Protein AF-W5JMV3-F1 (afdb_monomer)

Organism: Anopheles darlingi (NCBI:txid43151)

Secondary structure (DSSP, 8-state):
-GGGGGGG-TT----HHHHHHHHHHHHHHHHHS---HHHHHHHHHHHHT---GGGHHHHHHHHHHHHHHGGGSSTTHHHHHHHHHHHHHHHTTTSHHHHHHHHHHHHHTHHHHGGGHHHHHHHHHHHHHHHHHSTT--HHHHHHHHHHHHHHHHHHHHHHHHHHHHHHHHHHHHHT----------------------------------------------------------------------------------TTSSSSPPPHHHHHHHHHHHHHHHTT-----TT-TT---TT--HHHHHHHHHHHH--TT-------TTHHHHHHGGGSTT--HHHHHHHHHHHHHHHTTS-HHHHHHHHGGGHHHHHHHHT---HHHHHHHHHHHHHHHHHS---TTS--GGGHHHHHHHHHHHHHHHHHHHH-SS--HHHHHHHHHHHHHHHTT-GGGGGGGHHHHHHHHHHHHHHHHH-SSS--S--------------------------------HHHHHHHHHHHHHHHHHHHHHHHTTT-

Nearest PDB structures (foldseek):
  2qna-assembly1_A  TM=4.707E-01  e=2.245E-04  Homo sapiens
  6mzg-assembly2_K  TM=2.728E-01  e=2.586E-03  Lachancea kluyveri NRRL Y-12651
  8or0-assembly1_C  TM=3.018E-01  e=5.143E-03  Homo sapiens
  8h3q-assembly1_A  TM=3.580E-01  e=4.713E-02  Homo sapiens
  8or4-assembly1_C  TM=2.059E-01  e=2.034E-02  Homo sapiens

Structure (mmCIF, N/CA/C/O backbone):
data_AF-W5JMV3-F1
#
_entry.id   AF-W5JMV3-F1
#
loop_
_atom_site.group_PDB
_atom_site.id
_atom_site.type_symbol
_atom_site.label_atom_id
_atom_site.label_alt_id
_atom_site.label_comp_id
_atom_site.label_asym_id
_atom_site.label_entity_id
_atom_site.label_seq_id
_atom_site.pdbx_PDB_ins_code
_atom_site.Cartn_x
_atom_site.Cartn_y
_atom_site.Cartn_z
_atom_site.occupancy
_atom_site.B_iso_or_equiv
_atom_site.auth_seq_id
_atom_site.auth_comp_id
_atom_site.auth_asym_id
_atom_site.auth_atom_id
_atom_site.pdbx_PDB_model_num
ATOM 1 N N . MET A 1 1 ? 18.527 4.476 -41.779 1.00 74.00 1 MET A N 1
ATOM 2 C CA . MET A 1 1 ? 19.664 4.370 -40.833 1.00 74.00 1 MET A CA 1
ATOM 3 C C . MET A 1 1 ? 20.619 5.550 -40.959 1.00 74.00 1 MET A C 1
ATOM 5 O O . MET A 1 1 ? 20.692 6.313 -40.008 1.00 74.00 1 MET A O 1
ATOM 9 N N . THR A 1 2 ? 21.283 5.749 -42.104 1.00 80.12 2 THR A N 1
ATOM 10 C CA . THR A 1 2 ? 22.242 6.853 -42.354 1.00 80.12 2 THR A CA 1
ATOM 11 C C . THR A 1 2 ? 21.759 8.230 -41.882 1.00 80.12 2 THR A C 1
ATOM 13 O O . THR A 1 2 ? 22.471 8.885 -41.134 1.00 80.12 2 THR A O 1
ATOM 16 N N . PHE A 1 3 ? 20.524 8.620 -42.215 1.00 80.56 3 PHE A N 1
ATOM 17 C CA . PHE A 1 3 ? 19.920 9.898 -41.800 1.00 80.56 3 PHE A CA 1
ATOM 18 C C . PHE A 1 3 ? 19.899 10.137 -40.274 1.00 80.56 3 PHE A C 1
ATOM 20 O O . PHE A 1 3 ? 20.112 11.255 -39.823 1.00 80.56 3 PHE A O 1
ATOM 27 N N . ALA A 1 4 ? 19.685 9.092 -39.467 1.00 80.69 4 ALA A N 1
ATOM 28 C CA . ALA A 1 4 ? 19.620 9.198 -38.005 1.00 80.69 4 ALA A CA 1
ATOM 29 C C . ALA A 1 4 ? 20.967 8.917 -37.309 1.00 80.69 4 ALA A C 1
ATOM 31 O O . ALA A 1 4 ? 21.112 9.166 -36.112 1.00 80.69 4 ALA A O 1
ATOM 32 N N . TRP A 1 5 ? 21.967 8.421 -38.045 1.00 80.06 5 TRP A N 1
ATOM 33 C CA . TRP A 1 5 ? 23.297 8.098 -37.520 1.00 80.06 5 TRP A CA 1
ATOM 34 C C . TRP A 1 5 ? 24.008 9.272 -36.814 1.00 80.06 5 TRP A C 1
ATOM 36 O O . TRP A 1 5 ? 24.606 9.031 -35.763 1.00 80.06 5 TRP A O 1
ATOM 46 N N . PRO A 1 6 ? 23.900 10.541 -37.275 1.00 81.69 6 PRO A N 1
ATOM 47 C CA . PRO A 1 6 ? 24.488 11.686 -36.577 1.00 81.69 6 PRO A CA 1
ATOM 48 C C . PRO A 1 6 ? 24.021 11.859 -35.126 1.00 81.69 6 PRO A C 1
ATOM 50 O O . PRO A 1 6 ? 24.756 12.441 -34.333 1.00 81.69 6 PRO A O 1
ATOM 53 N N . CYS A 1 7 ? 22.845 11.335 -34.762 1.00 80.38 7 CYS A N 1
ATOM 54 C CA . CYS A 1 7 ? 22.303 11.419 -33.404 1.00 80.38 7 CYS A CA 1
ATOM 55 C C . CYS A 1 7 ? 22.968 10.438 -32.421 1.00 80.38 7 CYS A C 1
ATOM 57 O O . CYS A 1 7 ? 22.821 10.608 -31.215 1.00 80.38 7 CYS A O 1
ATOM 59 N N . LEU A 1 8 ? 23.704 9.434 -32.917 1.00 78.00 8 LEU A N 1
ATOM 60 C CA . LEU A 1 8 ? 24.437 8.453 -32.104 1.00 78.00 8 LEU A CA 1
ATOM 61 C C . LEU A 1 8 ? 25.886 8.861 -31.805 1.00 78.00 8 LEU A C 1
ATOM 63 O O . LEU A 1 8 ? 26.568 8.179 -31.036 1.00 78.00 8 LEU A O 1
ATOM 67 N N . LEU A 1 9 ? 26.376 9.937 -32.426 1.00 79.88 9 LEU A N 1
ATOM 68 C CA . LEU A 1 9 ? 27.764 10.378 -32.313 1.00 79.88 9 LEU A CA 1
ATOM 69 C C . LEU A 1 9 ? 27.942 11.324 -31.109 1.00 79.88 9 LEU A C 1
ATOM 71 O O . LEU A 1 9 ? 27.314 12.384 -31.084 1.00 79.88 9 LEU A O 1
ATOM 75 N N . PRO A 1 10 ? 28.836 11.019 -30.142 1.00 65.44 10 PRO A N 1
ATOM 76 C CA . PRO A 1 10 ? 28.998 11.829 -28.926 1.00 65.44 10 PRO A CA 1
ATOM 77 C C . PRO A 1 10 ? 29.442 13.279 -29.161 1.00 65.44 10 PRO A C 1
ATOM 79 O O . PRO A 1 10 ? 29.210 14.132 -28.312 1.00 65.44 10 PRO A O 1
ATOM 82 N N . LYS A 1 11 ? 30.114 13.548 -30.289 1.00 62.75 11 LYS A N 1
ATOM 83 C CA . LYS A 1 11 ? 30.739 14.843 -30.612 1.00 62.75 11 LYS A CA 1
ATOM 84 C C . LYS A 1 11 ? 29.890 15.750 -31.512 1.00 62.75 11 LYS A C 1
ATOM 86 O O . LYS A 1 11 ? 30.360 16.814 -31.895 1.00 62.75 11 LYS A O 1
ATOM 91 N N . ASN A 1 12 ? 28.670 15.349 -31.869 1.00 60.94 12 ASN A N 1
ATOM 92 C CA . ASN A 1 12 ? 27.831 16.153 -32.751 1.00 60.94 12 ASN A CA 1
ATOM 93 C C . ASN A 1 12 ? 27.013 17.190 -31.969 1.00 60.94 12 ASN A C 1
ATOM 95 O O . ASN A 1 12 ? 26.239 16.840 -31.072 1.00 60.94 12 ASN A O 1
ATOM 99 N N . CYS A 1 13 ? 27.123 18.453 -32.391 1.00 54.81 13 CYS A N 1
ATOM 100 C CA . CYS A 1 13 ? 26.371 19.613 -31.897 1.00 54.81 13 CYS A CA 1
ATOM 101 C C . CYS A 1 13 ? 24.892 19.605 -32.338 1.00 54.81 13 CYS A C 1
ATOM 103 O O . CYS A 1 13 ? 24.357 20.621 -32.767 1.00 54.81 13 CYS A O 1
ATOM 105 N N . VAL A 1 14 ? 24.241 18.443 -32.270 1.00 66.81 14 VAL A N 1
ATOM 106 C CA . VAL A 1 14 ? 22.793 18.302 -32.448 1.00 66.81 14 VAL A CA 1
ATOM 107 C C . VAL A 1 14 ? 22.137 18.637 -31.115 1.00 66.81 14 VAL A C 1
ATOM 109 O O . VAL A 1 14 ? 22.535 18.086 -30.080 1.00 66.81 14 VAL A O 1
ATOM 112 N N . ASP A 1 15 ? 21.145 19.524 -31.146 1.00 77.62 15 ASP A N 1
ATOM 113 C CA . ASP A 1 15 ? 20.361 19.908 -29.978 1.00 77.62 15 ASP A CA 1
ATOM 114 C C . ASP A 1 15 ? 19.671 18.683 -29.338 1.00 77.62 15 ASP A C 1
ATOM 116 O O . ASP A 1 15 ? 19.420 17.674 -30.013 1.00 77.62 15 ASP A O 1
ATOM 120 N N . PRO A 1 16 ? 19.352 18.723 -28.030 1.00 78.94 16 PRO A N 1
ATOM 121 C CA . PRO A 1 16 ? 18.743 17.582 -27.354 1.00 78.94 16 PRO A CA 1
ATOM 122 C C . PRO A 1 16 ? 17.448 17.097 -28.022 1.00 78.94 16 PRO A C 1
ATOM 124 O O . PRO A 1 16 ? 17.222 15.890 -28.092 1.00 78.94 16 PRO A O 1
ATOM 127 N N . SER A 1 17 ? 16.624 18.002 -28.562 1.00 81.38 17 SER A N 1
ATOM 128 C CA . SER A 1 17 ? 15.353 17.637 -29.194 1.00 81.38 17 SER A CA 1
ATOM 129 C C . SER A 1 17 ? 15.581 16.822 -30.467 1.00 81.38 17 SER A C 1
ATOM 131 O O . SER A 1 17 ? 15.111 15.684 -30.555 1.00 81.38 17 SER A O 1
ATOM 133 N N . ALA A 1 18 ? 16.351 17.336 -31.429 1.00 84.12 18 ALA A N 1
ATOM 134 C CA . ALA A 1 18 ? 16.653 16.623 -32.668 1.00 84.12 18 ALA A CA 1
ATOM 135 C C . ALA A 1 18 ? 17.396 15.303 -32.401 1.00 84.12 18 ALA A C 1
ATOM 137 O O . ALA A 1 18 ? 17.091 14.284 -33.030 1.00 84.12 18 ALA A O 1
ATOM 138 N N . ARG A 1 19 ? 18.291 15.269 -31.400 1.00 86.56 19 ARG A N 1
ATOM 139 C CA . ARG A 1 19 ? 18.984 14.042 -30.978 1.00 86.56 19 ARG A CA 1
ATOM 140 C C . ARG A 1 19 ? 18.000 12.947 -30.567 1.00 86.56 19 ARG A C 1
ATOM 142 O O . ARG A 1 19 ? 18.138 11.812 -31.031 1.00 86.56 19 ARG A O 1
ATOM 149 N N . TYR A 1 20 ? 17.015 13.246 -29.719 1.00 89.69 20 TYR A N 1
ATOM 150 C CA . TYR A 1 20 ? 16.062 12.232 -29.251 1.00 89.69 20 TYR A CA 1
ATOM 151 C C . TYR A 1 20 ? 14.982 11.885 -30.283 1.00 89.69 20 TYR A C 1
ATOM 153 O O . TYR A 1 20 ? 14.585 10.723 -30.348 1.00 89.69 20 TYR A O 1
ATOM 161 N N . HIS A 1 21 ? 14.596 12.805 -31.174 1.00 90.31 21 HIS A N 1
ATOM 162 C CA . HIS A 1 21 ? 13.776 12.455 -32.344 1.00 90.31 21 HIS A CA 1
ATOM 163 C C . HIS A 1 21 ? 14.517 11.489 -33.291 1.00 90.31 21 HIS A C 1
ATOM 165 O O . HIS A 1 21 ? 13.921 10.540 -33.805 1.00 90.31 21 HIS A O 1
ATOM 171 N N . GLY A 1 22 ? 15.837 11.641 -33.447 1.00 91.31 22 GLY A N 1
ATOM 172 C CA . GLY A 1 22 ? 16.678 10.654 -34.129 1.00 91.31 22 GLY A CA 1
ATOM 173 C C . GLY A 1 22 ? 16.675 9.280 -33.444 1.00 91.31 22 GLY A C 1
ATOM 174 O O . GLY A 1 22 ? 16.571 8.257 -34.121 1.00 91.31 22 GLY A O 1
ATOM 175 N N . HIS A 1 23 ? 16.711 9.235 -32.107 1.00 91.69 23 HIS A N 1
ATOM 176 C CA . HIS A 1 23 ? 16.588 7.982 -31.345 1.00 91.69 23 HIS A CA 1
ATOM 177 C C . HIS A 1 23 ? 15.194 7.342 -31.472 1.00 91.69 23 HIS A C 1
ATOM 179 O O . HIS A 1 23 ? 15.100 6.116 -31.556 1.00 91.69 23 HIS A O 1
ATOM 185 N N . LEU A 1 24 ? 14.120 8.135 -31.537 1.00 94.06 24 LEU A N 1
ATOM 186 C CA . LEU A 1 24 ? 12.758 7.652 -31.799 1.00 94.06 24 LEU A CA 1
ATOM 187 C C . LEU A 1 24 ? 12.659 6.988 -33.183 1.00 94.06 24 LEU A C 1
ATOM 189 O O . LEU A 1 24 ? 12.178 5.859 -33.297 1.00 94.06 24 LEU A O 1
ATOM 193 N N . LEU A 1 25 ? 13.199 7.630 -34.225 1.00 93.62 25 LEU A N 1
ATOM 194 C CA . LEU A 1 25 ? 13.269 7.045 -35.568 1.00 93.62 25 LEU A CA 1
ATOM 195 C C . LEU A 1 25 ? 14.087 5.742 -35.580 1.00 93.62 25 LEU A C 1
ATOM 197 O O . LEU A 1 25 ? 13.664 4.751 -36.175 1.00 93.62 25 LEU A O 1
ATOM 201 N N . LEU A 1 26 ? 15.229 5.706 -34.886 1.00 92.50 26 LEU A N 1
ATOM 202 C CA . LEU A 1 26 ? 16.025 4.484 -34.738 1.00 92.50 26 LEU A CA 1
ATOM 203 C C . LEU A 1 26 ? 15.266 3.382 -33.990 1.00 92.50 26 LEU A C 1
ATOM 205 O O . LEU A 1 26 ? 15.347 2.230 -34.402 1.00 92.50 26 LEU A O 1
ATOM 209 N N . SER A 1 27 ? 14.481 3.719 -32.965 1.00 93.75 27 SER A N 1
ATOM 210 C CA . SER A 1 27 ? 13.646 2.761 -32.223 1.00 93.75 27 SER A CA 1
ATOM 211 C C . SER A 1 27 ? 12.603 2.104 -33.132 1.00 93.75 27 SER A C 1
ATOM 213 O O . SER A 1 27 ? 12.489 0.879 -33.149 1.00 93.75 27 SER A O 1
ATOM 215 N N . HIS A 1 28 ? 11.915 2.882 -33.976 1.00 94.06 28 HIS A N 1
ATOM 216 C CA . HIS A 1 28 ? 10.990 2.340 -34.980 1.00 94.06 28 HIS A CA 1
ATOM 217 C C . HIS A 1 28 ? 11.681 1.474 -36.044 1.00 94.06 28 HIS A C 1
ATOM 219 O O . HIS A 1 28 ? 11.115 0.465 -36.469 1.00 94.06 28 HIS A O 1
ATOM 225 N N . ILE A 1 29 ? 12.900 1.830 -36.467 1.00 92.88 29 ILE A N 1
ATOM 226 C CA . ILE A 1 29 ? 13.678 1.011 -37.407 1.00 92.88 29 ILE A CA 1
ATOM 227 C C . ILE A 1 29 ? 14.107 -0.308 -36.746 1.00 92.88 29 ILE A C 1
ATOM 229 O O . ILE A 1 29 ? 13.908 -1.369 -37.334 1.00 92.88 29 ILE A O 1
ATOM 233 N N . ILE A 1 30 ? 14.626 -0.264 -35.515 1.00 91.88 30 ILE A N 1
ATOM 234 C CA . ILE A 1 30 ? 15.021 -1.445 -34.729 1.00 91.88 30 ILE A CA 1
ATOM 235 C C . ILE A 1 30 ? 13.828 -2.372 -34.470 1.00 91.88 30 ILE A C 1
ATOM 237 O O . ILE A 1 30 ? 13.995 -3.587 -34.495 1.00 91.88 30 ILE A O 1
ATOM 241 N N . ALA A 1 31 ? 12.622 -1.827 -34.283 1.00 91.19 31 ALA A N 1
ATOM 242 C CA . ALA A 1 31 ? 11.400 -2.611 -34.107 1.00 91.19 31 ALA A CA 1
ATOM 243 C C . ALA A 1 31 ? 10.900 -3.295 -35.398 1.00 91.19 31 ALA A C 1
ATOM 245 O O . ALA A 1 31 ? 10.081 -4.212 -35.324 1.00 91.19 31 ALA A O 1
ATOM 246 N N . ARG A 1 32 ? 11.394 -2.917 -36.588 1.00 91.50 32 ARG A N 1
ATOM 247 C CA . ARG A 1 32 ? 10.948 -3.482 -37.882 1.00 91.50 32 ARG A CA 1
ATOM 248 C C . ARG A 1 32 ? 12.020 -4.246 -38.656 1.00 91.50 32 ARG A C 1
ATOM 250 O O . ARG A 1 32 ? 11.677 -5.206 -39.327 1.00 91.50 32 ARG A O 1
ATOM 257 N N . LEU A 1 33 ? 13.293 -3.883 -38.524 1.00 89.25 33 LEU A N 1
ATOM 258 C CA . LEU A 1 33 ? 14.404 -4.499 -39.257 1.00 89.25 33 LEU A CA 1
ATOM 259 C C . LEU A 1 33 ? 15.350 -5.276 -38.329 1.00 89.25 33 LEU A C 1
ATOM 261 O O . LEU A 1 33 ? 15.428 -5.005 -37.128 1.00 89.25 33 LEU A O 1
ATOM 265 N N . ALA A 1 34 ? 16.101 -6.220 -38.898 1.00 85.56 34 ALA A N 1
ATOM 266 C CA . ALA A 1 34 ? 17.229 -6.855 -38.224 1.00 85.56 34 ALA A CA 1
ATOM 267 C C . ALA A 1 34 ? 18.397 -5.857 -38.139 1.00 85.56 34 ALA A C 1
ATOM 269 O O . ALA A 1 34 ? 18.972 -5.472 -39.157 1.00 85.56 34 ALA A O 1
ATOM 270 N N . ILE A 1 35 ? 18.728 -5.406 -36.926 1.00 88.31 35 ILE A N 1
ATOM 271 C CA . ILE A 1 35 ? 19.779 -4.413 -36.663 1.00 88.31 35 ILE A CA 1
ATOM 272 C C . ILE A 1 35 ? 20.830 -5.022 -35.733 1.00 88.31 35 ILE A C 1
ATOM 274 O O . ILE A 1 35 ? 20.500 -5.662 -34.739 1.00 88.31 35 ILE A O 1
ATOM 278 N N . HIS A 1 36 ? 22.110 -4.789 -36.033 1.00 89.12 36 HIS A N 1
ATOM 279 C CA . HIS A 1 36 ? 23.228 -5.324 -35.258 1.00 89.12 36 HIS A CA 1
ATOM 280 C C . HIS A 1 36 ? 23.173 -4.909 -33.773 1.00 89.12 36 HIS A C 1
ATOM 282 O O . HIS A 1 36 ? 23.073 -3.716 -33.459 1.00 89.12 36 HIS A O 1
ATOM 288 N N . LYS A 1 37 ? 23.325 -5.881 -32.858 1.00 89.31 37 LYS A N 1
ATOM 289 C CA . LYS A 1 37 ? 23.074 -5.721 -31.410 1.00 89.31 37 LYS A CA 1
ATOM 290 C C . LYS A 1 37 ? 23.763 -4.519 -30.759 1.00 89.31 37 LYS A C 1
ATOM 292 O O . LYS A 1 37 ? 23.161 -3.839 -29.934 1.00 89.31 37 LYS A O 1
ATOM 297 N N . ARG A 1 38 ? 24.987 -4.178 -31.185 1.00 89.81 38 ARG A N 1
ATOM 298 C CA . ARG A 1 38 ? 25.733 -3.008 -30.673 1.00 89.81 38 ARG A CA 1
ATOM 299 C C . ARG A 1 38 ? 24.975 -1.686 -30.859 1.00 89.81 38 ARG A C 1
ATOM 301 O O . ARG A 1 38 ? 25.028 -0.843 -29.973 1.00 89.81 38 ARG A O 1
ATOM 308 N N . ILE A 1 39 ? 24.267 -1.515 -31.979 1.00 90.06 39 ILE A N 1
ATOM 309 C CA . ILE A 1 39 ? 23.491 -0.297 -32.266 1.00 90.06 39 ILE A CA 1
ATOM 310 C C . ILE A 1 39 ? 22.243 -0.260 -31.379 1.00 90.06 39 ILE A C 1
ATOM 312 O O . ILE A 1 39 ? 21.946 0.775 -30.791 1.00 90.06 39 ILE A O 1
ATOM 316 N N . VAL A 1 40 ? 21.557 -1.399 -31.226 1.00 91.62 40 VAL A N 1
ATOM 317 C CA . VAL A 1 40 ? 20.381 -1.534 -30.348 1.00 91.62 40 VAL A CA 1
ATOM 318 C C . VAL A 1 40 ? 20.733 -1.156 -28.908 1.00 91.62 40 VAL A C 1
ATOM 320 O O . VAL A 1 40 ? 20.075 -0.302 -28.317 1.00 91.62 40 VAL A O 1
ATOM 323 N N . LEU A 1 41 ? 21.826 -1.715 -28.376 1.00 91.94 41 LEU A N 1
ATOM 324 C CA . LEU A 1 41 ? 22.319 -1.413 -27.031 1.00 91.94 41 LEU A CA 1
ATOM 325 C C . LEU A 1 41 ? 22.747 0.054 -26.874 1.00 91.94 41 LEU A C 1
ATOM 327 O O . LEU A 1 41 ? 22.480 0.650 -25.835 1.00 91.94 41 LEU A O 1
ATOM 331 N N . GLN A 1 42 ? 23.369 0.655 -27.894 1.00 92.19 42 GLN A N 1
ATOM 332 C CA . GLN A 1 42 ? 23.775 2.064 -27.867 1.00 92.19 42 GLN A CA 1
ATOM 333 C C . GLN A 1 42 ? 22.568 3.014 -27.822 1.00 92.19 42 GLN A C 1
ATOM 335 O O . GLN A 1 42 ? 22.549 3.922 -26.991 1.00 92.19 42 GLN A O 1
ATOM 340 N N . VAL A 1 43 ? 21.548 2.783 -28.662 1.00 93.00 43 VAL A N 1
ATOM 341 C CA . VAL A 1 43 ? 20.288 3.552 -28.650 1.00 93.00 43 VAL A CA 1
ATOM 342 C C . VAL A 1 43 ? 19.590 3.395 -27.297 1.00 93.00 43 VAL A C 1
ATOM 344 O O . VAL A 1 43 ? 19.217 4.393 -26.682 1.00 93.00 43 VAL A O 1
ATOM 347 N N . PHE A 1 44 ? 19.459 2.156 -26.811 1.00 94.12 44 PHE A N 1
ATOM 348 C CA . PHE A 1 44 ? 18.788 1.854 -25.548 1.00 94.12 44 PHE A CA 1
ATOM 349 C C . PHE A 1 44 ? 19.479 2.526 -24.357 1.00 94.12 44 PHE A C 1
ATOM 351 O O . PHE A 1 44 ? 18.848 3.291 -23.635 1.00 94.12 44 PHE A O 1
ATOM 358 N N . HIS A 1 45 ? 20.791 2.331 -24.196 1.00 92.94 45 HIS A N 1
ATOM 359 C CA . HIS A 1 45 ? 21.579 2.941 -23.122 1.00 92.94 45 HIS A CA 1
ATOM 360 C C . HIS A 1 45 ? 21.532 4.478 -23.158 1.00 92.94 45 HIS A C 1
ATOM 362 O O . HIS A 1 45 ? 21.436 5.109 -22.107 1.00 92.94 45 HIS A O 1
ATOM 368 N N . SER A 1 46 ? 21.540 5.088 -24.350 1.00 91.88 46 SER A N 1
ATOM 369 C CA . SER A 1 46 ? 21.389 6.543 -24.485 1.00 91.88 46 SER A CA 1
ATOM 370 C C . SER A 1 46 ? 20.011 7.027 -24.017 1.00 91.88 46 SER A C 1
ATOM 372 O O . SER A 1 46 ? 19.922 8.034 -23.318 1.00 91.88 46 SER A O 1
ATOM 374 N N . LEU A 1 47 ? 18.935 6.305 -24.349 1.00 93.62 47 LEU A N 1
ATOM 375 C CA . LEU A 1 47 ? 17.580 6.613 -23.875 1.00 93.62 47 LEU A CA 1
ATOM 376 C C . LEU A 1 47 ? 17.404 6.362 -22.366 1.00 93.62 47 LEU A C 1
ATOM 378 O O . LEU A 1 47 ? 16.687 7.116 -21.704 1.00 93.62 47 LEU A O 1
ATOM 382 N N . LEU A 1 48 ? 18.087 5.364 -21.792 1.00 93.25 48 LEU A N 1
ATOM 383 C CA . LEU A 1 48 ? 18.075 5.131 -20.343 1.00 93.25 48 LEU A CA 1
ATOM 384 C C . LEU A 1 48 ? 18.686 6.295 -19.552 1.00 93.25 48 LEU A C 1
ATOM 386 O O . LEU A 1 48 ? 18.232 6.554 -18.442 1.00 93.25 48 LEU A O 1
ATOM 390 N N . LYS A 1 49 ? 19.674 7.009 -20.104 1.00 92.12 49 LYS A N 1
ATOM 391 C CA . LYS A 1 49 ? 20.303 8.180 -19.456 1.00 92.12 49 LYS A CA 1
ATOM 392 C C . LYS A 1 49 ? 19.588 9.506 -19.716 1.00 92.12 49 LYS A C 1
ATOM 394 O O . LYS A 1 49 ? 19.952 10.533 -19.146 1.00 92.12 49 LYS A O 1
ATOM 399 N N . ALA A 1 50 ? 18.571 9.509 -20.572 1.00 90.44 50 ALA A N 1
ATOM 400 C CA . ALA A 1 50 ? 17.897 10.712 -21.046 1.00 90.44 50 ALA A CA 1
ATOM 401 C C . ALA A 1 50 ? 16.823 11.235 -20.065 1.00 90.44 50 ALA A C 1
ATOM 403 O O . ALA A 1 50 ? 15.653 11.366 -20.417 1.00 90.44 50 ALA A O 1
ATOM 404 N N . HIS A 1 51 ? 17.224 11.553 -18.829 1.00 88.50 51 HIS A N 1
ATOM 405 C CA . HIS A 1 51 ? 16.328 12.007 -17.753 1.00 88.50 51 HIS A CA 1
ATOM 406 C C . HIS A 1 51 ? 15.928 13.498 -17.816 1.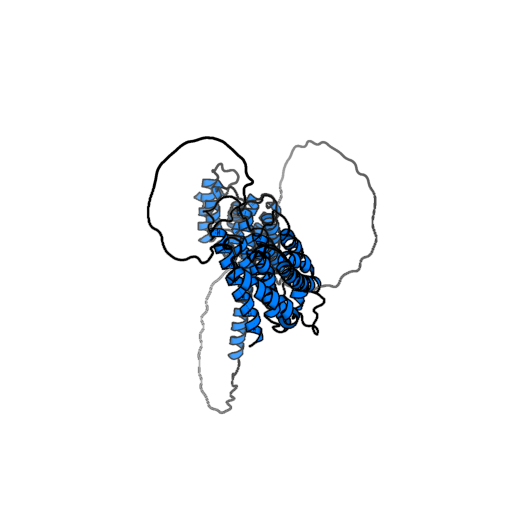00 88.50 51 HIS A C 1
ATOM 408 O O . HIS A 1 51 ? 15.131 13.954 -16.991 1.00 88.50 51 HIS A O 1
ATOM 414 N N . ALA A 1 52 ? 16.459 14.264 -18.776 1.00 88.06 52 ALA A N 1
ATOM 415 C CA . ALA A 1 52 ? 16.171 15.690 -18.940 1.00 88.06 52 ALA A CA 1
ATOM 416 C C . ALA A 1 52 ? 14.675 15.951 -19.211 1.00 88.06 52 ALA A C 1
ATOM 418 O O . ALA A 1 52 ? 14.059 15.322 -20.076 1.00 88.06 52 ALA A O 1
ATOM 419 N N . VAL A 1 53 ? 14.087 16.905 -18.481 1.00 84.12 53 VAL A N 1
ATOM 420 C CA . VAL A 1 53 ? 12.631 17.154 -18.478 1.00 84.12 53 VAL A CA 1
ATOM 421 C C . VAL A 1 53 ? 12.112 17.571 -19.859 1.00 84.12 53 VAL A C 1
ATOM 423 O O . VAL A 1 53 ? 11.070 17.082 -20.291 1.00 84.12 53 VAL A O 1
ATOM 426 N N . GLU A 1 54 ? 12.869 18.405 -20.573 1.00 84.81 54 GLU A N 1
ATOM 427 C CA . GLU A 1 54 ? 12.544 18.939 -21.907 1.00 84.81 54 GLU A CA 1
ATOM 428 C C . GLU A 1 54 ? 12.301 17.834 -22.947 1.00 84.81 54 GLU A C 1
ATOM 430 O O . GLU A 1 54 ? 11.380 17.915 -23.758 1.00 84.81 54 GLU A O 1
ATOM 435 N N . ALA A 1 55 ? 13.103 16.767 -22.896 1.00 84.50 55 ALA A N 1
ATOM 436 C CA . ALA A 1 55 ? 13.061 15.662 -23.849 1.00 84.50 55 ALA A CA 1
ATOM 437 C C . ALA A 1 55 ? 12.140 14.504 -23.426 1.00 84.50 55 ALA A C 1
ATOM 439 O O . ALA A 1 55 ? 11.886 13.600 -24.228 1.00 84.50 55 ALA A O 1
ATOM 440 N N . ARG A 1 56 ? 11.629 14.518 -22.183 1.00 87.56 56 ARG A N 1
ATOM 441 C CA . ARG A 1 56 ? 10.959 13.376 -21.531 1.00 87.56 56 ARG A CA 1
ATOM 442 C C . ARG A 1 56 ? 9.887 12.717 -22.406 1.00 87.56 56 ARG A C 1
ATOM 444 O O . ARG A 1 56 ? 9.849 11.494 -22.482 1.00 87.56 56 ARG A O 1
ATOM 451 N N . LYS A 1 57 ? 9.050 13.502 -23.098 1.00 90.19 57 LYS A N 1
ATOM 452 C CA . LYS A 1 57 ? 7.970 12.983 -23.964 1.00 90.19 57 LYS A CA 1
ATOM 453 C C . LYS A 1 57 ? 8.499 12.138 -25.133 1.00 90.19 57 LYS A C 1
ATOM 455 O O . LYS A 1 57 ? 8.006 11.039 -25.364 1.00 90.19 57 LYS A O 1
ATOM 460 N N . VAL A 1 58 ? 9.518 12.631 -25.837 1.00 91.75 58 VAL A N 1
ATOM 461 C CA . VAL A 1 58 ? 10.114 11.963 -27.011 1.00 91.75 58 VAL A CA 1
ATOM 462 C C . VAL A 1 58 ? 10.894 10.720 -26.580 1.00 91.75 58 VAL A C 1
ATOM 464 O O . VAL A 1 58 ? 10.809 9.670 -27.213 1.00 91.75 58 VAL A O 1
ATOM 467 N N . VAL A 1 59 ? 11.610 10.816 -25.456 1.00 92.94 59 VAL A N 1
ATOM 468 C CA . VAL A 1 59 ? 12.341 9.693 -24.851 1.00 92.94 59 VAL A CA 1
ATOM 469 C C . VAL A 1 59 ? 11.379 8.584 -24.416 1.00 92.94 59 VAL A C 1
ATOM 471 O O . VAL A 1 59 ? 11.645 7.415 -24.690 1.00 92.94 59 VAL A O 1
ATOM 474 N N . GLN A 1 60 ? 10.246 8.932 -23.793 1.00 92.88 60 GLN A N 1
ATOM 475 C CA . GLN A 1 60 ? 9.199 7.970 -23.440 1.00 92.88 60 GLN A CA 1
ATOM 476 C C . GLN A 1 60 ? 8.659 7.255 -24.686 1.00 9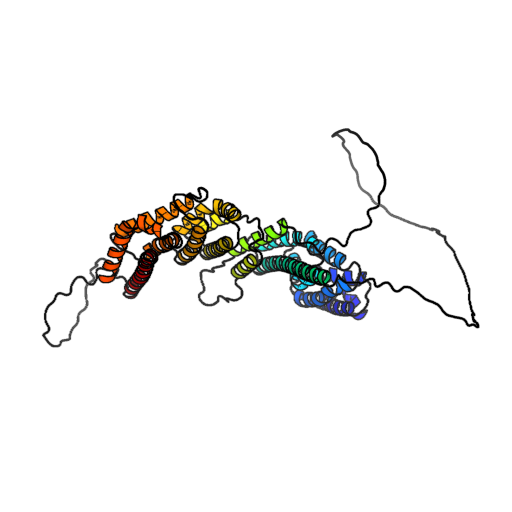2.88 60 GLN A C 1
ATOM 478 O O . GLN A 1 60 ? 8.684 6.031 -24.710 1.00 92.88 60 GLN A O 1
ATOM 483 N N . GLN A 1 61 ? 8.291 7.983 -25.747 1.00 93.94 61 GLN A N 1
ATOM 484 C CA . GLN A 1 61 ? 7.837 7.382 -27.012 1.00 93.94 61 GLN A CA 1
ATOM 485 C C . GLN A 1 61 ? 8.884 6.443 -27.637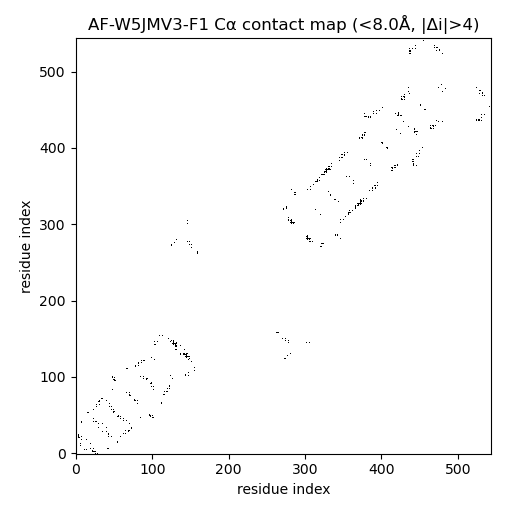 1.00 93.94 61 GLN A C 1
ATOM 487 O O . GLN A 1 61 ? 8.545 5.374 -28.142 1.00 93.94 61 GLN A O 1
ATOM 492 N N . ALA A 1 62 ? 10.169 6.806 -27.585 1.00 94.75 62 ALA A N 1
ATOM 493 C CA . ALA A 1 62 ? 11.245 5.971 -28.115 1.00 94.75 62 ALA A CA 1
ATOM 494 C C . ALA A 1 62 ? 11.418 4.673 -27.304 1.00 94.75 62 ALA A C 1
ATOM 496 O O . ALA A 1 62 ? 11.549 3.590 -27.877 1.00 94.75 62 ALA A O 1
ATOM 497 N N . LEU A 1 63 ? 11.353 4.766 -25.972 1.00 94.94 63 LEU A N 1
ATOM 498 C CA . LEU A 1 63 ? 11.408 3.614 -25.068 1.00 94.94 63 LEU A CA 1
ATOM 499 C C . LEU A 1 63 ? 10.158 2.728 -25.168 1.00 94.94 63 LEU A C 1
ATOM 501 O O . LEU A 1 63 ? 10.284 1.508 -25.096 1.00 94.94 63 LEU A O 1
ATOM 505 N N . GLU A 1 64 ? 8.979 3.305 -25.412 1.00 95.25 64 GLU A N 1
ATOM 506 C CA . GLU A 1 64 ? 7.731 2.558 -25.624 1.00 95.25 64 GLU A CA 1
ATOM 507 C C . GLU A 1 64 ? 7.836 1.550 -26.771 1.00 95.25 64 GLU A C 1
ATOM 509 O O . GLU A 1 64 ? 7.315 0.440 -26.675 1.00 95.25 64 GLU A O 1
ATOM 514 N N . VAL A 1 65 ? 8.540 1.936 -27.837 1.00 95.12 65 VAL A N 1
ATOM 515 C CA . VAL A 1 65 ? 8.778 1.114 -29.028 1.00 95.12 65 VAL A CA 1
ATOM 516 C C . VAL A 1 65 ? 9.968 0.172 -28.826 1.00 95.12 65 VAL A C 1
ATOM 518 O O . VAL A 1 65 ? 9.901 -0.999 -29.200 1.00 95.12 65 VAL A O 1
ATOM 521 N N . LEU A 1 66 ? 11.066 0.667 -28.247 1.00 94.25 66 LEU A N 1
ATOM 522 C CA . LEU A 1 66 ? 12.327 -0.074 -28.171 1.00 94.25 66 LEU A CA 1
ATOM 523 C C . LEU A 1 66 ? 12.341 -1.152 -27.081 1.00 94.25 66 LEU A C 1
ATOM 525 O O . LEU A 1 66 ? 12.839 -2.248 -27.327 1.00 94.25 66 LEU A O 1
ATOM 529 N N . THR A 1 67 ? 11.794 -0.868 -25.897 1.00 94.00 67 THR A N 1
ATOM 530 C CA . THR A 1 67 ? 11.825 -1.790 -24.750 1.00 94.00 67 THR A CA 1
ATOM 531 C C . THR A 1 67 ? 11.170 -3.146 -25.044 1.00 94.00 67 THR A C 1
ATOM 533 O O . THR A 1 67 ? 11.833 -4.154 -24.807 1.00 94.00 67 THR A O 1
ATOM 536 N N . PRO A 1 68 ? 9.941 -3.245 -25.599 1.00 94.25 68 PRO A N 1
ATOM 537 C CA . PRO A 1 68 ? 9.365 -4.543 -25.967 1.00 94.25 68 PRO A CA 1
ATOM 538 C C . PRO A 1 68 ? 10.053 -5.191 -27.180 1.00 94.25 68 PRO A C 1
ATOM 540 O O . PRO A 1 68 ? 10.047 -6.413 -27.298 1.00 94.25 68 PRO A O 1
ATOM 543 N N . ALA A 1 69 ? 10.665 -4.406 -28.074 1.00 91.75 69 ALA A N 1
ATOM 544 C CA . ALA A 1 69 ? 11.393 -4.947 -29.220 1.00 91.75 69 ALA A CA 1
ATOM 545 C C . ALA A 1 69 ? 12.742 -5.574 -28.823 1.00 91.75 69 ALA A C 1
ATOM 547 O O . ALA A 1 69 ? 13.177 -6.531 -29.457 1.00 91.75 69 ALA A O 1
ATOM 548 N N . MET A 1 70 ? 13.412 -5.060 -27.788 1.00 87.75 70 MET A N 1
ATOM 549 C CA . MET A 1 70 ? 14.780 -5.450 -27.438 1.00 87.75 70 MET A CA 1
ATOM 550 C C . MET A 1 70 ? 14.944 -6.947 -27.083 1.00 87.75 70 MET A C 1
ATOM 552 O O . MET A 1 70 ? 15.829 -7.567 -27.679 1.00 87.75 70 MET A O 1
ATOM 556 N N . PRO A 1 71 ? 14.108 -7.571 -26.222 1.00 88.88 71 PRO A N 1
ATOM 557 C CA . PRO A 1 71 ? 14.144 -9.019 -25.982 1.00 88.88 71 PRO A CA 1
ATOM 558 C C . PRO A 1 71 ? 13.928 -9.886 -27.226 1.00 88.88 71 PRO A C 1
ATOM 560 O O . PRO A 1 71 ? 14.414 -11.006 -27.278 1.00 88.88 71 PRO A O 1
ATOM 563 N N . LEU A 1 72 ? 13.218 -9.369 -28.234 1.00 88.81 72 LEU A N 1
ATOM 564 C CA . LEU A 1 72 ? 12.867 -10.094 -29.460 1.00 88.81 72 LEU A CA 1
ATOM 565 C C . LEU A 1 72 ? 13.917 -9.948 -30.578 1.00 88.81 72 LEU A C 1
ATOM 567 O O . LEU A 1 72 ? 13.727 -10.484 -31.668 1.00 88.81 72 LEU A O 1
ATOM 571 N N . ARG A 1 73 ? 14.983 -9.161 -30.364 1.00 85.50 73 ARG A N 1
ATOM 572 C CA . ARG A 1 73 ? 15.985 -8.819 -31.398 1.00 85.50 73 ARG A CA 1
ATOM 573 C C . ARG A 1 73 ? 17.378 -9.388 -31.135 1.00 85.50 73 ARG A C 1
ATOM 575 O O . ARG A 1 73 ? 18.254 -9.218 -31.980 1.00 85.50 73 ARG A O 1
ATOM 582 N N . MET A 1 74 ? 17.598 -10.028 -29.989 1.00 85.38 74 MET A N 1
ATOM 583 C CA . MET A 1 74 ? 18.849 -10.708 -29.648 1.00 85.38 74 MET A CA 1
ATOM 584 C C . MET A 1 74 ? 18.587 -11.792 -28.596 1.00 85.38 74 MET A C 1
ATOM 586 O O . MET A 1 74 ? 17.775 -11.585 -27.698 1.00 85.38 74 MET A O 1
ATOM 590 N N . GLU A 1 75 ? 19.286 -12.921 -28.695 1.00 82.25 75 GLU A N 1
ATOM 591 C CA . GLU A 1 75 ? 19.139 -14.083 -27.799 1.00 82.25 75 GLU A CA 1
ATOM 592 C C . GLU A 1 75 ? 19.404 -13.719 -26.325 1.00 82.25 75 GLU A C 1
ATOM 594 O O . GLU A 1 75 ? 18.696 -14.154 -25.422 1.00 82.25 75 GLU A O 1
ATOM 599 N N . ASP A 1 76 ? 20.371 -12.829 -26.079 1.00 88.38 76 ASP A N 1
ATOM 600 C CA . ASP A 1 76 ? 20.715 -12.282 -24.764 1.00 88.38 76 ASP A CA 1
ATOM 601 C C . ASP A 1 76 ? 19.851 -11.070 -24.351 1.00 88.38 76 ASP A C 1
ATOM 603 O O . ASP A 1 76 ? 20.178 -10.363 -23.396 1.00 88.38 76 ASP A O 1
ATOM 607 N N . GLY A 1 77 ? 18.735 -10.810 -25.042 1.00 89.06 77 GLY A N 1
ATOM 608 C CA . GLY A 1 77 ? 17.982 -9.556 -24.945 1.00 89.06 77 GLY A CA 1
ATOM 609 C C . GLY A 1 77 ? 17.389 -9.281 -23.563 1.00 89.06 77 GLY A C 1
ATOM 610 O O . GLY A 1 77 ? 17.517 -8.166 -23.059 1.00 89.06 77 GLY A O 1
ATOM 611 N N . ASN A 1 78 ? 16.829 -10.301 -22.905 1.00 90.56 78 ASN A N 1
ATOM 612 C CA . ASN A 1 78 ? 16.352 -10.207 -21.518 1.00 90.56 78 ASN A CA 1
ATOM 613 C C . ASN A 1 78 ? 17.505 -9.940 -20.531 1.00 90.56 78 ASN A C 1
ATOM 615 O O . ASN A 1 78 ? 17.395 -9.090 -19.641 1.00 90.56 78 ASN A O 1
ATOM 619 N N . THR A 1 79 ? 18.645 -10.608 -20.717 1.00 92.56 79 THR A N 1
ATOM 620 C CA . THR A 1 79 ? 19.850 -10.419 -19.896 1.00 92.56 79 THR A CA 1
ATOM 621 C C . THR A 1 79 ? 20.400 -9.002 -20.046 1.00 92.56 79 THR A C 1
ATOM 623 O O . THR A 1 79 ? 20.669 -8.335 -19.047 1.00 92.56 79 THR A O 1
ATOM 626 N N . MET A 1 80 ? 20.498 -8.495 -21.278 1.00 92.44 80 MET A N 1
ATOM 627 C CA . MET A 1 80 ? 20.962 -7.135 -21.562 1.00 92.44 80 MET A CA 1
ATOM 628 C C . MET A 1 80 ? 19.989 -6.066 -21.055 1.00 92.44 80 MET A C 1
ATOM 630 O O . MET A 1 80 ? 20.432 -5.075 -20.470 1.00 92.44 80 MET A O 1
ATOM 634 N N . LEU A 1 81 ? 18.677 -6.272 -21.224 1.00 93.38 81 LEU A N 1
ATOM 635 C CA . LEU A 1 81 ? 17.627 -5.395 -20.697 1.00 93.38 81 LEU A CA 1
ATOM 636 C C . LEU A 1 81 ? 17.784 -5.237 -19.178 1.00 93.38 81 LEU A C 1
ATOM 638 O O . LEU A 1 81 ? 17.818 -4.118 -18.660 1.00 93.38 81 LEU A O 1
ATOM 642 N N . THR A 1 82 ? 17.960 -6.356 -18.477 1.00 94.44 82 THR A N 1
ATOM 643 C CA . THR A 1 82 ? 18.150 -6.398 -17.021 1.00 94.44 82 THR A CA 1
ATOM 644 C C . THR A 1 82 ? 19.452 -5.746 -16.598 1.00 94.44 82 THR A C 1
ATOM 646 O O . THR A 1 82 ? 19.439 -4.879 -15.726 1.00 94.44 82 THR A O 1
ATOM 649 N N . HIS A 1 83 ? 20.566 -6.128 -17.229 1.00 94.75 83 HIS A N 1
ATOM 650 C CA . HIS A 1 83 ? 21.898 -5.623 -16.919 1.00 94.75 83 HIS A CA 1
ATOM 651 C C . HIS A 1 83 ? 21.939 -4.095 -16.996 1.00 94.75 83 HIS A C 1
ATOM 653 O O . HIS A 1 83 ? 22.303 -3.448 -16.017 1.00 94.75 83 HIS A O 1
ATOM 659 N N . TRP A 1 84 ? 21.505 -3.503 -18.113 1.00 94.88 84 TRP A N 1
ATOM 660 C CA . TRP A 1 84 ? 21.545 -2.049 -18.280 1.00 94.88 84 TRP A CA 1
ATOM 661 C C . TRP A 1 84 ? 20.550 -1.319 -17.375 1.00 94.88 84 TRP A C 1
ATOM 663 O O . TRP A 1 84 ? 20.917 -0.310 -16.778 1.00 94.88 84 TRP A O 1
ATOM 673 N N . THR A 1 85 ? 19.337 -1.849 -17.190 1.00 95.44 85 THR A N 1
ATOM 674 C CA . THR A 1 85 ? 18.348 -1.250 -16.274 1.00 95.44 85 THR A CA 1
ATOM 675 C C . THR A 1 85 ? 18.865 -1.245 -14.830 1.00 95.44 85 THR A C 1
ATOM 677 O O . THR A 1 85 ? 18.868 -0.208 -14.167 1.00 95.44 85 THR A O 1
ATOM 680 N N . LYS A 1 86 ? 19.375 -2.387 -14.353 1.00 95.38 86 LYS A N 1
ATOM 681 C CA . LYS A 1 86 ? 19.944 -2.551 -13.009 1.00 95.38 86 LYS A CA 1
ATOM 682 C C . LYS A 1 86 ? 21.192 -1.694 -12.805 1.00 95.38 86 LYS A C 1
ATOM 684 O O . LYS A 1 86 ? 21.316 -1.058 -11.763 1.00 95.38 86 LYS A O 1
ATOM 689 N N . LYS A 1 87 ? 22.085 -1.646 -13.798 1.00 95.31 87 LYS A N 1
ATOM 690 C CA . LYS A 1 87 ? 23.310 -0.839 -13.766 1.00 95.31 87 LYS A CA 1
ATOM 691 C C . LYS A 1 87 ? 22.999 0.643 -13.558 1.00 95.31 87 LYS A C 1
ATOM 693 O O . LYS A 1 87 ? 23.561 1.252 -12.659 1.00 95.31 87 LYS A O 1
ATOM 698 N N . ILE A 1 88 ? 22.040 1.190 -14.306 1.00 94.56 88 ILE A N 1
ATOM 699 C CA . ILE A 1 88 ? 21.604 2.587 -14.165 1.00 94.56 88 ILE A CA 1
ATOM 700 C C . ILE A 1 88 ? 20.980 2.862 -12.786 1.00 94.56 88 ILE A C 1
ATOM 702 O O . ILE A 1 88 ? 21.265 3.899 -12.192 1.00 94.56 88 ILE A O 1
ATOM 706 N N . ILE A 1 89 ? 20.178 1.939 -12.238 1.00 95.06 89 ILE A N 1
ATOM 707 C CA . ILE A 1 89 ? 19.609 2.083 -10.882 1.00 95.06 89 ILE A CA 1
ATOM 708 C C . ILE A 1 89 ? 20.708 2.120 -9.808 1.00 95.06 89 ILE A C 1
ATOM 710 O O . ILE A 1 89 ? 20.602 2.900 -8.864 1.00 95.06 89 ILE A O 1
ATOM 714 N N . VAL A 1 90 ? 21.750 1.295 -9.941 1.00 94.12 90 VAL A N 1
ATOM 715 C CA . VAL A 1 90 ? 22.817 1.168 -8.933 1.00 94.12 90 VAL A CA 1
ATOM 716 C C . VAL A 1 90 ? 23.873 2.272 -9.055 1.00 94.12 90 VAL A C 1
ATOM 718 O O . VAL A 1 90 ? 24.224 2.871 -8.046 1.00 94.12 90 VAL A O 1
ATOM 721 N N . GLU A 1 91 ? 24.370 2.556 -10.261 1.00 93.62 91 GLU A N 1
ATOM 722 C CA . GLU A 1 91 ? 25.477 3.504 -10.485 1.00 93.62 91 GLU A CA 1
ATOM 723 C C . GLU A 1 91 ? 25.005 4.964 -10.584 1.00 93.62 91 GLU A C 1
ATOM 725 O O . GLU A 1 91 ? 25.698 5.874 -10.136 1.00 93.62 91 GLU A O 1
ATOM 730 N N . GLU A 1 92 ? 23.820 5.211 -11.155 1.00 90.19 92 GLU A N 1
ATOM 731 C CA . GLU A 1 92 ? 23.328 6.568 -11.458 1.00 90.19 92 GLU A CA 1
ATOM 732 C C . GLU A 1 92 ? 22.047 6.935 -10.683 1.00 90.19 92 GLU A C 1
ATOM 734 O O . GLU A 1 92 ? 21.576 8.074 -10.737 1.00 90.19 92 GLU A O 1
ATOM 739 N N . GLY A 1 93 ? 21.513 6.007 -9.878 1.00 85.56 93 GLY A N 1
ATOM 740 C CA . GLY A 1 93 ? 20.325 6.211 -9.042 1.00 85.56 93 GLY A CA 1
ATOM 741 C C . GLY A 1 93 ? 20.501 7.216 -7.897 1.00 85.56 93 GLY A C 1
ATOM 742 O O . GLY A 1 93 ? 19.519 7.587 -7.247 1.00 85.56 93 GLY A O 1
ATOM 743 N N . HIS A 1 94 ? 21.719 7.708 -7.646 1.00 89.50 94 HIS A N 1
ATOM 744 C CA . HIS A 1 94 ? 21.967 8.800 -6.701 1.00 89.50 94 HIS A CA 1
ATOM 745 C C . HIS A 1 94 ? 21.134 10.047 -7.053 1.00 89.50 94 HIS A C 1
ATOM 747 O O . HIS A 1 94 ? 20.492 10.629 -6.171 1.00 89.50 94 HIS A O 1
ATOM 753 N N . THR A 1 95 ? 21.038 10.389 -8.340 1.00 91.56 95 THR A N 1
ATOM 754 C CA . THR A 1 95 ? 20.223 11.502 -8.843 1.00 91.56 95 THR A CA 1
ATOM 755 C C . THR A 1 95 ? 18.745 11.111 -8.887 1.00 91.56 95 THR A C 1
ATOM 757 O O . THR A 1 95 ? 18.355 10.210 -9.629 1.00 91.56 95 THR A O 1
ATOM 760 N N . MET A 1 96 ? 17.883 11.816 -8.140 1.00 89.88 96 MET A N 1
ATOM 761 C CA . MET A 1 96 ? 16.449 11.476 -8.054 1.00 89.88 96 MET A CA 1
ATOM 762 C C . MET A 1 96 ? 15.731 11.514 -9.413 1.00 89.88 96 MET A C 1
ATOM 764 O O . MET A 1 96 ? 14.850 10.694 -9.645 1.00 89.88 96 MET A O 1
ATOM 768 N N . GLN A 1 97 ? 16.127 12.405 -10.331 1.00 91.56 97 GLN A N 1
ATOM 769 C CA . GLN A 1 97 ? 15.547 12.480 -11.681 1.00 91.56 97 GLN A CA 1
ATOM 770 C C . GLN A 1 97 ? 15.890 11.252 -12.542 1.00 91.56 97 GLN A C 1
ATOM 772 O O . GLN A 1 97 ? 15.007 10.694 -13.192 1.00 91.56 97 GLN A O 1
ATOM 777 N N . GLN A 1 98 ? 17.147 10.798 -12.511 1.00 93.94 98 GLN A N 1
ATOM 778 C CA . GLN A 1 98 ? 17.590 9.593 -13.220 1.00 93.94 98 GLN A CA 1
ATOM 779 C C . GLN A 1 98 ? 16.949 8.335 -12.616 1.00 93.94 98 GLN A C 1
ATOM 781 O O . GLN A 1 98 ? 16.480 7.469 -13.354 1.00 93.94 98 GLN A O 1
ATOM 786 N N . LEU A 1 99 ? 16.843 8.274 -11.283 1.00 93.81 99 LEU A N 1
ATOM 787 C CA . LEU A 1 99 ? 16.141 7.201 -10.581 1.00 93.81 99 LEU A CA 1
ATOM 788 C C . LEU A 1 99 ? 14.640 7.168 -10.928 1.00 93.81 99 LEU A C 1
ATOM 790 O O . LEU A 1 99 ? 14.097 6.105 -11.209 1.00 93.81 99 LEU A O 1
ATOM 794 N N . TYR A 1 100 ? 13.974 8.325 -10.967 1.00 93.56 100 TYR A N 1
ATOM 795 C CA . TYR A 1 100 ? 12.574 8.438 -11.384 1.00 93.56 100 TYR A CA 1
ATOM 796 C C . TYR A 1 100 ? 12.364 7.937 -12.817 1.00 93.56 100 TYR A C 1
ATOM 798 O O . TYR A 1 100 ? 11.468 7.132 -13.060 1.00 93.56 100 TYR A O 1
ATOM 806 N N . HIS A 1 101 ? 13.216 8.370 -13.752 1.00 94.81 101 HIS A N 1
ATOM 807 C CA . HIS A 1 101 ? 13.147 7.995 -15.168 1.00 94.81 101 HIS A CA 1
ATOM 808 C C . HIS A 1 101 ? 13.258 6.477 -15.376 1.00 94.81 101 HIS A C 1
ATOM 810 O O . HIS A 1 101 ? 12.390 5.869 -16.006 1.00 94.81 101 HIS A O 1
ATOM 816 N N . ILE A 1 102 ? 14.272 5.835 -14.781 1.00 95.62 102 ILE A N 1
ATOM 817 C CA . ILE A 1 102 ? 14.492 4.389 -14.952 1.00 95.62 102 ILE A CA 1
ATOM 818 C C . ILE A 1 102 ? 13.416 3.533 -14.258 1.00 95.62 102 ILE A C 1
ATOM 820 O O . ILE A 1 102 ? 13.037 2.478 -14.763 1.00 95.62 102 ILE A O 1
ATOM 824 N N . LEU A 1 103 ? 12.864 3.994 -13.133 1.00 95.94 103 LEU A N 1
ATOM 825 C CA . LEU A 1 103 ? 11.780 3.296 -12.436 1.00 95.94 103 LEU A CA 1
ATOM 826 C C . LEU A 1 103 ? 10.429 3.478 -13.143 1.00 95.94 103 LEU A C 1
ATOM 828 O O . LEU A 1 103 ? 9.655 2.526 -13.227 1.00 95.94 103 LEU A O 1
ATOM 832 N N . GLN A 1 104 ? 10.163 4.655 -13.720 1.00 95.62 104 GLN A N 1
ATOM 833 C CA . GLN A 1 104 ? 8.986 4.885 -14.562 1.00 95.62 104 GLN A CA 1
ATOM 834 C C . GLN A 1 104 ? 8.995 3.974 -15.802 1.00 95.62 104 GLN A C 1
ATOM 836 O O . GLN A 1 104 ? 7.937 3.488 -16.207 1.00 95.62 104 GLN A O 1
ATOM 841 N N . LEU A 1 105 ? 10.174 3.681 -16.366 1.00 95.69 105 LEU A N 1
ATOM 842 C CA . LEU A 1 105 ? 10.322 2.703 -17.446 1.00 95.69 105 LEU A CA 1
ATOM 843 C C . LEU A 1 105 ? 9.888 1.292 -17.013 1.00 95.69 105 LEU A C 1
ATOM 845 O O . LEU A 1 105 ? 9.109 0.655 -17.725 1.00 95.69 105 LEU A O 1
ATOM 849 N N . ILE A 1 106 ? 10.342 0.825 -15.842 1.00 96.56 106 ILE A N 1
ATOM 850 C CA . ILE A 1 106 ? 9.947 -0.483 -15.288 1.00 96.56 106 ILE A CA 1
ATOM 851 C C . ILE A 1 106 ? 8.433 -0.538 -15.064 1.00 96.56 106 ILE A C 1
ATOM 853 O O . ILE A 1 106 ? 7.795 -1.502 -15.483 1.00 96.56 106 ILE A O 1
ATOM 857 N N . VAL A 1 107 ? 7.845 0.506 -14.468 1.00 96.88 107 VAL A N 1
ATOM 858 C CA . VAL A 1 107 ? 6.391 0.589 -14.245 1.00 96.88 107 VAL A CA 1
ATOM 859 C C . VAL A 1 107 ? 5.616 0.497 -15.555 1.00 96.88 107 VAL A C 1
ATOM 861 O O . VAL A 1 107 ? 4.662 -0.276 -15.659 1.00 96.88 107 VAL A O 1
ATOM 864 N N . ARG A 1 108 ? 6.042 1.239 -16.582 1.00 95.56 108 ARG A N 1
ATOM 865 C CA . ARG A 1 108 ? 5.358 1.257 -17.878 1.00 95.56 108 ARG A CA 1
ATOM 866 C C . ARG A 1 108 ? 5.469 -0.071 -18.629 1.00 95.56 108 ARG A C 1
ATOM 868 O O . ARG A 1 108 ? 4.506 -0.489 -19.266 1.00 95.56 108 ARG A O 1
ATOM 875 N N . HIS A 1 109 ? 6.613 -0.747 -18.532 1.00 95.50 109 HIS A N 1
ATOM 876 C CA . HIS A 1 109 ? 6.908 -1.984 -19.262 1.00 95.50 109 HIS A CA 1
ATOM 877 C C . HIS A 1 109 ? 6.957 -3.225 -18.365 1.00 95.50 109 HIS A C 1
ATOM 879 O O . HIS A 1 109 ? 7.665 -4.180 -18.682 1.00 95.50 109 HIS A O 1
ATOM 885 N N . TYR A 1 110 ? 6.184 -3.253 -17.274 1.00 95.69 110 TYR A N 1
ATOM 886 C CA . TYR A 1 110 ? 6.252 -4.324 -16.272 1.00 95.69 110 TYR A CA 1
ATOM 887 C C . TYR A 1 110 ? 6.137 -5.739 -16.866 1.00 95.69 110 TYR A C 1
ATOM 889 O O . TYR A 1 110 ? 6.839 -6.639 -16.416 1.00 95.69 110 TYR A O 1
ATOM 897 N N . LYS A 1 111 ? 5.326 -5.936 -17.916 1.00 94.94 111 LYS A N 1
ATOM 898 C CA . LYS A 1 111 ? 5.209 -7.224 -18.628 1.00 94.94 111 LYS A CA 1
ATOM 899 C C . LYS A 1 111 ? 6.509 -7.661 -19.313 1.00 94.94 111 LYS A C 1
ATOM 901 O O . LYS A 1 111 ? 6.825 -8.841 -19.311 1.00 94.94 111 LYS A O 1
ATOM 906 N N . VAL A 1 112 ? 7.271 -6.721 -19.875 1.00 94.69 112 VAL A N 1
ATOM 907 C CA . VAL A 1 112 ? 8.561 -6.997 -20.539 1.00 94.69 112 VAL A CA 1
ATOM 908 C C . VAL A 1 112 ? 9.636 -7.341 -19.503 1.00 94.69 112 VAL A C 1
ATOM 910 O O . VAL A 1 112 ? 10.497 -8.174 -19.751 1.00 94.69 112 VAL A O 1
ATOM 913 N N . TYR A 1 113 ? 9.555 -6.739 -18.314 1.00 95.44 113 TYR A N 1
ATOM 914 C CA . TYR A 1 113 ? 10.450 -7.026 -17.191 1.00 95.44 113 TYR A CA 1
ATOM 915 C C . TYR A 1 113 ? 10.040 -8.255 -16.351 1.00 95.44 113 TYR A C 1
ATOM 917 O O . TYR A 1 113 ? 10.816 -8.688 -15.502 1.00 95.44 113 TYR A O 1
ATOM 925 N N . TYR A 1 114 ? 8.864 -8.849 -16.583 1.00 94.69 114 TYR A N 1
ATOM 926 C CA . TYR A 1 114 ? 8.361 -9.989 -15.805 1.00 94.69 114 TYR A CA 1
ATOM 927 C C . TYR A 1 114 ? 9.267 -11.241 -15.823 1.00 94.69 114 TYR A C 1
ATOM 929 O O . TYR A 1 114 ? 9.475 -11.810 -14.745 1.00 94.69 114 TYR A O 1
ATOM 937 N N . PRO A 1 115 ? 9.874 -11.659 -16.958 1.00 92.56 115 PRO A N 1
ATOM 938 C CA . PRO A 1 115 ? 10.799 -12.795 -16.963 1.00 92.56 115 PRO A CA 1
ATOM 939 C C . PRO A 1 115 ? 12.015 -12.561 -16.061 1.00 92.56 115 PRO A C 1
ATOM 941 O O . PRO A 1 115 ? 12.540 -13.489 -15.464 1.00 92.56 115 PRO A O 1
ATOM 944 N N . VAL A 1 116 ? 12.443 -11.307 -15.905 1.00 93.12 116 VAL A N 1
ATOM 945 C CA . VAL A 1 116 ? 13.690 -10.934 -15.217 1.00 93.12 116 VAL A CA 1
ATOM 946 C C . VAL A 1 116 ? 13.466 -10.356 -13.813 1.00 93.12 116 VAL A C 1
ATOM 948 O O . VAL A 1 116 ? 14.397 -9.841 -13.186 1.00 93.12 116 VAL A O 1
ATOM 951 N N . ARG A 1 117 ? 12.230 -10.463 -13.301 1.00 93.94 117 ARG A N 1
ATOM 952 C CA . ARG A 1 117 ? 11.748 -9.827 -12.064 1.00 93.94 117 ARG A CA 1
ATOM 953 C C . ARG A 1 117 ? 12.673 -10.024 -10.863 1.00 93.94 117 ARG A C 1
ATOM 955 O O . ARG A 1 117 ? 13.064 -9.040 -10.235 1.00 93.94 117 ARG A O 1
ATOM 962 N N . HIS A 1 118 ? 13.111 -11.254 -10.580 1.00 93.38 118 HIS A N 1
ATOM 963 C CA . HIS A 1 118 ? 13.921 -11.585 -9.396 1.00 93.38 118 HIS A CA 1
ATOM 964 C C . HIS A 1 118 ? 15.246 -10.813 -9.323 1.00 93.38 118 HIS A C 1
ATOM 966 O O . HIS A 1 118 ? 15.732 -10.513 -8.236 1.00 93.38 118 HIS A O 1
ATOM 972 N N . GLN A 1 119 ? 15.822 -10.428 -10.468 1.00 93.44 119 GLN A N 1
ATOM 973 C CA . GLN A 1 119 ? 17.075 -9.667 -10.512 1.00 93.44 119 GLN A CA 1
ATOM 974 C C . GLN A 1 119 ? 16.896 -8.169 -10.201 1.00 93.44 119 GLN A C 1
ATOM 976 O O . GLN A 1 119 ? 17.890 -7.491 -9.902 1.00 93.44 119 GLN A O 1
ATOM 981 N N . LEU A 1 120 ? 15.655 -7.666 -10.285 1.00 94.75 120 LEU A N 1
ATOM 982 C CA . LEU A 1 120 ? 15.274 -6.257 -10.146 1.00 94.75 120 LEU A CA 1
ATOM 983 C C . LEU A 1 120 ? 14.510 -5.957 -8.848 1.00 94.75 120 LEU A C 1
ATOM 985 O O . LEU A 1 120 ? 14.721 -4.880 -8.290 1.00 94.75 120 LEU A O 1
ATOM 989 N N . VAL A 1 121 ? 13.686 -6.886 -8.340 1.00 95.62 121 VAL A N 1
ATOM 990 C CA . VAL A 1 121 ? 12.813 -6.680 -7.161 1.00 95.62 121 VAL A CA 1
ATOM 991 C C . VAL A 1 121 ? 13.565 -6.065 -5.976 1.00 95.62 121 VAL A C 1
ATOM 993 O O . VAL A 1 121 ? 13.109 -5.061 -5.434 1.00 95.62 121 VAL A O 1
ATOM 996 N N . GLN A 1 122 ? 14.755 -6.562 -5.621 1.00 95.50 122 GLN A N 1
ATOM 997 C CA . GLN A 1 122 ? 15.527 -5.995 -4.505 1.00 95.50 122 GLN A CA 1
ATOM 998 C C . GLN A 1 122 ? 15.874 -4.510 -4.707 1.00 95.50 122 GLN A C 1
ATOM 1000 O O . GLN A 1 122 ? 15.791 -3.713 -3.775 1.00 95.50 122 GLN A O 1
ATOM 1005 N N . GLN A 1 123 ? 16.249 -4.120 -5.928 1.00 95.19 123 GLN A N 1
ATOM 1006 C CA . GLN A 1 123 ? 16.610 -2.733 -6.236 1.00 95.19 123 GLN A CA 1
ATOM 1007 C C . GLN A 1 123 ? 15.372 -1.836 -6.343 1.00 95.19 123 GLN A C 1
ATOM 1009 O O . GLN A 1 123 ? 15.424 -0.667 -5.955 1.00 95.19 123 GLN A O 1
ATOM 1014 N N . MET A 1 124 ? 14.240 -2.388 -6.788 1.00 96.25 124 MET A N 1
ATOM 1015 C CA . MET A 1 124 ? 12.944 -1.712 -6.730 1.00 96.25 124 MET A CA 1
ATOM 1016 C C . MET A 1 124 ? 12.510 -1.468 -5.284 1.00 96.25 124 MET A C 1
ATOM 1018 O O . MET A 1 124 ? 12.101 -0.354 -4.983 1.00 96.25 124 MET A O 1
ATOM 1022 N N . ILE A 1 125 ? 12.673 -2.439 -4.378 1.00 96.50 125 ILE A N 1
ATOM 1023 C CA . ILE A 1 125 ? 12.363 -2.291 -2.946 1.00 96.50 125 ILE A CA 1
ATOM 1024 C C . ILE A 1 125 ? 13.231 -1.200 -2.307 1.00 96.50 125 ILE A C 1
ATOM 1026 O O . ILE A 1 125 ? 12.706 -0.281 -1.676 1.00 96.50 125 ILE A O 1
ATOM 1030 N N . ASN A 1 126 ? 14.549 -1.242 -2.530 1.00 95.44 126 ASN A N 1
ATOM 1031 C CA . ASN A 1 126 ? 15.475 -0.215 -2.042 1.00 95.44 126 ASN A CA 1
ATOM 1032 C C . ASN A 1 126 ? 15.066 1.190 -2.536 1.00 95.44 126 ASN A C 1
ATOM 1034 O O . ASN A 1 126 ? 15.025 2.153 -1.767 1.00 95.44 126 ASN A O 1
ATOM 1038 N N . SER A 1 127 ? 14.708 1.297 -3.819 1.00 94.50 127 SER A N 1
ATOM 1039 C CA . SER A 1 127 ? 14.269 2.551 -4.441 1.00 94.50 127 SER A CA 1
ATOM 1040 C C . SER A 1 127 ? 12.910 3.028 -3.925 1.00 94.50 127 SER A C 1
ATOM 1042 O O . SER A 1 127 ? 12.727 4.216 -3.681 1.00 94.50 127 SER A O 1
ATOM 1044 N N . MET A 1 128 ? 11.969 2.108 -3.720 1.00 95.00 128 MET A N 1
ATOM 1045 C CA . MET A 1 128 ? 10.632 2.348 -3.180 1.00 95.00 128 MET A CA 1
ATOM 1046 C C . MET A 1 128 ? 10.709 2.938 -1.767 1.00 95.00 128 MET A C 1
ATOM 1048 O O . MET A 1 128 ? 10.076 3.958 -1.508 1.00 95.00 128 MET A O 1
ATOM 1052 N N . HIS A 1 129 ? 11.554 2.395 -0.882 1.00 93.38 129 HIS A N 1
ATOM 1053 C CA . HIS A 1 129 ? 11.785 2.988 0.442 1.00 93.38 129 HIS A CA 1
ATOM 1054 C C . HIS A 1 129 ? 12.364 4.408 0.360 1.00 93.38 129 HIS A C 1
ATOM 1056 O O . HIS A 1 129 ? 11.891 5.296 1.072 1.00 93.38 129 HIS A O 1
ATOM 1062 N N . ARG A 1 130 ? 13.334 4.645 -0.535 1.00 91.88 130 ARG A N 1
ATOM 1063 C CA . ARG A 1 130 ? 13.930 5.976 -0.752 1.00 91.88 130 ARG A CA 1
ATOM 1064 C C . ARG A 1 130 ? 12.926 6.991 -1.317 1.00 91.88 130 ARG A C 1
ATOM 1066 O O . ARG A 1 130 ? 12.922 8.138 -0.894 1.00 91.88 130 ARG A O 1
ATOM 1073 N N . LEU A 1 131 ? 12.063 6.586 -2.248 1.00 89.94 131 LEU A N 1
ATOM 1074 C CA . LEU A 1 131 ? 11.033 7.453 -2.837 1.00 89.94 131 LEU A CA 1
ATOM 1075 C C . LEU A 1 131 ? 9.766 7.589 -1.970 1.00 89.94 131 LEU A C 1
ATOM 1077 O O . LEU A 1 131 ? 8.970 8.494 -2.203 1.00 89.94 131 LEU A O 1
ATOM 1081 N N . GLY A 1 132 ? 9.554 6.699 -0.997 1.00 86.56 132 GLY A N 1
ATOM 1082 C CA . GLY A 1 132 ? 8.382 6.717 -0.119 1.00 86.56 132 GLY A CA 1
ATOM 1083 C C . GLY A 1 132 ? 8.595 7.471 1.196 1.00 86.56 132 GLY A C 1
ATOM 1084 O O . GLY A 1 132 ? 7.726 8.243 1.596 1.00 86.56 132 GLY A O 1
ATOM 1085 N N . PHE A 1 133 ? 9.741 7.270 1.863 1.00 86.00 133 PHE A N 1
ATOM 1086 C CA . PHE A 1 133 ? 9.953 7.714 3.253 1.00 86.00 133 PHE A CA 1
ATOM 1087 C C . PHE A 1 133 ? 11.027 8.793 3.458 1.00 86.00 133 PHE A C 1
ATOM 1089 O O . PHE A 1 133 ? 11.232 9.227 4.592 1.00 86.00 133 PHE A O 1
ATOM 1096 N N . THR A 1 134 ? 11.722 9.254 2.415 1.00 83.81 134 THR A N 1
ATOM 1097 C CA . THR A 1 134 ? 12.632 10.403 2.555 1.00 83.81 134 THR A CA 1
ATOM 1098 C C . THR A 1 134 ? 11.834 11.680 2.865 1.00 83.81 134 THR A C 1
ATOM 1100 O O . THR A 1 134 ? 10.791 11.939 2.262 1.00 83.81 134 THR A O 1
ATOM 1103 N N . ALA A 1 135 ? 12.313 12.490 3.813 1.00 71.88 135 ALA A N 1
ATOM 1104 C CA . ALA A 1 135 ? 11.669 13.751 4.183 1.00 71.88 135 ALA A CA 1
ATOM 1105 C C . ALA A 1 135 ? 11.569 14.718 2.985 1.00 71.88 135 ALA A C 1
ATOM 1107 O O . ALA A 1 135 ? 12.432 14.722 2.110 1.00 71.88 135 ALA A O 1
ATOM 1108 N N . ASN A 1 136 ? 10.518 15.544 2.955 1.00 71.50 136 ASN A N 1
ATOM 1109 C CA . ASN A 1 136 ? 10.243 16.538 1.901 1.00 71.50 136 ASN A CA 1
ATOM 1110 C C . ASN A 1 136 ? 10.106 15.961 0.473 1.00 71.50 136 ASN A C 1
ATOM 1112 O O . ASN A 1 136 ? 10.296 16.666 -0.518 1.00 71.50 136 ASN A O 1
ATOM 1116 N N . THR A 1 137 ? 9.748 14.681 0.345 1.00 78.50 137 THR A N 1
ATOM 1117 C CA . THR A 1 137 ? 9.611 14.013 -0.955 1.00 78.50 137 THR A CA 1
ATOM 1118 C C . THR A 1 137 ? 8.341 14.435 -1.709 1.00 78.50 137 THR A C 1
ATOM 1120 O O . THR A 1 137 ? 7.222 14.351 -1.190 1.00 78.50 137 THR A O 1
ATOM 1123 N N . SER A 1 138 ? 8.519 14.845 -2.973 1.00 84.94 138 SER A N 1
ATOM 1124 C CA . SER A 1 138 ? 7.440 15.230 -3.897 1.00 84.94 138 SER A CA 1
ATOM 1125 C C . SER A 1 138 ? 6.333 14.172 -3.995 1.00 84.94 138 SER A C 1
ATOM 1127 O O . SER A 1 138 ? 6.593 12.966 -3.964 1.00 84.94 138 SER A O 1
ATOM 1129 N N . ALA A 1 139 ? 5.091 14.624 -4.188 1.00 85.44 139 ALA A N 1
ATOM 1130 C CA . ALA A 1 139 ? 3.944 13.749 -4.424 1.00 85.44 139 ALA A CA 1
ATOM 1131 C C . ALA A 1 139 ? 4.139 12.827 -5.647 1.00 85.44 139 ALA A C 1
ATOM 1133 O O . ALA A 1 139 ? 3.682 11.688 -5.620 1.00 85.44 139 ALA A O 1
ATOM 1134 N N . GLU A 1 140 ? 4.875 13.261 -6.680 1.00 88.75 140 GLU A N 1
ATOM 1135 C CA . GLU A 1 140 ? 5.195 12.423 -7.849 1.00 88.75 140 GLU A CA 1
ATOM 1136 C C . GLU A 1 140 ? 6.076 11.217 -7.488 1.00 88.75 140 GLU A C 1
ATOM 1138 O O . GLU A 1 140 ? 5.860 10.110 -7.980 1.00 88.75 140 GLU A O 1
ATOM 1143 N N . TYR A 1 141 ? 7.051 11.417 -6.599 1.00 90.62 141 TYR A N 1
ATOM 1144 C CA . TYR A 1 141 ? 7.940 10.362 -6.109 1.00 90.62 141 TYR A CA 1
ATOM 1145 C C . TYR A 1 141 ? 7.192 9.397 -5.181 1.00 90.62 141 TYR A C 1
ATOM 1147 O O . TYR A 1 141 ? 7.322 8.179 -5.328 1.00 90.62 141 TYR A O 1
ATOM 1155 N N . ARG A 1 142 ? 6.312 9.927 -4.316 1.00 90.25 142 ARG A N 1
ATOM 1156 C CA . ARG A 1 142 ? 5.393 9.116 -3.503 1.00 90.25 142 ARG A CA 1
ATOM 1157 C C . ARG A 1 142 ? 4.468 8.268 -4.387 1.00 90.25 142 ARG A C 1
ATOM 1159 O O . ARG A 1 142 ? 4.358 7.067 -4.151 1.00 90.25 142 ARG A O 1
ATOM 1166 N N . ARG A 1 143 ? 3.884 8.840 -5.450 1.00 92.00 143 ARG A N 1
ATOM 1167 C CA . ARG A 1 143 ? 3.063 8.112 -6.439 1.00 92.00 143 ARG A CA 1
ATOM 1168 C C . ARG A 1 143 ? 3.850 6.979 -7.102 1.00 92.00 143 ARG A C 1
ATOM 1170 O O . ARG A 1 143 ? 3.394 5.840 -7.064 1.00 92.00 143 ARG A O 1
ATOM 1177 N N . LEU A 1 144 ? 5.055 7.268 -7.601 1.00 94.56 144 LEU A N 1
ATOM 1178 C CA . LEU A 1 144 ? 5.908 6.270 -8.252 1.00 94.56 144 LEU A CA 1
ATOM 1179 C C . LEU A 1 144 ? 6.307 5.124 -7.305 1.00 94.56 144 LEU A C 1
ATOM 1181 O O . LEU A 1 144 ? 6.369 3.976 -7.732 1.00 94.56 144 LEU A O 1
ATOM 1185 N N . SER A 1 145 ? 6.536 5.396 -6.016 1.00 95.44 145 SER A N 1
ATOM 1186 C CA . SER A 1 145 ? 6.823 4.334 -5.039 1.00 95.44 145 SER A CA 1
ATOM 1187 C C . SER A 1 145 ? 5.641 3.367 -4.845 1.00 95.44 145 SER A C 1
ATOM 1189 O O . SER A 1 145 ? 5.847 2.161 -4.716 1.00 95.44 145 SER A O 1
ATOM 1191 N N . ILE A 1 146 ? 4.402 3.867 -4.927 1.00 95.31 146 ILE A N 1
ATOM 1192 C CA . ILE A 1 146 ? 3.179 3.049 -4.904 1.00 95.31 146 ILE A CA 1
ATOM 1193 C C . ILE A 1 146 ? 3.013 2.294 -6.230 1.00 95.31 146 ILE A C 1
ATOM 1195 O O . ILE A 1 146 ? 2.649 1.121 -6.217 1.00 95.31 146 ILE A O 1
ATOM 1199 N N . ASP A 1 147 ? 3.318 2.929 -7.368 1.00 96.62 147 ASP A N 1
ATOM 1200 C CA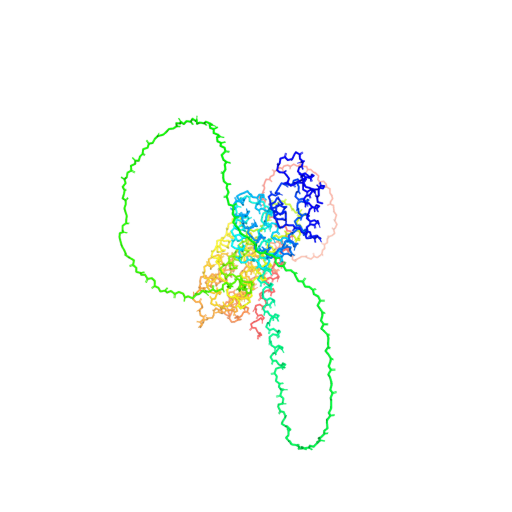 . ASP A 1 147 ? 3.312 2.271 -8.683 1.00 96.62 147 ASP A CA 1
ATOM 1201 C C . ASP A 1 147 ? 4.308 1.096 -8.746 1.00 96.62 147 ASP A C 1
ATOM 1203 O O . ASP A 1 147 ? 3.999 0.058 -9.326 1.00 96.62 147 ASP A O 1
ATOM 1207 N N . LEU A 1 148 ? 5.482 1.219 -8.119 1.00 97.44 148 LEU A N 1
ATOM 1208 C CA . LEU A 1 148 ? 6.469 0.135 -8.030 1.00 97.44 148 LEU A CA 1
ATOM 1209 C C . LEU A 1 148 ? 5.978 -1.030 -7.164 1.00 97.44 148 LEU A C 1
ATOM 1211 O O . LEU A 1 148 ? 6.155 -2.185 -7.546 1.00 97.44 148 LEU A O 1
ATOM 1215 N N . ALA A 1 149 ? 5.335 -0.747 -6.030 1.00 97.19 149 ALA A N 1
ATOM 1216 C CA . ALA A 1 149 ? 4.736 -1.777 -5.184 1.00 97.19 149 ALA A CA 1
ATOM 1217 C C . ALA A 1 149 ? 3.597 -2.527 -5.909 1.00 97.19 149 ALA A C 1
ATOM 1219 O O . ALA A 1 149 ? 3.524 -3.754 -5.861 1.00 97.19 149 ALA A O 1
ATOM 1220 N N . ASP A 1 150 ? 2.758 -1.795 -6.648 1.00 97.25 150 ASP A N 1
ATOM 1221 C CA . ASP A 1 150 ? 1.713 -2.330 -7.530 1.00 97.25 150 ASP A CA 1
ATOM 1222 C C . ASP A 1 150 ? 2.302 -3.244 -8.628 1.00 97.25 150 ASP A C 1
ATOM 1224 O O . ASP A 1 150 ? 1.782 -4.330 -8.872 1.00 97.25 150 ASP A O 1
ATOM 1228 N N . VAL A 1 151 ? 3.444 -2.885 -9.230 1.00 97.44 151 VAL A N 1
ATOM 1229 C CA . VAL A 1 151 ? 4.163 -3.765 -10.176 1.00 97.44 151 VAL A CA 1
ATOM 1230 C C . VAL A 1 151 ? 4.607 -5.080 -9.535 1.00 97.44 151 VAL A C 1
ATOM 1232 O O . VAL A 1 151 ? 4.406 -6.133 -10.138 1.00 97.44 151 VAL A O 1
ATOM 1235 N N . VAL A 1 152 ? 5.181 -5.047 -8.328 1.00 96.62 152 VAL A N 1
ATOM 1236 C CA . VAL A 1 152 ? 5.622 -6.274 -7.640 1.00 96.62 152 VAL A CA 1
ATOM 1237 C C . VAL A 1 152 ? 4.424 -7.182 -7.330 1.00 96.62 152 VAL A C 1
ATOM 1239 O O . VAL A 1 152 ? 4.489 -8.382 -7.590 1.00 96.62 152 VAL A O 1
ATOM 1242 N N . ILE A 1 153 ? 3.298 -6.614 -6.881 1.00 95.25 153 ILE A N 1
ATOM 1243 C CA . ILE A 1 153 ? 2.044 -7.362 -6.674 1.00 95.25 153 ILE A CA 1
ATOM 1244 C C . ILE A 1 153 ? 1.515 -7.930 -7.999 1.00 95.25 153 ILE A C 1
ATOM 1246 O O . ILE A 1 153 ? 1.112 -9.089 -8.049 1.00 95.25 153 ILE A O 1
ATOM 1250 N N . LYS A 1 154 ? 1.542 -7.159 -9.094 1.00 95.56 154 LYS A N 1
ATOM 1251 C CA . LYS A 1 154 ? 1.125 -7.622 -10.429 1.00 95.56 154 LYS A CA 1
ATOM 1252 C C . LYS A 1 154 ? 1.969 -8.785 -10.939 1.00 95.56 154 LYS A C 1
ATOM 1254 O O . LYS A 1 154 ? 1.406 -9.692 -11.541 1.00 95.56 154 LYS A O 1
ATOM 1259 N N . TRP A 1 155 ? 3.280 -8.777 -10.699 1.00 95.69 155 TRP A N 1
ATOM 1260 C CA . TRP A 1 155 ? 4.152 -9.900 -11.042 1.00 95.69 155 TRP A CA 1
ATOM 1261 C C . TRP A 1 155 ? 3.815 -11.156 -10.237 1.00 95.69 155 TRP A C 1
ATOM 1263 O O . TRP A 1 155 ? 3.683 -12.221 -10.829 1.00 95.69 155 TRP A O 1
ATOM 1273 N N . GLU A 1 156 ? 3.598 -11.038 -8.926 1.00 92.31 156 GLU A N 1
ATOM 1274 C CA . GLU A 1 156 ? 3.208 -12.185 -8.094 1.00 92.31 156 GLU A CA 1
ATOM 1275 C C . GLU A 1 156 ? 1.812 -12.720 -8.467 1.00 92.31 156 GLU A C 1
ATOM 1277 O O . GLU A 1 156 ? 1.583 -13.925 -8.527 1.00 92.31 156 GLU A O 1
ATOM 1282 N N . MET A 1 157 ? 0.873 -11.831 -8.806 1.00 91.06 157 MET A N 1
ATOM 1283 C CA . MET A 1 157 ? -0.447 -12.216 -9.316 1.00 91.06 157 MET A CA 1
ATOM 1284 C C . MET A 1 157 ? -0.412 -12.834 -10.712 1.00 91.06 157 MET A C 1
ATOM 1286 O O . MET A 1 157 ? -1.297 -13.625 -11.027 1.00 91.06 157 MET A O 1
ATOM 1290 N N . GLN A 1 158 ? 0.543 -12.448 -11.560 1.00 92.44 158 GLN A N 1
ATOM 1291 C CA . GLN A 1 158 ? 0.742 -13.072 -12.863 1.00 92.44 158 GLN A CA 1
ATOM 1292 C C . GLN A 1 158 ? 1.319 -14.481 -12.686 1.00 92.44 158 GLN A C 1
ATOM 1294 O O . GLN A 1 158 ? 0.745 -15.420 -13.227 1.00 92.44 158 GLN A O 1
ATOM 1299 N N . TYR A 1 159 ? 2.347 -14.637 -11.846 1.00 91.00 159 TYR A N 1
ATOM 1300 C CA . TYR A 1 159 ? 2.909 -15.944 -11.497 1.00 91.00 159 TYR A CA 1
ATOM 1301 C C . TYR A 1 159 ? 1.839 -16.895 -10.939 1.00 91.00 159 TYR A C 1
ATOM 1303 O O . TYR A 1 159 ? 1.651 -17.986 -11.463 1.00 91.00 159 TYR A O 1
ATOM 1311 N N . ALA A 1 160 ? 1.044 -16.446 -9.963 1.00 89.00 160 ALA A N 1
ATOM 1312 C CA . ALA A 1 160 ? -0.026 -17.256 -9.372 1.00 89.00 160 ALA A CA 1
ATOM 1313 C C . ALA A 1 160 ? -1.198 -17.578 -10.330 1.00 89.00 160 ALA A C 1
ATOM 1315 O O . ALA A 1 160 ? -2.074 -18.362 -9.970 1.00 89.00 160 ALA A O 1
ATOM 1316 N N . ARG A 1 161 ? -1.268 -16.945 -11.512 1.00 90.56 161 ARG A N 1
ATOM 1317 C CA . ARG A 1 161 ? -2.200 -17.324 -12.591 1.00 90.56 161 ARG A CA 1
ATOM 1318 C C . ARG A 1 161 ? -1.568 -18.355 -13.511 1.00 90.56 161 ARG A C 1
ATOM 1320 O O . ARG A 1 161 ? -2.190 -19.375 -13.753 1.00 90.56 161 ARG A O 1
ATOM 1327 N N . GLU A 1 162 ? -0.332 -18.115 -13.942 1.00 90.88 162 GLU A N 1
ATOM 1328 C CA . GLU A 1 162 ? 0.442 -19.055 -14.761 1.00 90.88 162 GLU A CA 1
ATOM 1329 C C . GLU A 1 162 ? 0.565 -20.422 -14.055 1.00 90.88 162 GLU A C 1
ATOM 1331 O O . GLU A 1 162 ? 0.272 -21.448 -14.658 1.00 90.88 162 GLU A O 1
ATOM 1336 N N . GLU A 1 163 ? 0.845 -20.438 -12.748 1.00 88.81 163 GLU A N 1
ATOM 1337 C CA . GLU A 1 163 ? 0.878 -21.646 -11.903 1.00 88.81 163 GLU A CA 1
ATOM 1338 C C . GLU A 1 163 ? -0.488 -22.362 -11.806 1.00 88.81 163 GLU A C 1
ATOM 1340 O O . GLU A 1 163 ? -0.551 -23.593 -11.785 1.00 88.81 163 GLU A O 1
ATOM 1345 N N . ALA A 1 164 ? -1.596 -21.613 -11.785 1.00 88.25 164 ALA A N 1
ATOM 1346 C CA . ALA A 1 164 ? -2.944 -22.184 -11.760 1.00 88.25 164 ALA A CA 1
ATOM 1347 C C . ALA A 1 164 ? -3.355 -22.758 -13.129 1.00 88.25 164 ALA A C 1
ATOM 1349 O O . ALA A 1 164 ? -3.928 -23.846 -13.188 1.00 88.25 164 ALA A O 1
ATOM 1350 N N . ASP A 1 165 ? -3.025 -22.064 -14.219 1.00 90.00 165 ASP A N 1
ATOM 1351 C CA . ASP A 1 165 ? -3.282 -22.510 -15.591 1.00 90.00 165 ASP A CA 1
ATOM 1352 C C . ASP A 1 165 ? -2.436 -23.760 -15.927 1.00 90.00 165 ASP A C 1
ATOM 1354 O O . ASP A 1 165 ? -2.943 -24.717 -16.517 1.00 90.00 165 ASP A O 1
ATOM 1358 N N . GLU A 1 166 ? -1.171 -23.812 -15.482 1.00 88.31 166 GLU A N 1
ATOM 1359 C CA . GLU A 1 166 ? -0.318 -25.010 -15.549 1.00 88.31 166 GLU A CA 1
ATOM 1360 C C . GLU A 1 166 ? -0.932 -26.189 -14.772 1.00 88.31 166 GLU A C 1
ATOM 1362 O O . GLU A 1 166 ? -0.990 -27.306 -15.292 1.00 88.31 166 GLU A O 1
ATOM 1367 N N . ALA A 1 167 ? -1.446 -25.961 -13.557 1.00 87.62 167 ALA A N 1
ATOM 1368 C CA . ALA A 1 167 ? -2.092 -27.006 -12.759 1.00 87.62 167 ALA A CA 1
ATOM 1369 C C . ALA A 1 167 ? -3.363 -27.570 -13.426 1.00 87.62 167 ALA A C 1
ATOM 1371 O O . ALA A 1 167 ? -3.563 -28.787 -13.424 1.00 87.62 167 ALA A O 1
ATOM 1372 N N . VAL A 1 168 ? -4.194 -26.716 -14.037 1.00 89.44 168 VAL A N 1
ATOM 1373 C CA . VAL A 1 168 ? -5.398 -27.139 -14.780 1.00 89.44 168 VAL A CA 1
ATOM 1374 C C . VAL A 1 168 ? -5.029 -27.954 -16.021 1.00 89.44 168 VAL A C 1
ATOM 1376 O O . VAL A 1 168 ? -5.610 -29.016 -16.247 1.00 89.44 168 VAL A O 1
ATOM 1379 N N . ASN A 1 169 ? -4.030 -27.516 -16.794 1.00 86.31 169 ASN A N 1
ATOM 1380 C CA . ASN A 1 169 ? -3.564 -28.252 -17.973 1.00 86.31 169 ASN A CA 1
ATOM 1381 C C . ASN A 1 169 ? -2.979 -29.627 -17.604 1.00 86.31 169 ASN A C 1
ATOM 1383 O O . ASN A 1 169 ? -3.249 -30.615 -18.286 1.00 86.31 169 ASN A O 1
ATOM 1387 N N . ASN A 1 170 ? -2.231 -29.713 -16.499 1.00 84.12 170 ASN A N 1
ATOM 1388 C CA . ASN A 1 170 ? -1.689 -30.978 -15.998 1.00 84.12 170 ASN A CA 1
ATOM 1389 C C . ASN A 1 170 ? -2.791 -31.939 -15.515 1.00 84.12 170 ASN A C 1
ATOM 1391 O O . ASN A 1 170 ? -2.689 -33.142 -15.747 1.00 84.12 170 ASN A O 1
ATOM 1395 N N . ALA A 1 171 ? -3.860 -31.427 -14.892 1.00 81.56 171 ALA A N 1
ATOM 1396 C CA . ALA A 1 171 ? -5.015 -32.238 -14.502 1.00 81.56 171 ALA A CA 1
ATOM 1397 C C . ALA A 1 171 ? -5.776 -32.780 -15.728 1.00 81.56 171 ALA A C 1
ATOM 1399 O O . ALA A 1 171 ? -6.041 -33.978 -15.805 1.00 81.56 171 ALA A O 1
ATOM 1400 N N . ALA A 1 172 ? -6.044 -31.932 -16.727 1.00 78.00 172 ALA A N 1
ATOM 1401 C CA . ALA A 1 172 ? -6.708 -32.342 -17.967 1.00 78.00 172 ALA A CA 1
ATOM 1402 C C . ALA A 1 172 ? -5.883 -33.366 -18.777 1.00 78.00 172 ALA A C 1
ATOM 1404 O O . ALA A 1 172 ? -6.442 -34.284 -19.376 1.00 78.00 172 ALA A O 1
ATOM 1405 N N . GLY A 1 173 ? -4.550 -33.248 -18.764 1.00 65.62 173 GLY A N 1
ATOM 1406 C CA . GLY A 1 173 ? -3.649 -34.219 -19.391 1.00 65.62 173 GLY A CA 1
ATOM 1407 C C . GLY A 1 173 ? -3.633 -35.595 -18.711 1.00 65.62 173 GLY A C 1
ATOM 1408 O O . GLY A 1 173 ? -3.358 -36.592 -19.376 1.00 65.62 173 GLY A O 1
ATOM 1409 N N . ALA A 1 174 ? -3.955 -35.673 -17.416 1.00 61.69 174 ALA A N 1
ATOM 1410 C CA . ALA A 1 174 ? -3.996 -36.933 -16.673 1.00 61.69 174 ALA A CA 1
ATOM 1411 C C . ALA A 1 174 ? -5.269 -37.756 -16.956 1.00 61.69 174 ALA A C 1
ATOM 1413 O O . ALA A 1 174 ? -5.204 -38.983 -17.010 1.00 61.69 174 ALA A O 1
ATOM 1414 N N . GLU A 1 175 ? -6.415 -37.105 -17.184 1.00 54.44 175 GLU A N 1
ATOM 1415 C CA . GLU A 1 175 ? -7.689 -37.795 -17.453 1.00 54.44 175 GLU A CA 1
ATOM 1416 C C . GLU A 1 175 ? -7.793 -38.353 -18.887 1.00 54.44 175 GLU A C 1
ATOM 1418 O O . GLU A 1 175 ? -8.524 -39.312 -19.124 1.00 54.44 175 GLU A O 1
ATOM 1423 N N . GLY A 1 176 ? -7.010 -37.830 -19.840 1.00 49.53 176 GLY A N 1
ATOM 1424 C CA . GLY A 1 176 ? -6.921 -38.363 -21.210 1.00 49.53 176 GLY A CA 1
ATOM 1425 C C . GLY A 1 176 ? -6.015 -39.596 -21.378 1.00 49.53 176 GLY A C 1
ATOM 1426 O O . GLY A 1 176 ? -5.824 -40.060 -22.499 1.00 49.53 176 GLY A O 1
ATOM 1427 N N . GLY A 1 177 ? -5.415 -40.097 -20.292 1.00 48.78 177 GLY A N 1
ATOM 1428 C CA . GLY A 1 177 ? -4.252 -40.991 -20.320 1.00 48.78 177 GLY A CA 1
ATOM 1429 C C . GLY A 1 177 ? -4.497 -42.472 -20.012 1.00 48.78 177 GLY A C 1
ATOM 1430 O O . GLY A 1 177 ? -3.577 -43.121 -19.519 1.00 48.78 177 GLY A O 1
ATOM 1431 N N . THR A 1 178 ? -5.686 -43.038 -20.262 1.00 43.00 178 THR A N 1
ATOM 1432 C CA . THR A 1 178 ? -5.883 -44.503 -20.171 1.00 43.00 178 THR A CA 1
ATOM 1433 C C . THR A 1 178 ? -6.763 -45.076 -21.284 1.00 43.00 178 THR A C 1
ATOM 1435 O O . THR A 1 178 ? -7.736 -44.459 -21.702 1.00 43.00 178 THR A O 1
ATOM 1438 N N . VAL A 1 179 ? -6.428 -46.318 -21.670 1.00 39.75 179 VAL A N 1
ATOM 1439 C CA . VAL A 1 179 ? -7.055 -47.224 -22.661 1.00 39.75 179 VAL A CA 1
ATOM 1440 C C . VAL A 1 179 ? -6.358 -47.273 -24.038 1.00 39.75 179 VAL A C 1
ATOM 1442 O O . VAL A 1 179 ? -6.970 -47.085 -25.083 1.00 39.75 179 VAL A O 1
ATOM 1445 N N . GLU A 1 180 ? -5.081 -47.680 -24.052 1.00 36.31 180 GLU A N 1
ATOM 1446 C CA . GLU A 1 180 ? -4.574 -48.529 -25.144 1.00 36.31 180 GLU A CA 1
ATOM 1447 C C . GLU A 1 180 ? -4.915 -49.993 -24.827 1.00 36.31 180 GLU A C 1
ATOM 1449 O O . GLU A 1 180 ? -4.251 -50.651 -24.022 1.00 36.31 180 GLU A O 1
ATOM 1454 N N . VAL A 1 181 ? -5.967 -50.523 -25.457 1.0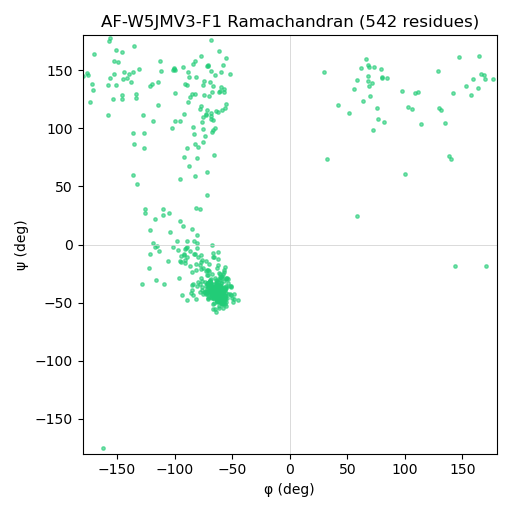0 36.12 181 VAL A N 1
ATOM 1455 C CA . VAL A 1 181 ? -6.219 -51.970 -25.452 1.00 36.12 181 VAL A CA 1
ATOM 1456 C C . VAL A 1 181 ? -5.246 -52.621 -26.427 1.00 36.12 181 VAL A C 1
ATOM 1458 O O . VAL A 1 181 ? -5.451 -52.573 -27.639 1.00 36.12 181 VAL A O 1
ATOM 1461 N N . LYS A 1 182 ? -4.222 -53.302 -25.899 1.00 38.12 182 LYS A N 1
ATOM 1462 C CA . LYS A 1 182 ? -3.569 -54.380 -26.649 1.00 38.12 182 LYS A CA 1
ATOM 1463 C C . LYS A 1 182 ? -4.636 -55.402 -27.028 1.00 38.12 182 LYS A C 1
ATOM 1465 O O . LYS A 1 182 ? -5.236 -56.011 -26.143 1.00 38.12 182 LYS A O 1
ATOM 1470 N N . ARG A 1 183 ? -4.853 -55.597 -28.327 1.00 29.05 183 ARG A N 1
ATOM 1471 C CA . ARG A 1 183 ? -5.638 -56.714 -28.845 1.00 29.05 183 ARG A CA 1
ATOM 1472 C C . ARG A 1 183 ? -4.716 -57.615 -29.649 1.00 29.05 183 ARG A C 1
ATOM 1474 O O . ARG A 1 183 ? -4.065 -57.165 -30.585 1.00 29.05 183 ARG A O 1
ATOM 1481 N N . GLU A 1 184 ? -4.623 -58.855 -29.201 1.00 31.09 184 GLU A N 1
ATOM 1482 C CA . GLU A 1 184 ? -3.900 -59.931 -29.866 1.00 31.09 184 GLU A CA 1
ATOM 1483 C C . GLU A 1 184 ? -4.723 -60.404 -31.073 1.00 31.09 184 GLU A C 1
ATOM 1485 O O . GLU A 1 184 ? -5.938 -60.570 -30.958 1.00 31.09 184 GLU A O 1
ATOM 1490 N N . GLU A 1 185 ? -4.068 -60.643 -32.207 1.00 29.91 185 GLU A N 1
ATOM 1491 C CA . GLU A 1 185 ? -4.613 -61.427 -33.319 1.00 29.91 185 GLU A CA 1
ATOM 1492 C C . GLU A 1 185 ? -3.537 -62.416 -33.771 1.00 29.91 185 GLU A C 1
ATOM 1494 O O . GLU A 1 185 ? -2.384 -62.036 -33.978 1.00 29.91 185 GLU A O 1
ATOM 1499 N N . ASP A 1 186 ? -3.914 -63.690 -33.883 1.00 28.03 186 ASP A N 1
ATOM 1500 C CA . ASP A 1 186 ? -2.990 -64.806 -34.074 1.00 28.03 186 ASP A CA 1
ATOM 1501 C C . ASP A 1 186 ? -3.497 -65.727 -35.203 1.00 28.03 186 ASP A C 1
ATOM 1503 O O . ASP A 1 186 ? -4.614 -66.243 -35.128 1.00 28.03 186 ASP A O 1
ATOM 1507 N N . SER A 1 187 ? -2.647 -65.984 -36.212 1.00 32.12 187 SER A N 1
ATOM 1508 C CA . SER A 1 187 ? -2.804 -66.992 -37.296 1.00 32.12 187 SER A CA 1
ATOM 1509 C C . SER A 1 187 ? -3.942 -66.762 -38.347 1.00 32.12 187 SER A C 1
ATOM 1511 O O . SER A 1 187 ? -4.920 -66.085 -38.069 1.00 32.12 187 SER A O 1
ATOM 1513 N N . PHE A 1 188 ? -3.914 -67.254 -39.606 1.00 26.11 188 PHE A N 1
ATOM 1514 C CA . PHE A 1 188 ? -3.009 -68.194 -40.299 1.00 26.11 188 PHE A CA 1
ATOM 1515 C C . PHE A 1 188 ? -3.031 -68.067 -41.862 1.00 26.11 188 PHE A C 1
ATOM 1517 O O . PHE A 1 188 ? -4.098 -68.031 -42.461 1.00 26.11 188 PHE A O 1
ATOM 1524 N N . ALA A 1 189 ? -1.840 -68.117 -42.487 1.00 33.41 189 ALA A N 1
ATOM 1525 C CA . ALA A 1 189 ? -1.446 -68.621 -43.835 1.00 33.41 189 ALA A CA 1
ATOM 1526 C C . ALA A 1 189 ? -2.048 -68.167 -45.208 1.00 33.41 189 ALA A C 1
ATOM 1528 O O . ALA A 1 189 ? -3.233 -68.301 -45.487 1.00 33.41 189 ALA A O 1
ATOM 1529 N N . GLY A 1 190 ? -1.115 -67.913 -46.156 1.00 26.69 190 GLY A N 1
ATOM 1530 C CA . GLY A 1 190 ? -1.230 -68.138 -47.622 1.00 26.69 190 GLY A CA 1
ATOM 1531 C C . GLY A 1 190 ? -1.349 -66.879 -48.513 1.00 26.69 190 GLY A C 1
ATOM 1532 O O . GLY A 1 190 ? -2.191 -66.038 -48.249 1.00 26.69 190 GLY A O 1
ATOM 1533 N N . GLY A 1 191 ? -0.590 -66.670 -49.606 1.00 26.83 191 GLY A N 1
ATOM 1534 C CA . GLY A 1 191 ? 0.597 -67.365 -50.136 1.00 26.83 191 GLY A CA 1
ATOM 1535 C C . GLY A 1 191 ? 0.993 -66.923 -51.573 1.00 26.83 191 GLY A C 1
ATOM 1536 O O . GLY A 1 191 ? 0.128 -66.774 -52.426 1.00 26.83 191 GLY A O 1
ATOM 1537 N N . SER A 1 192 ? 2.307 -66.837 -51.856 1.00 28.05 192 SER A N 1
ATOM 1538 C CA . SER A 1 192 ? 2.991 -66.816 -53.185 1.00 28.05 192 SER A CA 1
ATOM 1539 C C . SER A 1 192 ? 2.926 -65.595 -54.149 1.00 28.05 192 SER A C 1
ATOM 1541 O O . SER A 1 192 ? 1.870 -65.032 -54.404 1.00 28.05 192 SER A O 1
ATOM 1543 N N . GLY A 1 193 ? 4.087 -65.297 -54.775 1.00 27.31 193 GLY A N 1
ATOM 1544 C CA . GLY A 1 193 ? 4.301 -64.400 -55.939 1.00 27.31 193 GLY A CA 1
ATOM 1545 C C . GLY A 1 193 ? 4.759 -62.963 -55.597 1.00 27.31 193 GLY A C 1
ATOM 1546 O O . GLY A 1 193 ? 4.163 -62.340 -54.732 1.00 27.31 193 GLY A O 1
ATOM 1547 N N . GLY A 1 194 ? 5.784 -62.342 -56.205 1.00 26.61 194 GLY A N 1
ATOM 1548 C CA . GLY A 1 194 ? 6.745 -62.761 -57.243 1.00 26.61 194 GLY A CA 1
ATOM 1549 C C . GLY A 1 194 ? 7.058 -61.610 -58.230 1.00 26.61 194 GLY A C 1
ATOM 1550 O O . GLY A 1 194 ? 6.114 -61.054 -58.775 1.00 26.61 194 GLY A O 1
ATOM 1551 N N . PHE A 1 195 ? 8.346 -61.322 -58.511 1.00 27.67 195 PHE A N 1
ATOM 1552 C CA . PHE A 1 195 ? 8.874 -60.213 -59.365 1.00 27.67 195 PHE A CA 1
ATOM 1553 C C . PHE A 1 195 ? 8.687 -58.776 -58.801 1.00 27.67 195 PHE A C 1
ATOM 1555 O O . PHE A 1 195 ? 7.763 -58.534 -58.037 1.00 27.67 195 PHE A O 1
ATOM 1562 N N . GLY A 1 196 ? 9.518 -57.765 -59.112 1.00 26.61 196 GLY A N 1
ATOM 1563 C CA . GLY A 1 196 ? 10.790 -57.720 -59.862 1.00 26.61 196 GLY A CA 1
ATOM 1564 C C . GLY A 1 196 ? 11.118 -56.299 -60.390 1.00 26.61 196 GLY A C 1
ATOM 1565 O O . GLY A 1 196 ? 10.208 -55.616 -60.843 1.00 26.61 196 GLY A O 1
ATOM 1566 N N . SER A 1 197 ? 12.406 -55.903 -60.384 1.00 28.56 197 SER A N 1
ATOM 1567 C CA . SER A 1 197 ? 12.981 -54.604 -60.849 1.00 28.56 197 SER A CA 1
ATOM 1568 C C . SER A 1 197 ? 12.632 -53.336 -60.030 1.00 28.56 197 SER A C 1
ATOM 1570 O O . SER A 1 197 ? 11.527 -53.215 -59.522 1.00 28.56 197 SER A O 1
ATOM 1572 N N . GLY A 1 198 ? 13.509 -52.331 -59.862 1.00 26.14 198 GLY A N 1
ATOM 1573 C CA . GLY A 1 198 ? 14.911 -52.155 -60.302 1.00 26.14 198 GLY A CA 1
ATOM 1574 C C . GLY A 1 198 ? 15.155 -50.817 -61.034 1.00 26.14 198 GLY A C 1
ATOM 1575 O O . GLY A 1 198 ? 14.255 -50.382 -61.743 1.00 26.14 198 GLY A O 1
ATOM 1576 N N . VAL A 1 199 ? 16.380 -50.253 -60.931 1.00 33.97 199 VAL A N 1
ATOM 1577 C CA . VAL A 1 199 ? 16.878 -48.982 -61.549 1.00 33.97 199 VAL A CA 1
ATOM 1578 C C . VAL A 1 199 ? 16.358 -47.707 -60.840 1.00 33.97 199 VAL A C 1
ATOM 1580 O O . VAL A 1 199 ? 15.149 -47.528 -60.750 1.00 33.97 199 VAL A O 1
ATOM 1583 N N . ASP A 1 200 ? 17.122 -46.794 -60.214 1.00 27.92 200 ASP A N 1
ATOM 1584 C CA . ASP A 1 200 ? 18.563 -46.416 -60.138 1.00 27.92 200 ASP A CA 1
ATOM 1585 C C . ASP A 1 200 ? 19.139 -45.526 -61.268 1.00 27.92 200 ASP A C 1
ATOM 1587 O O . ASP A 1 200 ? 19.400 -46.016 -62.356 1.00 27.92 200 ASP A O 1
ATOM 1591 N N . GLU A 1 201 ? 19.368 -44.238 -60.963 1.00 27.91 201 GLU A N 1
ATOM 1592 C CA . GLU A 1 201 ? 20.341 -43.274 -61.545 1.00 27.91 201 GLU A CA 1
ATOM 1593 C C . GLU A 1 201 ? 20.258 -41.993 -60.668 1.00 27.91 201 GLU A C 1
ATOM 1595 O O . GLU A 1 201 ? 19.151 -41.515 -60.424 1.00 27.91 201 GLU A O 1
ATOM 1600 N N . THR A 1 202 ? 21.256 -41.388 -60.000 1.00 27.67 202 THR A N 1
ATOM 1601 C CA . THR A 1 202 ? 22.738 -41.248 -60.055 1.00 27.67 202 THR A CA 1
ATOM 1602 C C . THR A 1 202 ? 23.326 -40.234 -61.060 1.00 27.67 202 THR A C 1
ATOM 1604 O O . THR A 1 202 ? 22.801 -40.021 -62.144 1.00 27.67 202 THR A O 1
ATOM 1607 N N . GLY A 1 203 ? 24.414 -39.559 -60.632 1.00 27.62 203 GLY A N 1
ATOM 1608 C CA . GLY A 1 203 ? 25.088 -38.409 -61.282 1.00 27.62 203 GLY A CA 1
ATOM 1609 C C . GLY A 1 203 ? 24.742 -37.069 -60.600 1.00 27.62 203 GLY A C 1
ATOM 1610 O O . GLY A 1 203 ? 23.571 -36.726 -60.508 1.00 27.62 203 GLY A O 1
ATOM 1611 N N . GLY A 1 204 ? 25.650 -36.270 -60.015 1.00 26.66 204 GLY A N 1
ATOM 1612 C CA . GLY A 1 204 ? 27.088 -36.015 -60.273 1.00 26.66 204 GLY A CA 1
ATOM 1613 C C . GLY A 1 204 ? 27.195 -34.572 -60.813 1.00 26.66 204 GLY A C 1
ATOM 1614 O O . GLY A 1 204 ? 26.380 -34.215 -61.649 1.00 26.66 204 GLY A O 1
ATOM 1615 N N . GLU A 1 205 ? 28.038 -33.621 -60.394 1.00 27.56 205 GLU A N 1
ATOM 1616 C CA . GLU A 1 205 ? 29.396 -33.532 -59.812 1.00 27.56 205 GLU A CA 1
ATOM 1617 C C . GLU A 1 205 ? 29.485 -32.170 -59.035 1.00 27.56 205 GLU A C 1
ATOM 1619 O O . GLU A 1 205 ? 28.532 -31.397 -59.078 1.00 27.56 205 GLU A O 1
ATOM 1624 N N . GLY A 1 206 ? 30.528 -31.709 -58.323 1.00 26.92 206 GLY A N 1
ATOM 1625 C CA . GLY A 1 206 ? 31.846 -32.229 -57.935 1.00 26.92 206 GLY A CA 1
ATOM 1626 C C . GLY A 1 206 ? 32.782 -31.091 -57.436 1.00 26.92 206 GLY A C 1
ATOM 1627 O O . GLY A 1 206 ? 32.569 -29.929 -57.766 1.00 26.92 206 GLY A O 1
ATOM 1628 N N . SER A 1 207 ? 33.870 -31.443 -56.722 1.00 28.25 207 SER A N 1
ATOM 1629 C CA . SER A 1 207 ? 35.081 -30.613 -56.451 1.00 28.25 207 SER A CA 1
ATOM 1630 C C . SER A 1 207 ? 35.001 -29.425 -55.447 1.00 28.25 207 SER A C 1
ATOM 1632 O O . SER A 1 207 ? 33.972 -28.773 -55.347 1.00 28.25 207 SER A O 1
ATOM 1634 N N . SER A 1 208 ? 36.055 -28.959 -54.741 1.00 27.22 208 SER A N 1
ATOM 1635 C CA . SER A 1 208 ? 37.226 -29.571 -54.051 1.00 27.22 208 SER A CA 1
ATOM 1636 C C . SER A 1 208 ? 38.055 -28.478 -53.329 1.00 27.22 208 SER A C 1
ATOM 1638 O O . SER A 1 208 ? 38.277 -27.420 -53.909 1.00 27.22 208 SER A O 1
ATOM 1640 N N . SER A 1 209 ? 38.694 -28.807 -52.189 1.00 26.45 209 SER A N 1
ATOM 1641 C CA . SER A 1 209 ? 39.841 -28.074 -51.572 1.00 26.45 209 SER A CA 1
ATOM 1642 C C . SER A 1 209 ? 39.569 -26.641 -51.022 1.00 26.45 209 SER A C 1
ATOM 1644 O O . SER A 1 209 ? 38.593 -26.007 -51.387 1.00 26.45 209 SER A O 1
ATOM 1646 N N . LYS A 1 210 ? 40.366 -26.043 -50.113 1.00 27.14 210 LYS A N 1
ATOM 1647 C CA . LYS A 1 210 ? 41.696 -26.389 -49.556 1.00 27.14 210 LYS A CA 1
ATOM 1648 C C . LYS A 1 210 ? 41.899 -25.814 -48.134 1.00 27.14 210 LYS A C 1
ATOM 1650 O O . LYS A 1 210 ? 41.303 -24.804 -47.780 1.00 27.14 210 LYS A O 1
ATOM 1655 N N . GLN A 1 211 ? 42.811 -26.408 -47.360 1.00 25.59 211 GLN A N 1
ATOM 1656 C CA . GLN A 1 211 ? 43.376 -25.835 -46.123 1.00 25.59 211 GLN A CA 1
ATOM 1657 C C . GLN A 1 211 ? 44.317 -24.649 -46.419 1.00 25.59 211 GLN A C 1
ATOM 1659 O O . GLN A 1 211 ? 45.009 -24.696 -47.436 1.00 25.59 211 GLN A O 1
ATOM 1664 N N . GLN A 1 212 ? 44.490 -23.713 -45.471 1.00 26.47 212 GLN A N 1
ATOM 1665 C CA . GLN A 1 212 ? 45.822 -23.387 -44.912 1.00 26.47 212 GLN A CA 1
ATOM 1666 C C . GLN A 1 212 ? 45.768 -22.470 -43.674 1.00 26.47 212 GLN A C 1
ATOM 1668 O O . GLN A 1 212 ? 44.746 -21.860 -43.374 1.00 26.47 212 GLN A O 1
ATOM 1673 N N . ALA A 1 213 ? 46.885 -22.415 -42.941 1.00 26.47 213 ALA A N 1
ATOM 1674 C CA . ALA A 1 213 ? 47.049 -21.701 -41.677 1.00 26.47 213 ALA A CA 1
ATOM 1675 C C . ALA A 1 213 ? 48.373 -20.910 -41.633 1.00 26.47 213 ALA A C 1
ATOM 1677 O O . ALA A 1 213 ? 49.277 -21.171 -42.424 1.00 26.47 213 ALA A O 1
ATOM 1678 N N . SER A 1 214 ? 48.510 -20.074 -40.594 1.00 26.28 214 SER A N 1
ATOM 1679 C CA . SER A 1 214 ? 49.751 -19.439 -40.105 1.00 26.28 214 SER A CA 1
ATOM 1680 C C . SER A 1 214 ? 50.285 -18.209 -40.860 1.00 26.28 214 SER A C 1
ATOM 1682 O O . SER A 1 214 ? 50.105 -18.064 -42.064 1.00 26.28 214 SER A O 1
ATOM 1684 N N . GLY A 1 215 ? 50.984 -17.329 -40.124 1.00 25.91 215 GLY A N 1
ATOM 1685 C CA . GLY A 1 215 ? 51.764 -16.219 -40.690 1.00 25.91 215 GLY A CA 1
ATOM 1686 C C . GLY A 1 215 ? 51.686 -14.887 -39.932 1.00 25.91 215 GLY A C 1
ATOM 1687 O O . GLY A 1 215 ? 51.093 -13.933 -40.425 1.00 25.91 215 GLY A O 1
ATOM 1688 N N . ALA A 1 216 ? 52.330 -14.778 -38.766 1.00 27.58 216 ALA A N 1
ATOM 1689 C CA . ALA A 1 216 ? 52.604 -13.479 -38.140 1.00 27.58 216 ALA A CA 1
ATOM 1690 C C . ALA A 1 216 ? 53.959 -12.920 -38.615 1.00 27.58 216 ALA A C 1
ATOM 1692 O O . ALA A 1 216 ? 54.938 -13.659 -38.612 1.00 27.58 216 ALA A O 1
ATOM 1693 N N . ILE A 1 217 ? 54.049 -11.617 -38.919 1.00 31.08 217 ILE A N 1
ATOM 1694 C CA . ILE A 1 217 ? 55.311 -10.848 -38.945 1.00 31.08 217 ILE A CA 1
ATOM 1695 C C . ILE A 1 217 ? 55.060 -9.413 -38.453 1.00 31.08 217 ILE A C 1
ATOM 1697 O O . ILE A 1 217 ? 54.035 -8.796 -38.730 1.00 31.08 217 ILE A O 1
ATOM 1701 N N . LYS A 1 218 ? 56.038 -8.901 -37.704 1.00 32.06 218 LYS A N 1
ATOM 1702 C CA . LYS A 1 218 ? 56.078 -7.622 -36.982 1.00 32.06 218 LYS A CA 1
ATOM 1703 C C . LYS A 1 218 ? 57.158 -6.721 -37.595 1.00 32.06 218 LYS A C 1
ATOM 1705 O O . LYS A 1 218 ? 58.245 -7.224 -37.860 1.00 32.06 218 LYS A O 1
ATOM 1710 N N . ARG A 1 219 ? 56.905 -5.412 -37.735 1.00 28.02 219 ARG A N 1
ATOM 1711 C CA . ARG A 1 219 ? 57.903 -4.322 -37.902 1.00 28.02 219 ARG A CA 1
ATOM 1712 C C . ARG A 1 219 ? 57.233 -2.992 -37.475 1.00 28.02 219 ARG A C 1
ATOM 1714 O O . ARG A 1 219 ? 56.139 -2.726 -37.950 1.00 28.02 219 ARG A O 1
ATOM 1721 N N . THR A 1 220 ? 57.622 -2.347 -36.360 1.00 25.86 220 THR A N 1
ATOM 1722 C CA . THR A 1 220 ? 58.700 -1.321 -36.180 1.00 25.86 220 THR A CA 1
ATOM 1723 C C . THR A 1 220 ? 58.375 0.028 -36.856 1.00 25.86 220 THR A C 1
ATOM 1725 O O . THR A 1 220 ? 57.949 -0.002 -38.001 1.00 25.86 220 THR A O 1
ATOM 1728 N N . ALA A 1 221 ? 58.590 1.218 -36.268 1.00 31.19 221 ALA A N 1
ATOM 1729 C CA . ALA A 1 221 ? 59.340 1.606 -35.054 1.00 31.19 221 ALA A CA 1
ATOM 1730 C C . ALA A 1 221 ? 58.866 2.961 -34.454 1.00 31.19 221 ALA A C 1
ATOM 1732 O O . ALA A 1 221 ? 58.099 3.660 -35.106 1.00 31.19 221 ALA A O 1
ATOM 1733 N N . SER A 1 222 ? 59.445 3.324 -33.288 1.00 25.28 222 SER A N 1
ATOM 1734 C CA . SER A 1 222 ? 59.699 4.687 -32.732 1.00 25.28 222 SER A CA 1
ATOM 1735 C C . SER A 1 222 ? 58.522 5.661 -32.499 1.00 25.28 222 SER A C 1
ATOM 1737 O O . SER A 1 222 ? 57.637 5.776 -33.331 1.00 25.28 222 SER A O 1
ATOM 1739 N N . GLY A 1 223 ? 58.490 6.461 -31.425 1.00 25.30 223 GLY A N 1
ATOM 1740 C CA . GLY A 1 223 ? 59.452 6.672 -30.324 1.00 25.30 223 GLY A CA 1
ATOM 1741 C C . GLY A 1 223 ? 59.406 8.134 -29.829 1.00 25.30 223 GLY A C 1
ATOM 1742 O O . GLY A 1 223 ? 58.940 8.974 -30.591 1.00 25.30 223 GLY A O 1
ATOM 1743 N N . MET A 1 224 ? 59.921 8.406 -28.615 1.00 30.06 224 MET A N 1
ATOM 1744 C CA . MET A 1 224 ? 60.038 9.734 -27.959 1.00 30.06 224 MET A CA 1
ATOM 1745 C C . MET A 1 224 ? 58.705 10.420 -27.533 1.00 30.06 224 MET A C 1
ATOM 1747 O O . MET A 1 224 ? 57.713 10.338 -28.250 1.00 30.06 224 MET A O 1
ATOM 1751 N N . ASP A 1 225 ? 58.579 11.101 -26.381 1.00 28.45 225 ASP A N 1
ATOM 1752 C CA . ASP A 1 225 ? 59.528 11.336 -25.270 1.00 28.45 225 ASP A CA 1
ATOM 1753 C C . ASP A 1 225 ? 58.842 11.409 -23.882 1.00 28.45 225 ASP A C 1
ATOM 1755 O O . ASP A 1 225 ? 57.618 11.502 -23.770 1.00 28.45 225 ASP A O 1
ATOM 1759 N N . ASP A 1 226 ? 59.677 11.317 -22.843 1.00 28.94 226 ASP A N 1
ATOM 1760 C CA . ASP A 1 226 ? 59.390 11.278 -21.398 1.00 28.94 226 ASP A CA 1
ATOM 1761 C C . ASP A 1 226 ? 59.438 12.684 -20.756 1.00 28.94 226 ASP A C 1
ATOM 1763 O O . ASP A 1 226 ? 60.208 13.524 -21.210 1.00 28.94 226 ASP A O 1
ATOM 1767 N N . GLU A 1 227 ? 58.705 12.920 -19.658 1.00 25.42 227 GLU A N 1
ATOM 1768 C CA . GLU A 1 227 ? 59.322 13.554 -18.476 1.00 25.42 227 GLU A CA 1
ATOM 1769 C C . GLU A 1 227 ? 58.598 13.142 -17.178 1.00 25.42 227 GLU A C 1
ATOM 1771 O O . GLU A 1 227 ? 57.388 12.895 -17.150 1.00 25.42 227 GLU A O 1
ATOM 1776 N N . SER A 1 228 ? 59.366 13.048 -16.091 1.00 27.09 228 SER A N 1
ATOM 1777 C CA . SER A 1 228 ? 59.030 12.354 -14.848 1.00 27.09 228 SER A CA 1
ATOM 1778 C C . SER A 1 228 ? 59.442 13.154 -13.608 1.00 27.09 228 SER A C 1
ATOM 1780 O O . SER A 1 228 ? 60.550 13.680 -13.556 1.00 27.09 228 SER A O 1
ATOM 1782 N N . ALA A 1 229 ? 58.592 13.165 -12.572 1.00 26.69 229 ALA A N 1
ATOM 1783 C CA . ALA A 1 229 ? 58.965 13.323 -11.155 1.00 26.69 229 ALA A CA 1
ATOM 1784 C C . ALA A 1 229 ? 57.731 13.074 -10.254 1.00 26.69 229 ALA A C 1
ATOM 1786 O O . ALA A 1 229 ? 56.644 13.556 -10.551 1.00 26.69 229 ALA A O 1
ATOM 1787 N N . GLY A 1 230 ? 57.801 12.372 -9.120 1.00 27.28 230 GLY A N 1
ATOM 1788 C CA . GLY A 1 230 ? 58.896 11.585 -8.554 1.00 27.28 230 GLY A CA 1
ATOM 1789 C C . GLY A 1 230 ? 58.480 10.953 -7.212 1.00 27.28 230 GLY A C 1
ATOM 1790 O O . GLY A 1 230 ? 57.684 11.537 -6.488 1.00 27.28 230 GLY A O 1
ATOM 1791 N N . THR A 1 231 ? 58.981 9.737 -6.950 1.00 27.52 231 THR A N 1
ATOM 1792 C CA . THR A 1 231 ? 59.451 9.175 -5.652 1.00 27.52 231 THR A CA 1
ATOM 1793 C C . THR A 1 231 ? 58.846 9.632 -4.298 1.00 27.52 231 THR A C 1
ATOM 1795 O O . THR A 1 231 ? 58.632 10.803 -4.042 1.00 27.52 231 THR A O 1
ATOM 1798 N N . SER A 1 232 ? 58.739 8.828 -3.229 1.00 24.27 232 SER A N 1
ATOM 1799 C CA . SER A 1 232 ? 58.760 7.374 -2.941 1.00 24.27 232 SER A CA 1
ATOM 1800 C C . SER A 1 232 ? 58.928 7.214 -1.417 1.00 24.27 232 SER A C 1
ATOM 1802 O O . SER A 1 232 ? 59.700 7.979 -0.846 1.00 24.27 232 SER A O 1
ATOM 1804 N N . THR A 1 233 ? 58.356 6.192 -0.764 1.00 26.52 233 THR A N 1
ATOM 1805 C CA . THR A 1 233 ? 59.063 5.315 0.216 1.00 26.52 233 THR A CA 1
ATOM 1806 C C . THR A 1 233 ? 58.122 4.292 0.863 1.00 26.52 233 THR A C 1
ATOM 1808 O O . THR A 1 233 ? 56.975 4.583 1.181 1.00 26.52 233 THR A O 1
ATOM 1811 N N . MET A 1 234 ? 58.627 3.074 1.084 1.00 29.34 234 MET A N 1
ATOM 1812 C CA . MET A 1 234 ? 57.923 2.017 1.820 1.00 29.34 234 MET A CA 1
ATOM 1813 C C . MET A 1 234 ? 58.075 2.177 3.339 1.00 29.34 234 MET A C 1
ATOM 1815 O O . MET A 1 234 ? 59.120 2.631 3.808 1.00 29.34 234 MET A O 1
ATOM 1819 N N . LYS A 1 235 ? 57.149 1.590 4.112 1.00 28.48 235 LYS A N 1
ATOM 1820 C CA . LYS A 1 235 ? 57.511 0.865 5.345 1.00 28.48 235 LYS A CA 1
ATOM 1821 C C . LYS A 1 235 ? 56.542 -0.287 5.647 1.00 28.48 235 LYS A C 1
ATOM 1823 O O . LYS A 1 235 ? 55.437 -0.356 5.128 1.00 28.48 235 LYS A O 1
ATOM 1828 N N . LYS A 1 236 ? 57.052 -1.244 6.420 1.00 27.22 236 LYS A N 1
ATOM 1829 C CA . LYS A 1 236 ? 56.667 -2.664 6.509 1.00 27.22 236 LYS A CA 1
ATOM 1830 C C . LYS A 1 236 ? 56.197 -2.992 7.929 1.00 27.22 236 LYS A C 1
ATOM 1832 O O . LYS A 1 236 ? 56.930 -2.610 8.837 1.00 27.22 236 LYS A O 1
ATOM 1837 N N . LYS A 1 237 ? 55.115 -3.778 8.106 1.00 27.72 237 LYS A N 1
ATOM 1838 C CA . LYS A 1 237 ? 55.024 -4.957 9.019 1.00 27.72 237 LYS A CA 1
ATOM 1839 C C . LYS A 1 237 ? 53.583 -5.433 9.334 1.00 27.72 237 LYS A C 1
ATOM 1841 O O . LYS A 1 237 ? 52.798 -4.628 9.803 1.00 27.72 237 LYS A O 1
ATOM 1846 N N . LEU A 1 238 ? 53.403 -6.767 9.257 1.00 25.47 238 LEU A N 1
ATOM 1847 C CA . LEU A 1 238 ? 52.652 -7.677 10.168 1.00 25.47 238 LEU A CA 1
ATOM 1848 C C . LEU A 1 238 ? 51.123 -7.488 10.368 1.00 25.47 238 LEU A C 1
ATOM 1850 O O . LEU A 1 238 ? 50.634 -6.371 10.356 1.00 25.47 238 LEU A O 1
ATOM 1854 N N . ALA A 1 239 ? 50.322 -8.518 10.684 1.00 25.83 239 ALA A N 1
ATOM 1855 C CA . ALA A 1 239 ? 50.428 -9.988 10.532 1.00 25.83 239 ALA A CA 1
ATOM 1856 C C . ALA A 1 239 ? 49.104 -10.651 10.981 1.00 25.83 239 ALA A C 1
ATOM 1858 O O . ALA A 1 239 ? 48.559 -10.198 11.981 1.00 25.83 239 ALA A O 1
ATOM 1859 N N . VAL A 1 240 ? 48.672 -11.756 10.347 1.00 28.31 240 VAL A N 1
ATOM 1860 C CA . VAL A 1 240 ? 47.833 -12.823 10.954 1.00 28.31 240 VAL A CA 1
ATOM 1861 C C . VAL A 1 240 ? 48.071 -14.163 10.223 1.00 28.31 240 VAL A C 1
ATOM 1863 O O . VAL A 1 240 ? 47.864 -14.224 9.018 1.00 28.31 240 VAL A O 1
ATOM 1866 N N . GLY A 1 241 ? 48.437 -15.212 10.975 1.00 27.19 241 GLY A N 1
ATOM 1867 C CA . GLY A 1 241 ? 47.911 -16.590 10.851 1.00 27.19 241 GLY A CA 1
ATOM 1868 C C . GLY A 1 241 ? 48.293 -17.507 9.672 1.00 27.19 241 GLY A C 1
ATOM 1869 O O . GLY A 1 241 ? 47.612 -17.519 8.652 1.00 27.19 241 GLY A O 1
ATOM 1870 N N . GLU A 1 242 ? 49.260 -18.398 9.915 1.00 24.81 242 GLU A N 1
ATOM 1871 C CA . GLU A 1 242 ? 49.269 -19.818 9.473 1.00 24.81 242 GLU A CA 1
ATOM 1872 C C . GLU A 1 242 ? 47.980 -20.546 9.964 1.00 24.81 242 GLU A C 1
ATOM 1874 O O . GLU A 1 242 ? 47.367 -20.075 10.921 1.00 24.81 242 GLU A O 1
ATOM 1879 N N . ASN A 1 243 ? 47.473 -21.687 9.470 1.00 26.23 243 ASN A N 1
ATOM 1880 C CA . ASN A 1 243 ? 47.763 -22.623 8.359 1.00 26.23 243 ASN A CA 1
ATOM 1881 C C . ASN A 1 243 ? 46.471 -23.489 8.144 1.00 26.23 243 ASN A C 1
ATOM 1883 O O . ASN A 1 243 ? 45.466 -23.210 8.798 1.00 26.23 243 ASN A O 1
ATOM 1887 N N . ASP A 1 244 ? 46.317 -24.524 7.302 1.00 27.59 244 ASP A N 1
ATOM 1888 C CA . ASP A 1 244 ? 47.151 -25.294 6.345 1.00 27.59 244 ASP A CA 1
ATOM 1889 C C . ASP A 1 244 ? 46.218 -25.834 5.208 1.00 27.59 244 ASP A C 1
ATOM 1891 O O . ASP A 1 244 ? 44.993 -25.779 5.365 1.00 27.59 244 ASP A O 1
ATOM 1895 N N . PRO A 1 245 ? 46.716 -26.364 4.066 1.00 31.86 245 PRO A N 1
ATOM 1896 C CA . PRO A 1 245 ? 45.888 -26.801 2.935 1.00 31.86 245 PRO A CA 1
ATOM 1897 C C . PRO A 1 245 ? 45.663 -28.325 2.875 1.00 31.86 245 PRO A C 1
ATOM 1899 O O . PRO A 1 245 ? 46.556 -29.107 3.189 1.00 31.86 245 PRO A O 1
ATOM 1902 N N . GLN A 1 246 ? 44.529 -28.772 2.315 1.00 25.95 246 GLN A N 1
ATOM 1903 C CA . GLN A 1 246 ? 44.413 -30.143 1.795 1.00 25.95 246 GLN A CA 1
ATOM 1904 C C . GLN A 1 246 ? 43.609 -30.205 0.489 1.00 25.95 246 GLN A C 1
ATOM 1906 O O . GLN A 1 246 ? 42.681 -29.428 0.264 1.00 25.95 246 GLN A O 1
ATOM 1911 N N . ALA A 1 247 ? 44.039 -31.091 -0.412 1.00 28.25 247 ALA A N 1
ATOM 1912 C CA . ALA A 1 247 ? 43.760 -31.004 -1.839 1.00 28.25 247 ALA A CA 1
ATOM 1913 C C . ALA A 1 247 ? 42.629 -31.920 -2.342 1.00 28.25 247 ALA A C 1
ATOM 1915 O O . ALA A 1 247 ? 42.416 -33.017 -1.836 1.00 28.25 247 ALA A O 1
ATOM 1916 N N . SER A 1 248 ? 41.991 -31.444 -3.418 1.00 24.64 248 SER A N 1
ATOM 1917 C CA . SER A 1 248 ? 41.441 -32.191 -4.564 1.00 24.64 248 SER A CA 1
ATOM 1918 C C . SER A 1 248 ? 40.683 -33.510 -4.343 1.00 24.64 248 SER A C 1
ATOM 1920 O O . SER A 1 248 ? 41.271 -34.550 -4.060 1.00 24.64 248 SER A O 1
ATOM 1922 N N . ASN A 1 249 ? 39.422 -33.514 -4.782 1.00 25.05 249 ASN A N 1
ATOM 1923 C CA . ASN A 1 249 ? 38.921 -34.588 -5.643 1.00 25.05 249 ASN A CA 1
ATOM 1924 C C . ASN A 1 249 ? 38.194 -33.986 -6.856 1.00 25.05 249 ASN A C 1
ATOM 1926 O O . ASN A 1 249 ? 37.726 -32.848 -6.801 1.00 25.05 249 ASN A O 1
ATOM 1930 N N . VAL A 1 250 ? 38.204 -34.717 -7.971 1.00 34.12 250 VAL A N 1
ATOM 1931 C CA . VAL A 1 250 ? 38.072 -34.176 -9.336 1.00 34.12 250 VAL A CA 1
ATOM 1932 C C . VAL A 1 250 ? 36.745 -34.571 -10.007 1.00 34.12 250 VAL A C 1
ATOM 1934 O O . VAL A 1 250 ? 36.198 -35.636 -9.744 1.00 34.12 250 VAL A O 1
ATOM 1937 N N . ASP A 1 251 ? 36.271 -33.680 -10.884 1.00 27.19 251 ASP A N 1
ATOM 1938 C CA . ASP A 1 251 ? 35.248 -33.823 -11.934 1.00 27.19 251 ASP A CA 1
ATOM 1939 C C . ASP A 1 251 ? 33.855 -34.409 -11.632 1.00 27.19 251 ASP A C 1
ATOM 1941 O O . ASP A 1 251 ? 33.629 -35.616 -11.583 1.00 27.19 251 ASP A O 1
ATOM 1945 N N . ARG A 1 252 ? 32.857 -33.519 -11.750 1.00 25.72 252 ARG A N 1
ATOM 1946 C CA . ARG A 1 252 ? 31.758 -33.678 -12.724 1.00 25.72 252 ARG A CA 1
ATOM 1947 C C . ARG A 1 252 ? 31.326 -32.296 -13.247 1.00 25.72 252 ARG A C 1
ATOM 1949 O O . ARG A 1 252 ? 30.969 -31.447 -12.430 1.00 25.72 252 ARG A O 1
ATOM 1956 N N . PRO A 1 253 ? 31.308 -32.041 -14.570 1.00 30.14 253 PRO A N 1
ATOM 1957 C CA . PRO A 1 253 ? 30.876 -30.752 -15.101 1.00 30.14 253 PRO A CA 1
ATOM 1958 C C . PRO A 1 253 ? 29.349 -30.625 -15.026 1.00 30.14 253 PRO A C 1
ATOM 1960 O O . PRO A 1 253 ? 28.614 -31.277 -15.766 1.00 30.14 253 PRO A O 1
ATOM 1963 N N . ALA A 1 254 ? 28.861 -29.758 -14.140 1.00 28.27 254 ALA A N 1
ATOM 1964 C CA . ALA A 1 254 ? 27.456 -29.369 -14.108 1.00 28.27 254 ALA A CA 1
ATOM 1965 C C . ALA A 1 254 ? 27.159 -28.403 -15.268 1.00 28.27 254 ALA A C 1
ATOM 1967 O O . ALA A 1 254 ? 27.433 -27.204 -15.180 1.00 28.27 254 ALA A O 1
ATOM 1968 N N . SER A 1 255 ? 26.592 -28.915 -16.362 1.00 30.47 255 SER A N 1
ATOM 1969 C CA . SER A 1 255 ? 26.137 -28.086 -17.477 1.00 30.47 255 SER A CA 1
ATOM 1970 C C . SER A 1 255 ? 24.951 -27.201 -17.066 1.00 30.47 255 SER A C 1
ATOM 1972 O O . SER A 1 255 ? 23.825 -27.655 -16.877 1.00 30.47 255 SER A O 1
ATOM 1974 N N . SER A 1 256 ? 25.232 -25.904 -16.924 1.00 31.72 256 SER A N 1
ATOM 1975 C CA . SER A 1 256 ? 24.352 -24.786 -17.300 1.00 31.72 256 SER A CA 1
ATOM 1976 C C . SER A 1 256 ? 22.829 -25.004 -17.189 1.00 31.72 256 SER A C 1
ATOM 1978 O O . SER A 1 256 ? 22.122 -25.031 -18.196 1.00 31.72 256 SER A O 1
ATOM 1980 N N . LYS A 1 257 ? 22.285 -25.022 -15.966 1.00 31.45 257 LYS A N 1
ATOM 1981 C CA . LYS A 1 257 ? 20.852 -24.762 -15.729 1.00 31.45 257 LYS A CA 1
ATOM 1982 C C . LYS A 1 257 ? 20.599 -23.267 -15.516 1.00 31.45 257 LYS A C 1
ATOM 1984 O O . LYS A 1 257 ? 20.500 -22.811 -14.380 1.00 31.45 257 LYS A O 1
ATOM 1989 N N . VAL A 1 258 ? 20.478 -22.504 -16.603 1.00 39.25 258 VAL A N 1
ATOM 1990 C CA . VAL A 1 258 ? 20.100 -21.072 -16.546 1.00 39.25 258 VAL A CA 1
ATOM 1991 C C . VAL A 1 258 ? 18.576 -20.865 -16.656 1.00 39.25 258 VAL A C 1
ATOM 1993 O O . VAL A 1 258 ? 18.066 -19.828 -16.247 1.00 39.25 258 VAL A O 1
ATOM 1996 N N . GLU A 1 259 ? 17.813 -21.868 -17.099 1.00 36.00 259 GLU A N 1
ATOM 1997 C CA . GLU A 1 259 ? 16.375 -21.713 -17.399 1.00 36.00 259 GLU A CA 1
ATOM 1998 C C . GLU A 1 259 ? 15.405 -21.974 -16.227 1.00 36.00 259 GLU A C 1
ATOM 2000 O O . GLU A 1 259 ? 14.205 -21.774 -16.367 1.00 36.00 259 GLU A O 1
ATOM 2005 N N . GLN A 1 260 ? 15.880 -22.359 -15.034 1.00 38.53 260 GLN A N 1
ATOM 2006 C CA . GLN A 1 260 ? 15.002 -22.708 -13.892 1.00 38.53 260 GLN A CA 1
ATOM 2007 C C . GLN A 1 260 ? 14.736 -21.552 -12.899 1.00 38.53 260 GLN A C 1
ATOM 2009 O O . GLN A 1 260 ? 14.382 -21.799 -11.740 1.00 38.53 260 GLN A O 1
ATOM 2014 N N . GLY A 1 261 ? 14.937 -20.299 -13.326 1.00 48.16 261 GLY A N 1
ATOM 2015 C CA . GLY A 1 261 ? 14.736 -19.095 -12.503 1.00 48.16 261 GLY A CA 1
ATOM 2016 C C . GLY A 1 261 ? 13.376 -18.404 -12.667 1.00 48.16 261 GLY A C 1
ATOM 2017 O O . GLY A 1 261 ? 12.901 -17.786 -11.720 1.00 48.16 261 GLY A O 1
ATOM 2018 N N . HIS A 1 262 ? 12.742 -18.505 -13.841 1.00 57.06 262 HIS A N 1
ATOM 2019 C CA . HIS A 1 262 ? 11.588 -17.663 -14.195 1.00 57.06 262 HIS A CA 1
ATOM 2020 C C . HIS A 1 262 ? 10.227 -18.195 -13.697 1.00 57.06 262 HIS A C 1
ATOM 2022 O O . HIS A 1 262 ? 9.327 -17.388 -13.473 1.00 57.06 262 HIS A O 1
ATOM 2028 N N . ASN A 1 263 ? 10.090 -19.505 -13.450 1.00 65.00 263 ASN A N 1
ATOM 2029 C CA . ASN A 1 263 ? 8.896 -20.143 -12.856 1.00 65.00 263 ASN A CA 1
ATOM 2030 C C . ASN A 1 263 ? 9.058 -20.322 -11.335 1.00 65.00 263 ASN A C 1
ATOM 2032 O O . ASN A 1 263 ? 9.031 -21.429 -10.806 1.00 65.00 263 ASN A O 1
ATOM 2036 N N . ARG A 1 264 ? 9.315 -19.223 -10.620 1.00 83.75 264 ARG A N 1
ATOM 2037 C CA . ARG A 1 264 ? 9.304 -19.196 -9.149 1.00 83.75 264 ARG A CA 1
ATOM 2038 C C . ARG A 1 264 ? 8.568 -17.951 -8.649 1.00 83.75 264 ARG A C 1
ATOM 2040 O O . ARG A 1 264 ? 8.680 -16.904 -9.305 1.00 83.75 264 ARG A O 1
ATOM 2047 N N . PRO A 1 265 ? 7.891 -18.016 -7.490 1.00 86.31 265 PRO A N 1
ATOM 2048 C CA . PRO A 1 265 ? 7.343 -16.828 -6.846 1.00 86.31 265 PRO A CA 1
ATOM 2049 C C . PRO A 1 265 ? 8.465 -15.844 -6.486 1.00 86.31 265 PRO A C 1
ATOM 2051 O O . PRO A 1 265 ? 9.659 -16.172 -6.538 1.00 86.31 265 PRO A O 1
ATOM 2054 N N . ILE A 1 266 ? 8.095 -14.614 -6.146 1.00 90.31 266 ILE A N 1
ATOM 2055 C CA . ILE A 1 266 ? 9.028 -13.656 -5.548 1.00 90.31 266 ILE A CA 1
ATOM 2056 C C . ILE A 1 266 ? 9.398 -14.135 -4.133 1.00 90.31 266 ILE A C 1
ATOM 2058 O O . ILE A 1 266 ? 8.614 -14.803 -3.458 1.00 90.31 266 ILE A O 1
ATOM 2062 N N . ASP A 1 267 ? 10.615 -13.822 -3.679 1.00 91.81 267 ASP A N 1
ATOM 2063 C CA . ASP A 1 267 ? 11.060 -14.206 -2.339 1.00 91.81 267 ASP A CA 1
ATOM 2064 C C . ASP A 1 267 ? 10.108 -13.652 -1.261 1.00 91.81 267 ASP A C 1
ATOM 2066 O O . ASP A 1 267 ? 9.728 -12.477 -1.288 1.00 91.81 267 ASP A O 1
ATOM 2070 N N . ARG A 1 268 ? 9.729 -14.500 -0.296 1.00 90.00 268 ARG A N 1
ATOM 2071 C CA . ARG A 1 268 ? 8.741 -14.167 0.741 1.00 90.00 268 ARG A CA 1
ATOM 2072 C C . ARG A 1 268 ? 9.136 -12.919 1.535 1.00 90.00 268 ARG A C 1
ATOM 2074 O O . ARG A 1 268 ? 8.284 -12.080 1.797 1.00 90.00 268 ARG A O 1
ATOM 2081 N N . ILE A 1 269 ? 10.421 -12.748 1.851 1.00 92.19 269 ILE A N 1
ATOM 2082 C CA . ILE A 1 269 ? 10.935 -11.600 2.612 1.00 92.19 269 ILE A CA 1
ATOM 2083 C C . ILE A 1 269 ? 10.830 -10.318 1.774 1.00 92.19 269 ILE A C 1
ATOM 2085 O O . ILE A 1 269 ? 10.484 -9.251 2.291 1.00 92.19 269 ILE A O 1
ATOM 2089 N N . GLN A 1 270 ? 11.089 -10.413 0.467 1.00 94.06 270 GLN A N 1
ATOM 2090 C CA . GLN A 1 270 ? 10.925 -9.296 -0.467 1.00 94.06 270 GLN A CA 1
ATOM 2091 C C . GLN A 1 270 ? 9.452 -8.895 -0.608 1.00 94.06 270 GLN A C 1
ATOM 2093 O O . GLN A 1 270 ? 9.133 -7.708 -0.521 1.00 94.06 270 GLN A O 1
ATOM 2098 N N . TYR A 1 271 ? 8.552 -9.869 -0.764 1.00 93.00 271 TYR A N 1
ATOM 2099 C CA . TYR A 1 271 ? 7.113 -9.628 -0.854 1.00 93.00 271 TYR A CA 1
ATOM 2100 C C . TYR A 1 271 ? 6.552 -9.010 0.435 1.00 93.00 271 TYR A C 1
ATOM 2102 O O . TYR A 1 271 ? 5.918 -7.954 0.391 1.00 93.00 271 TYR A O 1
ATOM 2110 N N . ASP A 1 272 ? 6.875 -9.588 1.594 1.00 93.94 272 ASP A N 1
ATOM 2111 C CA . ASP A 1 272 ? 6.449 -9.078 2.900 1.00 93.94 272 ASP A CA 1
ATOM 2112 C C . ASP A 1 272 ? 6.975 -7.649 3.132 1.00 93.94 272 ASP A C 1
ATOM 2114 O O . ASP A 1 272 ? 6.255 -6.801 3.664 1.00 93.94 272 ASP A O 1
ATOM 2118 N N . THR A 1 273 ? 8.182 -7.317 2.655 1.00 95.62 273 THR A N 1
ATOM 2119 C CA . THR A 1 273 ? 8.716 -5.942 2.699 1.00 95.62 273 THR A CA 1
ATOM 2120 C C . THR A 1 273 ? 7.859 -4.961 1.883 1.00 95.62 273 THR A C 1
ATOM 2122 O O . THR A 1 273 ? 7.586 -3.855 2.354 1.00 95.62 273 THR A O 1
ATOM 2125 N N . VAL A 1 274 ? 7.366 -5.357 0.702 1.00 96.25 274 VAL A N 1
ATOM 2126 C CA . VAL A 1 274 ? 6.448 -4.537 -0.115 1.00 96.25 274 VAL A CA 1
ATOM 2127 C C . VAL A 1 274 ? 5.084 -4.368 0.559 1.00 96.25 274 VAL A C 1
ATOM 2129 O O . VAL A 1 274 ? 4.549 -3.256 0.580 1.00 96.25 274 VAL A O 1
ATOM 2132 N N . VAL A 1 275 ? 4.535 -5.419 1.174 1.00 95.00 275 VAL A N 1
ATOM 2133 C CA . VAL A 1 275 ? 3.261 -5.321 1.910 1.00 95.00 275 VAL A CA 1
ATOM 2134 C C . VAL A 1 275 ? 3.399 -4.404 3.131 1.00 95.00 275 VAL A C 1
ATOM 2136 O O . VAL A 1 275 ? 2.567 -3.517 3.330 1.00 95.00 275 VAL A O 1
ATOM 2139 N N . ASN A 1 276 ? 4.481 -4.537 3.906 1.00 95.31 276 ASN A N 1
ATOM 2140 C CA . ASN A 1 276 ? 4.778 -3.653 5.039 1.00 95.31 276 ASN A CA 1
ATOM 2141 C C . ASN A 1 276 ? 4.989 -2.194 4.601 1.00 95.31 276 ASN A C 1
ATOM 2143 O O . ASN A 1 276 ? 4.507 -1.277 5.273 1.00 95.31 276 ASN A O 1
ATOM 2147 N N . PHE A 1 277 ? 5.668 -1.965 3.469 1.00 95.56 277 PHE A N 1
ATOM 2148 C CA . PHE A 1 277 ? 5.800 -0.638 2.867 1.00 95.56 277 PHE A CA 1
ATOM 2149 C C . PHE A 1 277 ? 4.422 -0.036 2.567 1.00 95.56 277 PHE A C 1
ATOM 2151 O O . PHE A 1 277 ? 4.110 1.044 3.067 1.00 95.56 277 PHE A O 1
ATOM 2158 N N . LEU A 1 278 ? 3.572 -0.746 1.819 1.00 95.50 278 LEU A N 1
ATOM 2159 C CA . LEU A 1 278 ? 2.241 -0.266 1.439 1.00 95.50 278 LEU A CA 1
ATOM 2160 C C . LEU A 1 278 ? 1.344 0.012 2.648 1.00 95.50 278 LEU A C 1
ATOM 2162 O O . LEU A 1 278 ? 0.683 1.051 2.683 1.00 95.50 278 LEU A O 1
ATOM 2166 N N . PHE A 1 279 ? 1.351 -0.870 3.651 1.00 94.56 279 PHE A N 1
ATOM 2167 C CA . PHE A 1 279 ? 0.591 -0.688 4.890 1.00 94.56 279 PHE A CA 1
ATOM 2168 C C . PHE A 1 279 ? 1.024 0.594 5.615 1.00 94.56 279 PHE A C 1
ATOM 2170 O O . PHE A 1 279 ? 0.195 1.405 6.030 1.00 94.56 279 PHE A O 1
ATOM 2177 N N . ARG A 1 280 ? 2.338 0.824 5.721 1.00 93.75 280 ARG A N 1
ATOM 2178 C CA . ARG A 1 280 ? 2.888 2.023 6.356 1.00 93.75 280 ARG A CA 1
ATOM 2179 C C . ARG A 1 280 ? 2.607 3.294 5.554 1.00 93.75 280 ARG A C 1
ATOM 2181 O O . ARG A 1 280 ? 2.225 4.294 6.154 1.00 93.75 280 ARG A O 1
ATOM 2188 N N . MET A 1 281 ? 2.717 3.257 4.224 1.00 91.62 281 MET A N 1
ATOM 2189 C CA . MET A 1 281 ? 2.347 4.388 3.364 1.00 91.62 281 MET A CA 1
ATOM 2190 C C . MET A 1 281 ? 0.850 4.716 3.479 1.00 91.62 281 MET A C 1
ATOM 2192 O O . MET A 1 281 ? 0.495 5.887 3.586 1.00 91.62 281 MET A O 1
ATOM 2196 N N . ALA A 1 282 ? -0.038 3.714 3.523 1.00 92.00 282 ALA A N 1
ATOM 2197 C CA . ALA A 1 282 ? -1.479 3.931 3.696 1.00 92.00 282 ALA A CA 1
ATOM 2198 C C . ALA A 1 282 ? -1.788 4.771 4.950 1.00 92.00 282 ALA A C 1
ATOM 2200 O O . ALA A 1 282 ? -2.531 5.750 4.866 1.00 92.00 282 ALA A O 1
ATOM 2201 N N . CYS A 1 283 ? -1.156 4.435 6.078 1.00 90.25 283 CYS A N 1
ATOM 2202 C CA . CYS A 1 283 ? -1.332 5.104 7.371 1.00 90.25 283 CYS A CA 1
ATOM 2203 C C . CYS A 1 283 ? -0.497 6.387 7.558 1.00 90.25 283 CYS A C 1
ATOM 2205 O O . CYS A 1 283 ? -0.501 6.943 8.655 1.00 90.25 283 CYS A O 1
ATOM 2207 N N . GLN A 1 284 ? 0.254 6.837 6.546 1.00 86.56 284 GLN A N 1
ATOM 2208 C CA . GLN A 1 284 ? 1.079 8.057 6.614 1.00 86.56 284 GLN A CA 1
ATOM 2209 C C . GLN A 1 284 ? 0.730 9.090 5.532 1.00 86.56 284 GLN A C 1
ATOM 2211 O O . GLN A 1 284 ? 1.030 10.267 5.705 1.00 86.56 284 GLN A O 1
ATOM 2216 N N . LEU A 1 285 ? 0.073 8.677 4.442 1.00 75.62 285 LEU A N 1
ATOM 2217 C CA . LEU A 1 285 ? -0.281 9.527 3.299 1.00 75.62 285 LEU A CA 1
ATOM 2218 C C . LEU A 1 285 ? -1.675 10.173 3.367 1.00 75.62 285 LEU A C 1
ATOM 2220 O O . LEU A 1 285 ? -2.180 10.622 2.336 1.00 75.62 285 LEU A O 1
ATOM 2224 N N . ASN A 1 286 ? -2.333 10.216 4.528 1.00 67.38 286 ASN A N 1
ATOM 2225 C CA . ASN A 1 286 ? -3.612 10.917 4.645 1.00 67.38 286 ASN A CA 1
ATOM 2226 C C . ASN A 1 286 ? -3.357 12.433 4.794 1.00 67.38 286 ASN A C 1
ATOM 2228 O O . ASN A 1 286 ? -3.434 12.997 5.889 1.00 67.38 286 ASN A O 1
ATOM 2232 N N . ASP A 1 287 ? -2.989 13.062 3.668 1.00 56.44 287 ASP A N 1
ATOM 2233 C CA . ASP A 1 287 ? -2.793 14.507 3.483 1.00 56.44 287 ASP A CA 1
ATOM 2234 C C . ASP A 1 287 ? -4.143 15.242 3.650 1.00 56.44 287 ASP A C 1
ATOM 2236 O O . ASP A 1 287 ? -4.802 15.650 2.692 1.00 56.44 287 ASP A O 1
ATOM 2240 N N . VAL A 1 288 ? -4.579 15.399 4.902 1.00 53.06 288 VAL A N 1
ATOM 2241 C CA . VAL A 1 288 ? -5.689 16.283 5.273 1.00 53.06 288 VAL A CA 1
ATOM 2242 C C . VAL A 1 288 ? -5.141 17.705 5.335 1.00 53.06 288 VAL A C 1
ATOM 2244 O O . VAL A 1 288 ? -4.764 18.179 6.403 1.00 53.06 288 VAL A O 1
ATOM 2247 N N . ALA A 1 289 ? -5.073 18.381 4.187 1.00 44.47 289 ALA A N 1
ATOM 2248 C CA . ALA A 1 289 ? -4.730 19.799 4.132 1.00 44.47 289 ALA A CA 1
ATOM 2249 C C . ALA A 1 289 ? -5.797 20.623 4.889 1.00 44.47 289 ALA A C 1
ATOM 2251 O O . ALA A 1 289 ? -6.954 20.661 4.455 1.00 44.47 289 ALA A O 1
ATOM 2252 N N . PRO A 1 290 ? -5.459 21.286 6.012 1.00 41.09 290 PRO A N 1
ATOM 2253 C CA . PRO A 1 290 ? -6.421 22.083 6.756 1.00 41.09 290 PRO A CA 1
ATOM 2254 C C . PRO A 1 290 ? -6.523 23.468 6.105 1.00 41.09 290 PRO A C 1
ATOM 2256 O O . PRO A 1 290 ? -5.712 24.343 6.395 1.00 41.09 290 PRO A O 1
ATOM 2259 N N . GLY A 1 291 ? -7.494 23.686 5.208 1.00 43.28 291 GLY A N 1
ATOM 2260 C CA . GLY A 1 291 ? -7.697 25.043 4.677 1.00 43.28 291 GLY A CA 1
ATOM 2261 C C . GLY A 1 291 ? -8.652 25.275 3.506 1.00 43.28 291 GLY A C 1
ATOM 2262 O O . GLY A 1 291 ? -9.075 26.415 3.348 1.00 43.28 291 GLY A O 1
ATOM 2263 N N . THR A 1 292 ? -9.031 24.269 2.703 1.00 36.69 292 THR A N 1
ATOM 2264 C CA . THR A 1 292 ? -9.809 24.547 1.472 1.00 36.69 292 THR A CA 1
ATOM 2265 C C . THR A 1 292 ? -10.985 23.586 1.262 1.00 36.69 292 THR A C 1
ATOM 2267 O O . THR A 1 292 ? -10.808 22.506 0.690 1.00 36.69 292 THR A O 1
ATOM 2270 N N . PRO A 1 293 ? -12.215 23.955 1.671 1.00 37.31 293 PRO A N 1
ATOM 2271 C CA . PRO A 1 293 ? -13.409 23.217 1.282 1.00 37.31 293 PRO A CA 1
ATOM 2272 C C . PRO A 1 293 ? -13.708 23.473 -0.204 1.00 37.31 293 PRO A C 1
ATOM 2274 O O . PRO A 1 293 ? -14.008 24.598 -0.589 1.00 37.31 293 PRO A O 1
ATOM 2277 N N . GLY A 1 294 ? -13.636 22.432 -1.042 1.00 41.47 294 GLY A N 1
ATOM 2278 C CA . GLY A 1 294 ? -14.158 22.490 -2.417 1.00 41.47 294 GLY A CA 1
ATOM 2279 C C . GLY A 1 294 ? -13.381 21.738 -3.501 1.00 41.47 294 GLY A C 1
ATOM 2280 O O . GLY A 1 294 ? -13.966 21.459 -4.542 1.00 41.47 294 GLY A O 1
ATOM 2281 N N . LEU A 1 295 ? -12.108 21.371 -3.293 1.00 42.66 295 LEU A N 1
ATOM 2282 C CA . LEU A 1 295 ? -11.294 20.758 -4.359 1.00 42.66 295 LEU A CA 1
ATOM 2283 C C . LEU A 1 295 ? -10.466 19.545 -3.906 1.00 42.66 295 LEU A C 1
ATOM 2285 O O . LEU A 1 295 ? -9.244 19.518 -4.030 1.00 42.66 295 LEU A O 1
ATOM 2289 N N . VAL A 1 296 ? -11.148 18.505 -3.420 1.00 45.34 296 VAL A N 1
ATOM 2290 C CA . VAL A 1 296 ? -10.560 17.161 -3.286 1.00 45.34 296 VAL A CA 1
ATOM 2291 C C . VAL A 1 296 ? -11.074 16.296 -4.434 1.00 45.34 296 VAL A C 1
ATOM 2293 O O . VAL A 1 296 ? -12.191 15.780 -4.388 1.00 45.34 296 VAL A O 1
ATOM 2296 N N . THR A 1 297 ? -10.262 16.124 -5.476 1.00 41.34 297 THR A N 1
ATOM 2297 C CA . THR A 1 297 ? -10.531 15.167 -6.558 1.00 41.34 297 THR A CA 1
ATOM 2298 C C . THR A 1 297 ? -10.493 13.742 -6.000 1.00 41.34 297 THR A C 1
ATOM 2300 O O . THR A 1 297 ? -9.438 13.148 -5.788 1.00 41.34 297 THR A O 1
ATOM 2303 N N . ALA A 1 298 ? -11.677 13.175 -5.749 1.00 44.56 298 ALA A N 1
ATOM 2304 C CA . ALA A 1 298 ? -11.866 11.903 -5.040 1.00 44.56 298 ALA A CA 1
ATOM 2305 C C . ALA A 1 298 ? -11.246 10.658 -5.720 1.00 44.56 298 ALA A C 1
ATOM 2307 O O . ALA A 1 298 ? -11.272 9.564 -5.152 1.00 44.56 298 ALA A O 1
ATOM 2308 N N . THR A 1 299 ? -10.709 10.811 -6.931 1.00 43.72 299 THR A N 1
ATOM 2309 C CA . THR A 1 299 ? -10.152 9.750 -7.776 1.00 43.72 299 THR A CA 1
ATOM 2310 C C . THR A 1 299 ? -8.680 9.433 -7.514 1.00 43.72 299 THR A C 1
ATOM 2312 O O . THR A 1 299 ? -8.250 8.344 -7.883 1.00 43.72 299 THR A O 1
ATOM 2315 N N . ASP A 1 300 ? -7.915 10.325 -6.872 1.00 55.75 300 ASP A N 1
ATOM 2316 C CA . ASP A 1 300 ? -6.446 10.211 -6.798 1.00 55.75 300 ASP A CA 1
ATOM 2317 C C . ASP A 1 300 ? -5.892 10.242 -5.358 1.00 55.75 300 ASP A C 1
ATOM 2319 O O . ASP A 1 300 ? -4.779 10.696 -5.111 1.00 55.75 300 ASP A O 1
ATOM 2323 N N . ASN A 1 301 ? -6.667 9.751 -4.378 1.00 75.56 301 ASN A N 1
ATOM 2324 C CA . ASN A 1 301 ? -6.196 9.610 -2.994 1.00 75.56 301 ASN A CA 1
ATOM 2325 C C . ASN A 1 301 ? -5.189 8.437 -2.885 1.00 75.56 301 ASN A C 1
ATOM 2327 O O . ASN A 1 301 ? -5.600 7.270 -2.979 1.00 75.56 301 ASN A O 1
ATOM 2331 N N . PRO A 1 302 ? -3.889 8.699 -2.632 1.00 82.56 302 PRO A N 1
ATOM 2332 C CA . PRO A 1 302 ? -2.864 7.660 -2.636 1.00 82.56 302 PRO A CA 1
ATOM 2333 C C . PRO A 1 302 ? -3.001 6.693 -1.453 1.00 82.56 302 PRO A C 1
ATOM 2335 O O . PRO A 1 302 ? -2.730 5.506 -1.615 1.00 82.56 302 PRO A O 1
ATOM 2338 N N . SER A 1 303 ? -3.490 7.154 -0.293 1.00 86.94 303 SER A N 1
ATOM 2339 C CA . SER A 1 303 ? -3.751 6.294 0.871 1.00 86.94 303 SER A CA 1
ATOM 2340 C C . SER A 1 303 ? -4.793 5.220 0.535 1.00 86.94 303 SER A C 1
ATOM 2342 O O . SER A 1 303 ? -4.552 4.034 0.768 1.00 86.94 303 SER A O 1
ATOM 2344 N N . ARG A 1 304 ? -5.898 5.592 -0.133 1.00 89.81 304 ARG A N 1
ATOM 2345 C CA . ARG A 1 304 ? -6.929 4.632 -0.574 1.00 89.81 304 ARG A CA 1
ATOM 2346 C C . ARG A 1 304 ? -6.384 3.615 -1.582 1.00 89.81 304 ARG A C 1
ATOM 2348 O O . ARG A 1 304 ? -6.749 2.441 -1.519 1.00 89.81 304 ARG A O 1
ATOM 2355 N N . ARG A 1 305 ? -5.487 4.031 -2.485 1.00 92.31 305 ARG A N 1
ATOM 2356 C CA . ARG A 1 305 ? -4.813 3.103 -3.409 1.00 92.31 305 ARG A CA 1
ATOM 2357 C C . ARG A 1 305 ? -3.919 2.114 -2.659 1.00 92.31 305 ARG A C 1
ATOM 2359 O O . ARG A 1 305 ? -4.002 0.922 -2.940 1.00 92.31 305 ARG A O 1
ATOM 2366 N N . CYS A 1 306 ? -3.135 2.571 -1.679 1.00 93.88 306 CYS A N 1
ATOM 2367 C CA . CYS A 1 306 ? -2.349 1.680 -0.822 1.00 93.88 306 CYS A CA 1
ATOM 2368 C C . CYS A 1 306 ? -3.238 0.673 -0.077 1.00 93.88 306 CYS A C 1
ATOM 2370 O O . CYS A 1 306 ? -2.930 -0.514 -0.092 1.00 93.88 306 CYS A O 1
ATOM 2372 N N . VAL A 1 307 ? -4.368 1.106 0.500 1.00 93.69 307 VAL A N 1
ATOM 2373 C CA . VAL A 1 307 ? -5.335 0.205 1.161 1.00 93.69 307 VAL A CA 1
ATOM 2374 C C . VAL A 1 307 ? -5.833 -0.885 0.209 1.00 93.69 307 VAL A C 1
ATOM 2376 O O . VAL A 1 307 ? -5.849 -2.056 0.582 1.00 93.69 307 VAL A O 1
ATOM 2379 N N . ASN A 1 308 ? -6.202 -0.527 -1.024 1.00 94.25 308 ASN A N 1
ATOM 2380 C CA . ASN A 1 308 ? -6.654 -1.502 -2.019 1.00 94.25 308 ASN A CA 1
ATOM 2381 C C . ASN A 1 308 ? -5.546 -2.503 -2.389 1.00 94.25 308 ASN A C 1
ATOM 2383 O O . ASN A 1 308 ? -5.814 -3.699 -2.445 1.00 94.25 308 ASN A O 1
ATOM 2387 N N . LEU A 1 309 ? -4.306 -2.036 -2.577 1.00 94.75 309 LEU A N 1
ATOM 2388 C CA . LEU A 1 309 ? -3.158 -2.901 -2.875 1.00 94.75 309 LEU A CA 1
ATOM 2389 C C . LEU A 1 309 ? -2.820 -3.842 -1.706 1.00 94.75 309 LEU A C 1
ATOM 2391 O O . LEU A 1 309 ? -2.561 -5.016 -1.940 1.00 94.75 309 LEU A O 1
ATOM 2395 N N . VAL A 1 310 ? -2.893 -3.379 -0.452 1.00 94.75 310 VAL A N 1
ATOM 2396 C CA . VAL A 1 310 ? -2.730 -4.242 0.737 1.00 94.75 310 VAL A CA 1
ATOM 2397 C C . VAL A 1 310 ? -3.816 -5.320 0.781 1.00 94.75 310 VAL A C 1
ATOM 2399 O O . VAL A 1 310 ? -3.503 -6.494 0.968 1.00 94.75 310 VAL A O 1
ATOM 2402 N N . LYS A 1 311 ? -5.084 -4.950 0.551 1.00 93.69 311 LYS A N 1
ATOM 2403 C CA . LYS A 1 311 ? -6.208 -5.903 0.513 1.00 93.69 311 LYS A CA 1
ATOM 2404 C C . LYS A 1 311 ? -6.108 -6.912 -0.637 1.00 93.69 311 LYS A C 1
ATOM 2406 O O . LYS A 1 311 ? -6.605 -8.023 -0.512 1.00 93.69 311 LYS A O 1
ATOM 2411 N N . GLN A 1 312 ? -5.473 -6.529 -1.743 1.00 93.06 312 GLN A N 1
ATOM 2412 C CA . GLN A 1 312 ? -5.205 -7.389 -2.898 1.00 93.06 312 GLN A CA 1
ATOM 2413 C C . GLN A 1 312 ? -3.996 -8.315 -2.679 1.00 93.06 312 GLN A C 1
ATOM 2415 O O . GLN A 1 312 ? -3.975 -9.429 -3.201 1.00 93.06 312 GLN A O 1
ATOM 2420 N N . ALA A 1 313 ? -2.999 -7.863 -1.913 1.00 91.56 313 ALA A N 1
ATOM 2421 C CA . ALA A 1 313 ? -1.766 -8.597 -1.644 1.00 91.56 313 ALA A CA 1
ATOM 2422 C C . ALA A 1 313 ? -1.911 -9.670 -0.551 1.00 91.56 313 ALA A C 1
ATOM 2424 O O . ALA A 1 313 ? -1.274 -10.720 -0.648 1.00 91.56 313 ALA A O 1
ATOM 2425 N N . ILE A 1 314 ? -2.719 -9.412 0.485 1.00 90.81 314 ILE A N 1
ATOM 2426 C CA . ILE A 1 314 ? -2.914 -10.327 1.620 1.00 90.81 314 ILE A CA 1
ATOM 2427 C C . ILE A 1 314 ? -4.105 -11.255 1.335 1.00 90.81 314 ILE A C 1
ATOM 2429 O O . ILE A 1 314 ? -5.255 -10.818 1.313 1.00 90.81 314 ILE A O 1
ATOM 2433 N N . LYS A 1 315 ? -3.823 -12.549 1.148 1.00 83.62 315 LYS A N 1
ATOM 2434 C CA . LYS A 1 315 ? -4.817 -13.623 0.953 1.00 83.62 315 LYS A CA 1
ATOM 2435 C C . LYS A 1 315 ? -5.045 -14.399 2.268 1.00 83.62 315 LYS A C 1
ATOM 2437 O O . LYS A 1 315 ? -4.090 -14.534 3.030 1.00 83.62 315 LYS A O 1
ATOM 2442 N N . PRO A 1 316 ? -6.242 -14.971 2.516 1.00 77.19 316 PRO A N 1
ATOM 2443 C CA . PRO A 1 316 ? -6.596 -15.600 3.802 1.00 77.19 316 PRO A CA 1
ATOM 2444 C C . PRO A 1 316 ? -5.719 -16.788 4.237 1.00 77.19 316 PRO A C 1
ATOM 2446 O O . PRO A 1 316 ? -5.562 -17.036 5.431 1.00 77.19 316 PRO A O 1
ATOM 2449 N N . ASP A 1 317 ? -5.091 -17.495 3.296 1.00 68.12 317 ASP A N 1
ATOM 2450 C CA . ASP A 1 317 ? -4.208 -18.628 3.609 1.00 68.12 317 ASP A CA 1
ATOM 2451 C C . ASP A 1 317 ? -2.707 -18.316 3.540 1.00 68.12 317 ASP A C 1
ATOM 2453 O O . ASP A 1 317 ? -1.881 -19.171 3.862 1.00 68.12 317 ASP A O 1
ATOM 2457 N N . VAL A 1 318 ? -2.326 -17.087 3.174 1.00 76.44 318 VAL A N 1
ATOM 2458 C CA . VAL A 1 318 ? -0.920 -16.693 3.021 1.00 76.44 318 VAL A CA 1
ATOM 2459 C C . VAL A 1 318 ? -0.455 -15.933 4.262 1.00 76.44 318 VAL A C 1
ATOM 2461 O O . VAL A 1 318 ? -0.800 -14.773 4.465 1.00 76.44 318 VAL A O 1
ATOM 2464 N N . ALA A 1 319 ? 0.365 -16.580 5.094 1.00 75.88 319 ALA A N 1
ATOM 2465 C CA . ALA A 1 319 ? 0.974 -15.951 6.267 1.00 75.88 319 ALA A CA 1
ATOM 2466 C C . ALA A 1 319 ? 2.016 -14.884 5.864 1.00 75.88 319 ALA A C 1
ATOM 2468 O O . ALA A 1 319 ? 3.094 -15.232 5.382 1.00 75.88 319 ALA A O 1
ATOM 2469 N N . VAL A 1 320 ? 1.693 -13.606 6.058 1.00 82.81 320 VAL A N 1
ATOM 2470 C CA . VAL A 1 320 ? 2.576 -12.452 5.796 1.00 82.81 320 VAL A CA 1
ATOM 2471 C C . VAL A 1 320 ? 3.196 -11.981 7.117 1.00 82.81 320 VAL A C 1
ATOM 2473 O O . VAL A 1 320 ? 2.458 -11.759 8.077 1.00 82.81 320 VAL A O 1
ATOM 2476 N N . ASP A 1 321 ? 4.519 -11.787 7.179 1.00 88.06 321 ASP A N 1
ATOM 2477 C CA . ASP A 1 321 ? 5.198 -11.211 8.354 1.00 88.06 321 ASP A CA 1
ATOM 2478 C C . ASP A 1 321 ? 4.933 -9.695 8.451 1.00 88.06 321 ASP A C 1
ATOM 2480 O O . ASP A 1 321 ? 5.618 -8.871 7.836 1.00 88.06 321 ASP A O 1
ATOM 2484 N N . LEU A 1 322 ? 3.899 -9.306 9.202 1.00 89.00 322 LEU A N 1
ATOM 2485 C CA . LEU A 1 322 ? 3.458 -7.915 9.346 1.00 89.00 322 LEU A CA 1
ATOM 2486 C C . LEU A 1 322 ? 4.060 -7.238 10.589 1.00 89.00 322 LEU A C 1
ATOM 2488 O O . LEU A 1 322 ? 3.617 -7.419 11.724 1.00 89.00 322 LEU A O 1
ATOM 2492 N N . LYS A 1 323 ? 5.026 -6.343 10.370 1.00 90.94 323 LYS A N 1
ATOM 2493 C CA . LYS A 1 323 ? 5.767 -5.618 11.415 1.00 90.94 323 LYS A CA 1
ATOM 2494 C C . LYS A 1 323 ? 5.043 -4.335 11.818 1.00 90.94 323 LYS A C 1
ATOM 2496 O O . LYS A 1 323 ? 5.512 -3.223 11.568 1.00 90.94 323 LYS A O 1
ATOM 2501 N N . LEU A 1 324 ? 3.874 -4.484 12.446 1.00 92.81 324 LEU A N 1
ATOM 2502 C CA . LEU A 1 324 ? 2.946 -3.374 12.718 1.00 92.81 324 LEU A CA 1
ATOM 2503 C C . LEU A 1 324 ? 3.156 -2.635 14.047 1.00 92.81 324 LEU A C 1
ATOM 2505 O O . LEU A 1 324 ? 2.420 -1.696 14.316 1.00 92.81 324 LEU A O 1
ATOM 2509 N N . ALA A 1 325 ? 4.164 -2.962 14.863 1.00 93.44 325 ALA A N 1
ATOM 2510 C CA . ALA A 1 325 ? 4.364 -2.341 16.186 1.00 93.44 325 ALA A CA 1
ATOM 2511 C C . ALA A 1 325 ? 4.493 -0.794 16.179 1.00 93.44 325 ALA A C 1
ATOM 2513 O O . ALA A 1 325 ? 4.273 -0.142 17.195 1.00 93.44 325 ALA A O 1
ATOM 2514 N N . TRP A 1 326 ? 4.815 -0.171 15.038 1.00 93.69 326 TRP A N 1
ATOM 2515 C CA . TRP A 1 326 ? 4.797 1.292 14.881 1.00 93.69 326 TRP A CA 1
ATOM 2516 C C . TRP A 1 326 ? 3.380 1.893 14.864 1.00 93.69 326 TRP A C 1
ATOM 2518 O O . TRP A 1 326 ? 3.227 3.082 15.142 1.00 93.69 326 TRP A O 1
ATOM 2528 N N . LEU A 1 327 ? 2.358 1.098 14.538 1.00 94.31 327 LEU A N 1
ATOM 2529 C CA . LEU A 1 327 ? 0.957 1.512 14.457 1.00 94.31 327 LEU A CA 1
ATOM 2530 C C . LEU A 1 327 ? 0.388 1.839 15.845 1.00 94.31 327 LEU A C 1
ATOM 2532 O O . LEU A 1 327 ? -0.419 2.756 15.960 1.00 94.31 327 LEU A O 1
ATOM 2536 N N . ASP A 1 328 ? 0.894 1.185 16.897 1.00 94.94 328 ASP A N 1
ATOM 2537 C CA . ASP A 1 328 ? 0.596 1.498 18.302 1.00 94.94 328 ASP A CA 1
ATOM 2538 C C . ASP A 1 328 ? 0.831 2.989 18.606 1.00 94.94 328 ASP A C 1
ATOM 2540 O O . ASP A 1 328 ? -0.027 3.654 19.179 1.00 94.94 328 ASP A O 1
ATOM 2544 N N . LYS A 1 329 ? 1.936 3.561 18.101 1.00 93.56 329 LYS A N 1
ATOM 2545 C CA . LYS A 1 329 ? 2.247 4.995 18.243 1.00 93.56 329 LYS A CA 1
ATOM 2546 C C . LYS A 1 329 ? 1.301 5.902 17.450 1.00 93.56 329 LYS A C 1
ATOM 2548 O O . LYS A 1 329 ? 1.021 7.010 17.896 1.00 93.56 329 LYS A O 1
ATOM 2553 N N . ILE A 1 330 ? 0.800 5.458 16.291 1.00 92.94 330 ILE A N 1
ATOM 2554 C CA . ILE A 1 330 ? -0.217 6.217 15.541 1.00 92.94 330 ILE A CA 1
ATOM 2555 C C . ILE A 1 330 ? -1.537 6.212 16.309 1.00 92.94 330 ILE A C 1
ATOM 2557 O O . ILE A 1 330 ? -2.165 7.258 16.440 1.00 92.94 330 ILE A O 1
ATOM 2561 N N . PHE A 1 331 ? -1.937 5.072 16.863 1.00 94.69 331 PHE A N 1
ATOM 2562 C CA . PHE A 1 331 ? -3.155 4.974 17.656 1.00 94.69 331 PHE A CA 1
ATOM 2563 C C . PHE A 1 331 ? -3.065 5.771 18.967 1.00 94.69 331 PHE A C 1
ATOM 2565 O O . PHE A 1 331 ? -3.983 6.528 19.257 1.00 94.69 331 PHE A O 1
ATOM 2572 N N . GLN A 1 332 ? -1.940 5.728 19.691 1.00 93.75 332 GLN A N 1
ATOM 2573 C CA . GLN A 1 332 ? -1.706 6.597 20.859 1.00 93.75 332 GLN A CA 1
ATOM 2574 C C . GLN A 1 332 ? -1.736 8.097 20.509 1.00 93.75 332 GLN A C 1
ATOM 2576 O O . GLN A 1 332 ? -2.130 8.912 21.338 1.00 93.75 332 GLN A O 1
ATOM 2581 N N . SER A 1 333 ? -1.393 8.492 19.272 1.00 91.81 333 SER A N 1
ATOM 2582 C CA . SER A 1 333 ? -1.457 9.906 18.865 1.00 91.81 333 SER A CA 1
ATOM 2583 C C . SER A 1 333 ? -2.868 10.510 18.911 1.00 91.81 333 SER A C 1
ATOM 2585 O O . SER A 1 333 ? -2.987 11.732 18.876 1.00 91.81 333 SER A O 1
ATOM 2587 N N . VAL A 1 334 ? -3.923 9.692 19.045 1.00 90.38 334 VAL A N 1
ATOM 2588 C CA . VAL A 1 334 ? -5.321 10.135 19.189 1.00 90.38 334 VAL A CA 1
ATOM 2589 C C . VAL A 1 334 ? -5.556 11.053 20.395 1.00 90.38 334 VAL A C 1
ATOM 2591 O O . VAL A 1 334 ? -6.467 11.875 20.363 1.00 90.38 334 VAL A O 1
ATOM 2594 N N . GLU A 1 335 ? -4.717 10.951 21.430 1.00 86.06 335 GLU A N 1
ATOM 2595 C CA . GLU A 1 335 ? -4.766 11.794 22.634 1.00 86.06 335 GLU A CA 1
ATOM 2596 C C . GLU A 1 335 ? -4.126 13.181 22.420 1.00 86.06 335 GLU A C 1
ATOM 2598 O O . GLU A 1 335 ? -4.269 14.078 23.250 1.00 86.06 335 GLU A O 1
ATOM 2603 N N . THR A 1 336 ? -3.418 13.389 21.303 1.00 87.75 336 THR A N 1
ATOM 2604 C CA . THR A 1 336 ? -2.720 14.648 21.008 1.00 87.75 336 THR A CA 1
ATOM 2605 C C . THR A 1 336 ? -3.628 15.656 20.297 1.00 87.75 336 THR A C 1
ATOM 2607 O O . THR A 1 336 ? -4.416 15.303 19.422 1.00 87.75 336 THR A O 1
ATOM 2610 N N . GLN A 1 337 ? -3.471 16.950 20.598 1.00 75.31 337 GLN A N 1
ATOM 2611 C CA . GLN A 1 337 ? -4.285 18.013 19.980 1.00 75.31 337 GLN A CA 1
ATOM 2612 C C . GLN A 1 337 ? -4.114 18.141 18.451 1.00 75.31 337 GLN A C 1
ATOM 2614 O O . GLN A 1 337 ? -4.964 18.733 17.794 1.00 75.31 337 GLN A O 1
ATOM 2619 N N . GLN A 1 338 ? -3.040 17.586 17.876 1.00 75.12 338 GLN A N 1
ATOM 2620 C CA . GLN A 1 338 ? -2.763 17.585 16.431 1.00 75.12 338 GLN A CA 1
ATOM 2621 C C . GLN A 1 338 ? -2.891 16.182 15.801 1.00 75.12 338 GLN A C 1
ATOM 2623 O O . GLN A 1 338 ? -2.270 15.894 14.777 1.00 75.12 338 GLN A O 1
ATOM 2628 N N . ALA A 1 339 ? -3.693 15.293 16.399 1.00 80.81 339 ALA A N 1
ATOM 2629 C CA . ALA A 1 339 ? -3.917 13.939 15.897 1.00 80.81 339 ALA A CA 1
ATOM 2630 C C . ALA A 1 339 ? -4.406 13.928 14.434 1.00 80.81 339 ALA A C 1
ATOM 2632 O O . ALA A 1 339 ? -5.491 14.428 14.119 1.00 80.81 339 ALA A O 1
ATOM 2633 N N . ASN A 1 340 ? -3.667 13.270 13.530 1.00 86.38 340 ASN A N 1
ATOM 2634 C CA . ASN A 1 340 ? -4.176 12.993 12.185 1.00 86.38 340 ASN A CA 1
ATOM 2635 C C . ASN A 1 340 ? -5.203 11.848 12.255 1.00 86.38 340 ASN A C 1
ATOM 2637 O O . ASN A 1 340 ? -4.884 10.668 12.085 1.00 86.38 340 ASN A O 1
ATOM 2641 N N . ILE A 1 341 ? -6.464 12.222 12.488 1.00 88.75 341 ILE A N 1
ATOM 2642 C CA . ILE A 1 341 ? -7.616 11.310 12.547 1.00 88.75 341 ILE A CA 1
ATOM 2643 C C . ILE A 1 341 ? -7.746 10.469 11.266 1.00 88.75 341 ILE A C 1
ATOM 2645 O O . ILE A 1 341 ? -8.205 9.332 11.334 1.00 88.75 341 ILE A O 1
ATOM 2649 N N . GLY A 1 342 ? -7.315 10.985 10.109 1.00 88.94 342 GLY A N 1
ATOM 2650 C CA . GLY A 1 342 ? -7.296 10.237 8.852 1.00 88.94 342 GLY A CA 1
ATOM 2651 C C . GLY A 1 342 ? -6.360 9.028 8.910 1.00 88.94 342 GLY A C 1
ATOM 2652 O O . GLY A 1 342 ? -6.779 7.919 8.585 1.00 88.94 342 GLY A O 1
ATOM 2653 N N . ASN A 1 343 ? -5.126 9.218 9.383 1.00 90.12 343 ASN A N 1
ATOM 2654 C CA . ASN A 1 343 ? -4.145 8.140 9.554 1.00 90.12 343 ASN A CA 1
ATOM 2655 C C . ASN A 1 343 ? -4.633 7.069 10.548 1.00 90.12 343 ASN A C 1
ATOM 2657 O O . ASN A 1 343 ? -4.510 5.874 10.275 1.00 90.12 343 ASN A O 1
ATOM 2661 N N . ILE A 1 344 ? -5.239 7.492 11.665 1.00 92.12 344 ILE A N 1
ATOM 2662 C CA . ILE A 1 344 ? -5.834 6.589 12.667 1.00 92.12 344 ILE A CA 1
ATOM 2663 C C . ILE A 1 344 ? -6.973 5.773 12.041 1.00 92.12 344 ILE A C 1
ATOM 2665 O O . ILE A 1 344 ? -6.978 4.548 12.145 1.00 92.12 344 ILE A O 1
ATOM 2669 N N . CYS A 1 345 ? -7.899 6.425 11.329 1.00 92.50 345 CYS A N 1
ATOM 2670 C CA . CYS A 1 345 ? -9.014 5.751 10.660 1.00 92.50 345 CYS A CA 1
ATOM 2671 C C . CYS A 1 345 ? -8.534 4.712 9.630 1.00 92.50 345 CYS A C 1
ATOM 2673 O O . CYS A 1 345 ? -9.020 3.584 9.642 1.00 92.50 345 CYS A O 1
ATOM 2675 N N . THR A 1 346 ? -7.551 5.050 8.787 1.00 93.31 346 THR A N 1
ATOM 2676 C CA . THR A 1 346 ? -6.965 4.101 7.822 1.00 93.31 346 THR A CA 1
ATOM 2677 C C . THR A 1 346 ? -6.310 2.907 8.523 1.00 93.31 346 THR A C 1
ATOM 2679 O O . THR A 1 346 ? -6.493 1.767 8.094 1.00 93.31 346 THR A O 1
ATOM 2682 N N . GLY A 1 347 ? -5.595 3.145 9.628 1.00 94.38 347 GLY A N 1
ATOM 2683 C CA . GLY A 1 347 ? -4.998 2.085 10.442 1.00 94.38 347 GLY A CA 1
ATOM 2684 C C . GLY A 1 347 ? -6.034 1.136 11.048 1.00 94.38 347 GLY A C 1
ATOM 2685 O O . GLY A 1 347 ? -5.849 -0.079 11.000 1.00 94.38 347 GLY A O 1
ATOM 2686 N N . LEU A 1 348 ? -7.144 1.672 11.563 1.00 94.69 348 LEU A N 1
ATOM 2687 C CA . LEU A 1 348 ? -8.246 0.876 12.111 1.00 94.69 348 LEU A CA 1
ATOM 2688 C C . LEU A 1 348 ? -8.997 0.091 11.029 1.00 94.69 348 LEU A C 1
ATOM 2690 O O . LEU A 1 348 ? -9.338 -1.069 11.256 1.00 94.69 348 LEU A O 1
ATOM 2694 N N . GLU A 1 349 ? -9.222 0.670 9.846 1.00 94.44 349 GLU A N 1
ATOM 2695 C CA . GLU A 1 349 ? -9.846 -0.038 8.719 1.00 94.44 349 GLU A CA 1
ATOM 2696 C C . GLU A 1 349 ? -8.980 -1.222 8.259 1.00 94.44 349 GLU A C 1
ATOM 2698 O O . GLU A 1 349 ? -9.481 -2.338 8.107 1.00 94.44 349 GLU A O 1
ATOM 2703 N N . LEU A 1 350 ? -7.671 -1.003 8.091 1.00 94.69 350 LEU A N 1
ATOM 2704 C CA . LEU A 1 350 ? -6.732 -2.059 7.718 1.00 94.69 350 LEU A CA 1
ATOM 2705 C C . LEU A 1 350 ? -6.624 -3.142 8.795 1.00 94.69 350 LEU A C 1
ATOM 2707 O O . LEU A 1 350 ? -6.654 -4.322 8.459 1.00 94.69 350 LEU A O 1
ATOM 2711 N N . LEU A 1 351 ? -6.567 -2.779 10.080 1.00 94.88 351 LEU A N 1
ATOM 2712 C CA . LEU A 1 351 ? -6.550 -3.764 11.164 1.00 94.88 351 LEU A CA 1
ATOM 2713 C C . LEU A 1 351 ? -7.861 -4.571 11.224 1.00 94.88 351 LEU A C 1
ATOM 2715 O O . LEU A 1 351 ? -7.824 -5.786 11.394 1.00 94.88 351 LEU A O 1
ATOM 2719 N N . THR A 1 352 ? -9.010 -3.928 10.992 1.00 94.75 352 THR A N 1
ATOM 2720 C CA . THR A 1 352 ? -10.323 -4.598 10.898 1.00 94.75 352 THR A CA 1
ATOM 2721 C C . THR A 1 352 ? -10.385 -5.573 9.719 1.00 94.75 352 THR A C 1
ATOM 2723 O O . THR A 1 352 ? -11.001 -6.633 9.830 1.00 94.75 352 THR A O 1
ATOM 2726 N N . PHE A 1 353 ? -9.723 -5.250 8.603 1.00 94.44 353 PHE A N 1
ATOM 2727 C CA . PHE A 1 353 ? -9.532 -6.179 7.489 1.00 94.44 353 PHE A CA 1
ATOM 2728 C C . PHE A 1 353 ? -8.635 -7.363 7.884 1.00 94.44 353 PHE A C 1
ATOM 2730 O O . PHE A 1 353 ? -9.027 -8.502 7.643 1.00 94.44 353 PHE A O 1
ATOM 2737 N N . LEU A 1 354 ? -7.499 -7.131 8.556 1.00 92.81 354 LEU A N 1
ATOM 2738 C CA . LEU A 1 354 ? -6.613 -8.212 9.015 1.00 92.81 354 LEU A CA 1
ATOM 2739 C C . LEU A 1 354 ? -7.328 -9.205 9.946 1.00 92.81 354 LEU A C 1
ATOM 2741 O O . LEU A 1 354 ? -7.142 -10.408 9.775 1.00 92.81 354 LEU A O 1
ATOM 2745 N N . LEU A 1 355 ? -8.198 -8.732 10.853 1.00 91.25 355 LEU A N 1
ATOM 2746 C CA . LEU A 1 355 ? -9.046 -9.597 11.697 1.00 91.25 355 LEU A CA 1
ATOM 2747 C C . LEU A 1 355 ? -9.907 -10.583 10.885 1.00 91.25 355 LEU A C 1
ATOM 2749 O O . LEU A 1 355 ? -10.252 -11.643 11.390 1.00 91.25 355 LEU A O 1
ATOM 2753 N N . GLY A 1 356 ? -10.284 -10.241 9.650 1.00 90.56 356 GLY A N 1
ATOM 2754 C CA . GLY A 1 356 ? -11.083 -11.106 8.777 1.00 90.56 356 GLY A CA 1
ATOM 2755 C C . GLY A 1 356 ? -10.278 -12.034 7.864 1.00 90.56 356 GLY A C 1
ATOM 2756 O O . GLY A 1 356 ? -10.893 -12.796 7.125 1.00 90.56 356 GLY A O 1
ATOM 2757 N N . VAL A 1 357 ? -8.943 -11.941 7.861 1.00 90.69 357 VAL A N 1
ATOM 2758 C CA . VAL A 1 357 ? -8.075 -12.605 6.869 1.00 90.69 357 VAL A CA 1
ATOM 2759 C C . VAL A 1 357 ? -6.961 -13.427 7.520 1.00 90.69 357 VAL A C 1
ATOM 2761 O O . VAL A 1 357 ? -6.596 -14.468 6.988 1.00 90.69 357 VAL A O 1
ATOM 2764 N N . LEU A 1 358 ? -6.421 -13.010 8.667 1.00 88.75 358 LEU A N 1
ATOM 2765 C CA . LEU A 1 358 ? -5.341 -13.734 9.343 1.00 88.75 358 LEU A CA 1
ATOM 2766 C C . LEU A 1 358 ? -5.866 -14.806 10.315 1.00 88.75 358 LEU A C 1
ATOM 2768 O O . LEU A 1 358 ? -6.898 -14.645 10.965 1.00 88.75 358 LEU A O 1
ATOM 2772 N N . LYS A 1 359 ? -5.097 -15.891 10.463 1.00 88.31 359 LYS A N 1
ATOM 2773 C CA . LYS A 1 359 ? -5.359 -16.982 11.422 1.00 88.31 359 LYS A CA 1
ATOM 2774 C C . LYS A 1 359 ? -5.104 -16.513 12.865 1.00 88.31 359 LYS A C 1
ATOM 2776 O O . LYS A 1 359 ? -4.294 -15.611 13.087 1.00 88.31 359 LYS A O 1
ATOM 2781 N N . LYS A 1 360 ? -5.776 -17.133 13.850 1.00 86.69 360 LYS A N 1
ATOM 2782 C CA . LYS A 1 360 ? -5.802 -16.677 15.260 1.00 86.69 360 LYS A CA 1
ATOM 2783 C C . LYS A 1 360 ? -4.410 -16.413 15.853 1.00 86.69 360 LYS A C 1
ATOM 2785 O O . LYS A 1 360 ? -4.214 -15.367 16.465 1.00 86.69 360 LYS A O 1
ATOM 2790 N N . ASP A 1 361 ? -3.441 -17.290 15.608 1.00 85.62 361 ASP A N 1
ATOM 2791 C CA . ASP A 1 361 ? -2.084 -17.162 16.163 1.00 85.62 361 ASP A CA 1
ATOM 2792 C C . ASP A 1 361 ? -1.351 -15.922 15.618 1.00 85.62 361 ASP A C 1
ATOM 2794 O O . ASP A 1 361 ? -0.731 -15.164 16.363 1.00 85.62 361 ASP A O 1
ATOM 2798 N N . GLN A 1 362 ? -1.495 -15.656 14.315 1.00 86.94 362 GLN A N 1
ATOM 2799 C CA . GLN A 1 362 ? -0.923 -14.478 13.651 1.00 86.94 362 GLN A CA 1
ATOM 2800 C C . GLN A 1 362 ? -1.617 -13.182 14.095 1.00 86.94 362 GLN A C 1
ATOM 2802 O O . GLN A 1 362 ? -0.974 -12.136 14.224 1.00 86.94 362 GLN A O 1
ATOM 2807 N N . LEU A 1 363 ? -2.921 -13.248 14.389 1.00 88.62 363 LEU A N 1
ATOM 2808 C CA . LEU A 1 363 ? -3.650 -12.132 14.989 1.00 88.62 363 LEU A CA 1
ATOM 2809 C C . LEU A 1 363 ? -3.134 -11.797 16.387 1.00 88.62 363 LEU A C 1
ATOM 2811 O O . LEU A 1 363 ? -2.921 -10.621 16.663 1.00 88.62 363 LEU A O 1
ATOM 2815 N N . LEU A 1 364 ? -2.870 -12.787 17.245 1.00 88.50 364 LEU A N 1
ATOM 2816 C CA . LEU A 1 364 ? -2.309 -12.535 18.577 1.00 88.50 364 LEU A CA 1
ATOM 2817 C C . LEU A 1 364 ? -0.924 -11.882 18.499 1.00 88.50 364 LEU A C 1
ATOM 2819 O O . LEU A 1 364 ? -0.699 -10.865 19.156 1.00 88.50 364 LEU A O 1
ATOM 2823 N N . LEU A 1 365 ? -0.036 -12.383 17.633 1.00 88.56 365 LEU A N 1
ATOM 2824 C CA . LEU A 1 365 ? 1.276 -11.767 17.380 1.00 88.56 365 LEU A CA 1
ATOM 2825 C C . LEU A 1 365 ? 1.156 -10.308 16.905 1.00 88.56 365 LEU A C 1
ATOM 2827 O O . LEU A 1 365 ? 1.922 -9.448 17.342 1.00 88.56 365 LEU A O 1
ATOM 2831 N N . THR A 1 366 ? 0.169 -10.016 16.053 1.00 89.31 366 THR A N 1
ATOM 2832 C CA . THR A 1 366 ? -0.079 -8.668 15.518 1.00 89.31 366 THR A CA 1
ATOM 2833 C C . THR A 1 366 ? -0.696 -7.726 16.558 1.00 89.31 366 THR A C 1
ATOM 2835 O O . THR A 1 366 ? -0.321 -6.558 16.626 1.00 89.31 366 THR A O 1
ATOM 2838 N N . LEU A 1 367 ? -1.646 -8.207 17.365 1.00 90.88 367 LEU A N 1
ATOM 2839 C CA . LEU A 1 367 ? -2.439 -7.392 18.292 1.00 90.88 367 LEU A CA 1
ATOM 2840 C C . LEU A 1 367 ? -1.741 -7.138 19.629 1.00 90.88 367 LEU A C 1
ATOM 2842 O O . LEU A 1 367 ? -1.904 -6.054 20.191 1.00 90.88 367 LEU A O 1
ATOM 2846 N N . ARG A 1 368 ? -0.949 -8.095 20.136 1.00 90.94 368 ARG A N 1
ATOM 2847 C CA . ARG A 1 368 ? -0.260 -7.985 21.434 1.00 90.94 368 ARG A CA 1
ATOM 2848 C C . ARG A 1 368 ? 0.529 -6.665 21.594 1.00 90.94 368 ARG A C 1
ATOM 2850 O O . ARG A 1 368 ? 0.334 -6.030 22.632 1.00 90.94 368 ARG A O 1
ATOM 2857 N N . PRO A 1 369 ? 1.336 -6.186 20.616 1.00 93.44 369 PRO A N 1
ATOM 2858 C CA . PRO A 1 369 ? 2.034 -4.897 20.717 1.00 93.44 369 PRO A CA 1
ATOM 2859 C C . PRO A 1 369 ? 1.157 -3.654 20.470 1.00 93.44 369 PRO A C 1
ATOM 2861 O O . PRO A 1 369 ? 1.640 -2.549 20.686 1.00 93.44 369 PRO A O 1
ATOM 2864 N N . LEU A 1 370 ? -0.094 -3.799 20.013 1.00 94.88 370 LEU A N 1
ATOM 2865 C CA . LEU A 1 370 ? -0.995 -2.682 19.673 1.00 94.88 370 LEU A CA 1
ATOM 2866 C C . LEU A 1 370 ? -1.980 -2.316 20.795 1.00 94.88 370 LEU A C 1
ATOM 2868 O O . LEU A 1 370 ? -2.757 -1.372 20.650 1.00 94.88 370 LEU A O 1
ATOM 2872 N N . GLN A 1 371 ? -2.000 -3.074 21.897 1.00 93.12 371 GLN A N 1
ATOM 2873 C CA . GLN A 1 371 ? -3.039 -2.951 22.925 1.00 93.12 371 GLN A CA 1
ATOM 2874 C C . GLN A 1 371 ? -3.140 -1.554 23.541 1.00 93.12 371 GLN A C 1
ATOM 2876 O O . GLN A 1 371 ? -4.247 -1.111 23.821 1.00 93.12 371 GLN A O 1
ATOM 2881 N N . ARG A 1 372 ? -2.020 -0.843 23.736 1.00 93.44 372 ARG A N 1
ATOM 2882 C CA . ARG A 1 372 ? -2.023 0.483 24.379 1.00 93.44 372 ARG A CA 1
ATOM 2883 C C . ARG A 1 372 ? -2.647 1.545 23.478 1.00 93.44 372 ARG A C 1
ATOM 2885 O O . ARG A 1 372 ? -3.516 2.289 23.920 1.00 93.44 372 ARG A O 1
ATOM 2892 N N . GLY A 1 373 ? -2.263 1.577 22.207 1.00 94.00 373 GLY A N 1
ATOM 2893 C CA . GLY A 1 373 ? -2.853 2.465 21.215 1.00 94.00 373 GLY A CA 1
ATOM 2894 C C . GLY A 1 373 ? -4.315 2.133 20.926 1.00 94.00 373 GLY A C 1
ATOM 2895 O O . GLY A 1 373 ? -5.139 3.042 20.831 1.00 94.00 373 GLY A O 1
ATOM 2896 N N . LEU A 1 374 ? -4.672 0.846 20.859 1.00 95.31 374 LEU A N 1
ATOM 2897 C CA . LEU A 1 374 ? -6.073 0.436 20.752 1.00 95.31 374 LEU A CA 1
ATOM 2898 C C . LEU A 1 374 ? -6.886 0.884 21.971 1.00 95.31 374 LEU A C 1
ATOM 2900 O O . LEU A 1 374 ? -7.971 1.424 21.783 1.00 95.31 374 LEU A O 1
ATOM 2904 N N . SER A 1 375 ? -6.354 0.752 23.190 1.00 94.75 375 SER A N 1
ATOM 2905 C CA . SER A 1 375 ? -6.976 1.277 24.413 1.00 94.75 375 SER A CA 1
ATOM 2906 C C . SER A 1 375 ? -7.240 2.787 24.337 1.00 94.75 375 SER A C 1
ATOM 2908 O O . SER A 1 375 ? -8.356 3.207 24.632 1.00 94.75 375 SER A O 1
ATOM 2910 N N . ALA A 1 376 ? -6.277 3.587 23.863 1.00 94.38 376 ALA A N 1
ATOM 2911 C CA . ALA A 1 376 ? -6.465 5.027 23.645 1.00 94.38 376 ALA A CA 1
ATOM 2912 C C . ALA A 1 376 ? -7.552 5.330 22.588 1.00 94.38 376 ALA A C 1
ATOM 2914 O O . ALA A 1 376 ? -8.352 6.255 22.743 1.00 94.38 376 ALA A O 1
ATOM 2915 N N . CYS A 1 377 ? -7.633 4.518 21.526 1.00 94.44 377 CYS A N 1
ATOM 2916 C CA . CYS A 1 377 ? -8.684 4.629 20.508 1.00 94.44 377 CYS A CA 1
ATOM 2917 C C . CYS A 1 377 ? -10.072 4.217 21.023 1.00 94.44 377 CYS A C 1
ATOM 2919 O O . CYS A 1 377 ? -11.060 4.803 20.582 1.00 94.44 377 CYS A O 1
ATOM 2921 N N . VAL A 1 378 ? -10.168 3.252 21.952 1.00 93.44 378 VAL A N 1
ATOM 2922 C CA . VAL A 1 378 ? -11.430 2.891 22.628 1.00 93.44 378 VAL A CA 1
ATOM 2923 C C . VAL A 1 378 ? -11.981 4.106 23.377 1.00 93.44 378 VAL A C 1
ATOM 2925 O O . VAL A 1 378 ? -13.143 4.450 23.188 1.00 93.44 378 VAL A O 1
ATOM 2928 N N . THR A 1 379 ? -11.139 4.804 24.145 1.00 91.31 379 THR A N 1
ATOM 2929 C CA . THR A 1 379 ? -11.513 5.987 24.944 1.00 91.31 379 THR A CA 1
ATOM 2930 C C . THR A 1 379 ? -11.602 7.300 24.153 1.00 91.31 379 THR A C 1
ATOM 2932 O O . THR A 1 379 ? -11.748 8.371 24.742 1.00 91.31 379 THR A O 1
ATOM 2935 N N . CYS A 1 380 ? -11.508 7.257 22.822 1.00 90.88 380 CYS A N 1
ATOM 2936 C CA . CYS A 1 380 ? -11.538 8.448 21.978 1.00 90.88 380 CYS A CA 1
ATOM 2937 C C . CYS A 1 380 ? -12.953 9.048 21.860 1.00 90.88 380 CYS A C 1
ATOM 2939 O O . CYS A 1 380 ? -13.931 8.335 21.655 1.00 90.88 380 CYS A O 1
ATOM 2941 N N . SER A 1 381 ? -13.055 10.380 21.874 1.00 88.44 381 SER A N 1
ATOM 2942 C CA . SER A 1 381 ? -14.306 11.124 21.653 1.00 88.44 381 SER A CA 1
ATOM 2943 C C . SER A 1 381 ? -14.678 11.328 20.174 1.00 88.44 381 SER A C 1
ATOM 2945 O O . SER A 1 381 ? -15.773 11.801 19.868 1.00 88.44 381 SER A O 1
ATOM 2947 N N . ASN A 1 382 ? -13.798 10.992 19.223 1.00 90.00 382 ASN A N 1
ATOM 2948 C CA . ASN A 1 382 ? -14.034 11.252 17.804 1.00 90.00 382 ASN A CA 1
ATOM 2949 C C . ASN A 1 382 ? -15.002 10.229 17.186 1.00 90.00 382 ASN A C 1
ATOM 2951 O O . ASN A 1 382 ? -14.674 9.053 17.037 1.00 90.00 382 ASN A O 1
ATOM 2955 N N . THR A 1 383 ? -16.162 10.692 16.716 1.00 89.56 383 THR A N 1
ATOM 2956 C CA . THR A 1 383 ? -17.237 9.855 16.152 1.00 89.56 383 THR A CA 1
ATOM 2957 C C . THR A 1 383 ? -16.782 8.916 15.026 1.00 89.56 383 THR A C 1
ATOM 2959 O O . THR A 1 383 ? -17.315 7.813 14.906 1.00 89.56 383 THR A O 1
ATOM 2962 N N . ARG A 1 384 ? -15.796 9.310 14.199 1.00 91.00 384 ARG A N 1
ATOM 2963 C CA . ARG A 1 384 ? -15.260 8.441 13.130 1.00 91.00 384 ARG A CA 1
ATOM 2964 C C . ARG A 1 384 ? -14.421 7.297 13.698 1.00 91.00 384 ARG A C 1
ATOM 2966 O O . ARG A 1 384 ? -14.591 6.159 13.269 1.00 91.00 384 ARG A O 1
ATOM 2973 N N . VAL A 1 385 ? -13.579 7.594 14.689 1.00 93.12 385 VAL A N 1
ATOM 2974 C CA . VAL A 1 385 ? -12.774 6.594 15.408 1.00 93.12 385 VAL A CA 1
ATOM 2975 C C . VAL A 1 385 ? -13.694 5.628 16.153 1.00 93.12 385 VAL A C 1
ATOM 2977 O O . VAL A 1 385 ? -13.565 4.426 15.959 1.00 93.12 385 VAL A O 1
ATOM 2980 N N . ILE A 1 386 ? -14.696 6.128 16.887 1.00 93.12 386 ILE A N 1
ATOM 2981 C CA . ILE A 1 386 ? -15.679 5.301 17.614 1.00 93.12 386 ILE A CA 1
ATOM 2982 C C . ILE A 1 386 ? -16.397 4.315 16.675 1.00 93.12 386 ILE A C 1
ATOM 2984 O O . ILE A 1 386 ? -16.496 3.128 16.987 1.00 93.12 386 ILE A O 1
ATOM 2988 N N . LYS A 1 387 ? -16.870 4.767 15.502 1.00 92.50 387 LYS A N 1
ATOM 2989 C CA . LYS A 1 387 ? -17.561 3.895 14.530 1.00 92.50 387 LYS A CA 1
ATOM 2990 C C . LYS A 1 387 ? -16.648 2.792 13.972 1.00 92.50 387 LYS A C 1
ATOM 2992 O O . LYS A 1 387 ? -17.101 1.659 13.819 1.00 92.50 387 LYS A O 1
ATOM 2997 N N . LEU A 1 388 ? -15.373 3.090 13.710 1.00 94.50 388 LEU A N 1
ATOM 2998 C CA . LEU A 1 388 ? -14.394 2.088 13.267 1.00 94.50 388 LEU A CA 1
ATOM 2999 C C . LEU A 1 388 ? -13.989 1.134 14.398 1.00 94.50 388 LEU A C 1
ATOM 3001 O O . LEU A 1 388 ? -13.935 -0.074 14.178 1.00 94.50 388 LEU A O 1
ATOM 3005 N N . MET A 1 389 ? -13.784 1.649 15.613 1.00 94.75 389 MET A N 1
ATOM 3006 C CA . MET A 1 389 ? -13.501 0.842 16.802 1.00 94.75 389 MET A CA 1
ATOM 3007 C C . MET A 1 389 ? -14.642 -0.124 17.116 1.00 94.75 389 MET A C 1
ATOM 3009 O O . MET A 1 389 ? -14.377 -1.285 17.394 1.00 94.75 389 MET A O 1
ATOM 3013 N N . HIS A 1 390 ? -15.905 0.290 16.989 1.00 93.00 390 HIS A N 1
ATOM 3014 C CA . HIS A 1 390 ? -17.045 -0.621 17.121 1.00 93.00 390 HIS A CA 1
ATOM 3015 C C . HIS A 1 390 ? -16.962 -1.806 16.138 1.00 93.00 390 HIS A C 1
ATOM 3017 O O . HIS A 1 390 ? -17.140 -2.956 16.543 1.00 93.00 390 HIS A O 1
ATOM 3023 N N . GLY A 1 391 ? -16.640 -1.549 14.864 1.00 93.25 391 GLY A N 1
ATOM 3024 C CA . GLY A 1 391 ? -16.468 -2.598 13.852 1.00 93.25 391 GLY A CA 1
ATOM 3025 C C . GLY A 1 391 ? -15.275 -3.523 14.128 1.00 93.25 391 GLY A C 1
ATOM 3026 O O . GLY A 1 391 ? -15.396 -4.741 13.978 1.00 93.25 391 GLY A O 1
ATOM 3027 N N . LEU A 1 392 ? -14.151 -2.958 14.585 1.00 94.69 392 LEU A N 1
ATOM 3028 C CA . LEU A 1 392 ? -12.966 -3.700 15.022 1.00 94.69 392 LEU A CA 1
ATOM 3029 C C . LEU A 1 392 ? -13.295 -4.614 16.212 1.00 94.69 392 LEU A C 1
ATOM 3031 O O . LEU A 1 392 ? -13.062 -5.819 16.144 1.00 94.69 392 LEU A O 1
ATOM 3035 N N . LEU A 1 393 ? -13.861 -4.053 17.285 1.00 92.62 393 LEU A N 1
ATOM 3036 C CA . LEU A 1 393 ? -14.168 -4.766 18.526 1.00 92.62 393 LEU A CA 1
ATOM 3037 C C . LEU A 1 393 ? -15.206 -5.870 18.310 1.00 92.62 393 LEU A C 1
ATOM 3039 O O . LEU A 1 393 ? -15.010 -6.980 18.796 1.00 92.62 393 LEU A O 1
ATOM 3043 N N . SER A 1 394 ? -16.251 -5.611 17.517 1.00 91.38 394 SER A N 1
ATOM 3044 C CA . SER A 1 394 ? -17.283 -6.614 17.211 1.00 91.38 394 SER A CA 1
ATOM 3045 C C . SER A 1 394 ? -16.701 -7.844 16.502 1.00 91.38 394 SER A C 1
ATOM 3047 O O . SER A 1 394 ? -17.124 -8.966 16.772 1.00 91.38 394 SER A O 1
ATOM 3049 N N . ARG A 1 395 ? -15.694 -7.661 15.631 1.00 90.94 395 ARG A N 1
ATOM 3050 C CA . ARG A 1 395 ? -14.947 -8.777 15.018 1.00 90.94 395 ARG A CA 1
ATOM 3051 C C . ARG A 1 395 ? -13.962 -9.414 15.994 1.00 90.94 395 ARG A C 1
ATOM 3053 O O . ARG A 1 395 ? -13.884 -10.635 16.059 1.00 90.94 395 ARG A O 1
ATOM 3060 N N . LEU A 1 396 ? -13.234 -8.607 16.764 1.00 90.06 396 LEU A N 1
ATOM 3061 C CA . LEU A 1 396 ? -12.253 -9.090 17.736 1.00 90.06 396 LEU A CA 1
ATOM 3062 C C . LEU A 1 396 ? -12.900 -10.032 18.762 1.00 90.06 396 LEU A C 1
ATOM 3064 O O . LEU A 1 396 ? -12.379 -11.115 19.005 1.00 90.06 396 LEU A O 1
ATOM 3068 N N . MET A 1 397 ? -14.062 -9.654 19.296 1.00 86.62 397 MET A N 1
ATOM 3069 C CA . MET A 1 397 ? -14.820 -10.427 20.286 1.00 86.62 397 MET A CA 1
ATOM 3070 C C . MET A 1 397 ? -15.490 -11.682 19.705 1.00 86.62 397 MET A C 1
ATOM 3072 O O . MET A 1 397 ? -15.750 -12.619 20.453 1.00 86.62 397 MET A O 1
ATOM 3076 N N . ALA A 1 398 ? -15.723 -11.743 18.389 1.00 87.00 398 ALA A N 1
ATOM 3077 C CA . ALA A 1 398 ? -16.144 -12.976 17.716 1.00 87.00 398 ALA A CA 1
ATOM 3078 C C . ALA A 1 398 ? -14.991 -13.997 17.618 1.00 87.00 398 ALA A C 1
ATOM 3080 O O . ALA A 1 398 ? -15.205 -15.205 17.680 1.00 87.00 398 ALA A O 1
ATOM 3081 N N . ILE A 1 399 ? -13.753 -13.514 17.465 1.00 85.88 399 ILE A N 1
ATOM 3082 C CA . ILE A 1 399 ? -12.551 -14.351 17.312 1.00 85.88 399 ILE A CA 1
ATOM 3083 C C . ILE A 1 399 ? -11.998 -14.781 18.681 1.00 85.88 399 ILE A C 1
ATOM 3085 O O . ILE A 1 399 ? -11.577 -15.936 18.838 1.00 85.88 399 ILE A O 1
ATOM 3089 N N . PHE A 1 400 ? -12.036 -13.866 19.656 1.00 84.06 400 PHE A N 1
ATOM 3090 C CA . PHE A 1 400 ? -11.567 -14.013 21.035 1.00 84.06 400 PHE A CA 1
ATOM 3091 C C . PHE A 1 400 ? -12.695 -13.646 22.027 1.00 84.06 400 PHE A C 1
ATOM 3093 O O . PHE A 1 400 ? -12.749 -12.510 22.511 1.00 84.06 400 PHE A O 1
ATOM 3100 N N . PRO A 1 401 ? -13.620 -14.579 22.330 1.00 74.75 401 PRO A N 1
ATOM 3101 C CA . PRO A 1 401 ? -14.709 -14.336 23.274 1.00 74.75 401 PRO A CA 1
ATOM 3102 C C . PRO A 1 401 ? -14.182 -14.014 24.675 1.00 74.75 401 PRO A C 1
ATOM 3104 O O . PRO A 1 401 ? -13.360 -14.744 25.219 1.00 74.75 401 PRO A O 1
ATOM 3107 N N . THR A 1 402 ? -14.678 -12.941 25.293 1.00 64.50 402 THR A N 1
ATOM 3108 C CA . THR A 1 402 ? -14.213 -12.454 26.610 1.00 64.50 402 THR A CA 1
ATOM 3109 C C . THR A 1 402 ? -14.844 -13.212 27.792 1.00 64.50 402 THR A C 1
ATOM 3111 O O . THR A 1 402 ? -15.116 -12.626 28.842 1.00 64.50 402 THR A O 1
ATOM 3114 N N . ASP A 1 403 ? -15.156 -14.500 27.621 1.00 59.09 403 ASP A N 1
ATOM 3115 C CA . ASP A 1 403 ? -15.910 -15.255 28.626 1.00 59.09 403 ASP A CA 1
ATOM 3116 C C . ASP A 1 403 ? -15.026 -15.825 29.744 1.00 59.09 403 ASP A C 1
ATOM 3118 O O . ASP A 1 403 ? -13.831 -16.069 29.572 1.00 59.09 403 ASP A O 1
ATOM 3122 N N . ALA A 1 404 ? -15.625 -16.059 30.912 1.00 52.66 404 ALA A N 1
ATOM 3123 C CA . ALA A 1 404 ? -14.916 -16.394 32.147 1.00 52.66 404 ALA A CA 1
ATOM 3124 C C . ALA A 1 404 ? -14.132 -17.721 32.083 1.00 52.66 404 ALA A C 1
ATOM 3126 O O . ALA A 1 404 ? -13.209 -17.915 32.871 1.00 52.66 404 ALA A O 1
ATOM 3127 N N . GLN A 1 405 ? -14.484 -18.609 31.148 1.00 47.44 405 GLN A N 1
ATOM 3128 C CA . GLN A 1 405 ? -13.838 -19.908 30.915 1.00 47.44 405 GLN A CA 1
ATOM 3129 C C . GLN A 1 405 ? -12.757 -19.875 29.816 1.00 47.44 405 GLN A C 1
ATOM 3131 O O . GLN A 1 405 ? -11.958 -20.802 29.726 1.00 47.44 405 GLN A O 1
ATOM 3136 N N . HIS A 1 406 ? -12.700 -18.815 29.002 1.00 52.00 406 HIS A N 1
ATOM 3137 C CA . HIS A 1 406 ? -11.779 -18.683 27.866 1.00 52.00 406 HIS A CA 1
ATOM 3138 C C . HIS A 1 406 ? -11.080 -17.318 27.870 1.00 52.00 406 HIS A C 1
ATOM 3140 O O . HIS A 1 406 ? -11.071 -16.599 26.870 1.00 52.00 406 HIS A O 1
ATOM 3146 N N . LYS A 1 407 ? -10.464 -16.952 29.001 1.00 54.25 407 LYS A N 1
ATOM 3147 C CA . LYS A 1 407 ? -9.606 -15.766 29.057 1.00 54.25 407 LYS A CA 1
ATOM 3148 C C . LYS A 1 407 ? -8.465 -15.898 28.048 1.00 54.25 407 LYS A C 1
ATOM 3150 O O . LYS A 1 407 ? -7.601 -16.760 28.166 1.00 54.25 407 LYS A O 1
ATOM 3155 N N . CYS A 1 408 ? -8.461 -15.015 27.056 1.00 58.97 408 CYS A N 1
ATOM 3156 C CA . CYS A 1 408 ? -7.293 -14.778 26.227 1.00 58.97 408 CYS A CA 1
ATOM 3157 C C . CYS A 1 408 ? -6.380 -13.801 26.981 1.00 58.97 408 CYS A C 1
ATOM 3159 O O . CYS A 1 408 ? -6.488 -12.587 26.799 1.00 58.97 408 CYS A O 1
ATOM 3161 N N . ASP A 1 409 ? -5.520 -14.333 27.856 1.00 63.62 409 ASP A N 1
ATOM 3162 C CA . ASP A 1 409 ? -4.621 -13.543 28.719 1.00 63.62 409 ASP A CA 1
ATOM 3163 C C . ASP A 1 409 ? -3.762 -12.546 27.912 1.00 63.62 409 ASP A C 1
ATOM 3165 O O . ASP A 1 409 ? -3.482 -11.431 28.349 1.00 63.62 409 ASP A O 1
ATOM 3169 N N . ASP A 1 410 ? -3.446 -12.896 26.662 1.00 74.38 410 ASP A N 1
ATOM 3170 C CA . ASP A 1 410 ? -2.733 -12.055 25.697 1.00 74.38 410 ASP A CA 1
ATOM 3171 C C . ASP A 1 410 ? -3.384 -10.695 25.392 1.00 74.38 410 ASP A C 1
ATOM 3173 O O . ASP A 1 410 ? -2.684 -9.793 24.924 1.00 74.38 410 ASP A O 1
ATOM 3177 N N . LEU A 1 411 ? -4.691 -10.534 25.628 1.00 82.81 411 LEU A N 1
ATOM 3178 C CA . LEU A 1 411 ? -5.466 -9.319 25.335 1.00 82.81 411 LEU A CA 1
ATOM 3179 C C . LEU A 1 411 ? -6.053 -8.655 26.598 1.00 82.81 411 LEU A C 1
ATOM 3181 O O . LEU A 1 411 ? -7.024 -7.891 26.514 1.00 82.81 411 LEU A O 1
ATOM 3185 N N . GLU A 1 412 ? -5.482 -8.924 27.777 1.00 85.31 412 GLU A N 1
ATOM 3186 C CA . GLU A 1 412 ? -5.986 -8.414 29.059 1.00 85.31 412 GLU A CA 1
ATOM 3187 C C . GLU A 1 412 ? -6.033 -6.876 29.128 1.00 85.31 412 GLU A C 1
ATOM 3189 O O . GLU A 1 412 ? -7.027 -6.313 29.590 1.00 85.31 412 GLU A O 1
ATOM 3194 N N . THR A 1 413 ? -5.014 -6.166 28.621 1.00 89.38 413 THR A N 1
ATOM 3195 C CA . THR A 1 413 ? -4.947 -4.689 28.714 1.00 89.38 413 THR A CA 1
ATOM 3196 C C . THR A 1 413 ? -6.104 -4.028 27.961 1.00 89.38 413 THR A C 1
ATOM 3198 O O . THR A 1 413 ? -6.754 -3.107 28.474 1.00 89.38 413 THR A O 1
ATOM 3201 N N . LEU A 1 414 ? -6.398 -4.525 26.757 1.00 89.31 414 LEU A N 1
ATOM 3202 C CA . LEU A 1 414 ? -7.507 -4.036 25.943 1.00 89.31 414 LEU A CA 1
ATOM 3203 C C . LEU A 1 414 ? -8.862 -4.425 26.558 1.00 89.31 414 LEU A C 1
ATOM 3205 O O . LEU A 1 414 ? -9.736 -3.573 26.700 1.00 89.31 414 LEU A O 1
ATOM 3209 N N . SER A 1 415 ? -9.013 -5.676 27.002 1.00 87.25 415 SER A N 1
ATOM 3210 C CA . SER A 1 415 ? -10.254 -6.198 27.604 1.00 87.25 415 SER A CA 1
ATOM 3211 C C . SER A 1 415 ? -10.625 -5.487 28.915 1.00 87.25 415 SER A C 1
ATOM 3213 O O . SER A 1 415 ? -11.793 -5.162 29.156 1.00 87.25 415 SER A O 1
ATOM 3215 N N . SER A 1 416 ? -9.618 -5.179 29.738 1.00 89.88 416 SER A N 1
ATOM 3216 C CA . SER A 1 416 ? -9.747 -4.369 30.952 1.00 89.88 416 SER A CA 1
ATOM 3217 C C . SER A 1 416 ? -10.144 -2.927 30.622 1.00 89.88 416 SER A C 1
ATOM 3219 O O . SER A 1 416 ? -11.074 -2.390 31.223 1.00 89.88 416 SER A O 1
ATOM 3221 N N . THR A 1 417 ? -9.530 -2.318 29.598 1.00 91.00 417 THR A N 1
ATOM 3222 C CA . THR A 1 417 ? -9.879 -0.954 29.159 1.00 91.00 417 THR A CA 1
ATOM 3223 C C . THR A 1 417 ? -11.315 -0.863 28.640 1.00 91.00 417 THR A C 1
ATOM 3225 O O . THR A 1 417 ? -12.029 0.066 29.010 1.00 91.00 417 THR A O 1
ATOM 3228 N N . ILE A 1 418 ? -11.755 -1.832 27.830 1.00 90.69 418 ILE A N 1
ATOM 3229 C CA . ILE A 1 418 ? -13.134 -1.932 27.327 1.00 90.69 418 ILE A CA 1
ATOM 3230 C C . ILE A 1 418 ? -14.121 -2.003 28.493 1.00 90.69 418 ILE A C 1
ATOM 3232 O O . ILE A 1 418 ? -15.051 -1.202 28.564 1.00 90.69 418 ILE A O 1
ATOM 3236 N N . SER A 1 419 ? -13.882 -2.920 29.433 1.00 88.88 419 SER A N 1
ATOM 3237 C CA . SER A 1 419 ? -14.751 -3.103 30.599 1.00 88.88 419 SER A CA 1
ATOM 3238 C C . SER A 1 419 ? -14.803 -1.830 31.446 1.00 88.88 419 SER A C 1
ATOM 3240 O O . SER A 1 419 ? -15.889 -1.339 31.748 1.00 88.88 419 SER A O 1
ATOM 3242 N N . ARG A 1 420 ? -13.642 -1.237 31.759 1.00 91.69 420 ARG A N 1
ATOM 3243 C CA . ARG A 1 420 ? -13.543 0.024 32.504 1.00 91.69 420 ARG A CA 1
ATOM 3244 C C . ARG A 1 420 ? -14.296 1.159 31.814 1.00 91.69 420 ARG A C 1
ATOM 3246 O O . ARG A 1 420 ? -15.075 1.828 32.476 1.00 91.69 420 ARG A O 1
ATOM 3253 N N . MET A 1 421 ? -14.130 1.352 30.503 1.00 91.31 421 MET A N 1
ATOM 3254 C CA . MET A 1 421 ? -14.841 2.419 29.790 1.00 91.31 421 MET A CA 1
ATOM 3255 C C . MET A 1 421 ? -16.362 2.235 29.838 1.00 91.31 421 MET A C 1
ATOM 3257 O O . MET A 1 421 ? -17.088 3.220 29.960 1.00 91.31 421 MET A O 1
ATOM 3261 N N . ILE A 1 422 ? -16.851 0.993 29.778 1.00 90.62 422 ILE A N 1
ATOM 3262 C CA . ILE A 1 422 ? -18.279 0.708 29.937 1.00 90.62 422 ILE A CA 1
ATOM 3263 C C . ILE A 1 422 ? -18.734 1.072 31.361 1.00 90.62 422 ILE A C 1
ATOM 3265 O O . ILE A 1 422 ? -19.635 1.895 31.508 1.00 90.62 422 ILE A O 1
ATOM 3269 N N . TYR A 1 423 ? -18.103 0.530 32.408 1.00 89.69 423 TYR A N 1
ATOM 3270 C CA . TYR A 1 423 ? -18.490 0.810 33.799 1.00 89.69 423 TYR A CA 1
ATOM 3271 C C . TYR A 1 423 ? -18.387 2.303 34.158 1.00 89.69 423 TYR A C 1
ATOM 3273 O O . TYR A 1 423 ? -19.359 2.884 34.650 1.00 89.69 423 TYR A O 1
ATOM 3281 N N . ASP A 1 424 ? -17.247 2.935 33.873 1.00 90.38 424 ASP A N 1
ATOM 3282 C CA . ASP A 1 424 ? -16.994 4.342 34.191 1.00 90.38 424 ASP A CA 1
ATOM 3283 C C . ASP A 1 424 ? -17.883 5.269 33.355 1.00 90.38 424 ASP A C 1
ATOM 3285 O O . ASP A 1 424 ? -18.410 6.243 33.884 1.00 90.38 424 ASP A O 1
ATOM 3289 N N . GLY A 1 425 ? -18.115 4.956 32.074 1.00 88.00 425 GLY A N 1
ATOM 3290 C CA . GLY A 1 425 ? -18.973 5.747 31.191 1.00 88.00 425 GLY A CA 1
ATOM 3291 C C . GLY A 1 425 ? -20.444 5.736 31.616 1.00 88.00 425 GLY A C 1
ATOM 3292 O O . GLY A 1 425 ? -21.082 6.791 31.646 1.00 88.00 425 GLY A O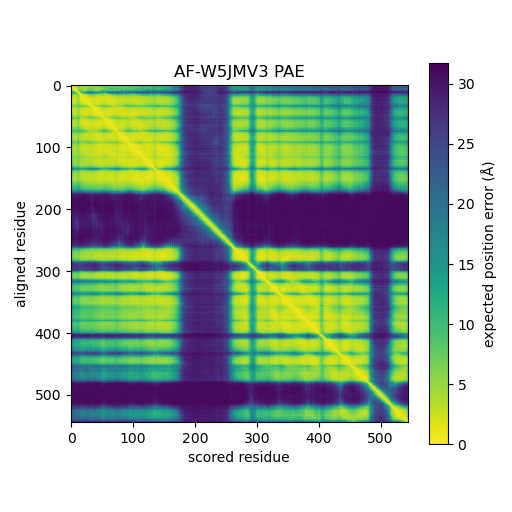 1
ATOM 3293 N N . LEU A 1 426 ? -20.975 4.568 32.004 1.00 88.50 426 LEU A N 1
ATOM 3294 C CA . LEU A 1 426 ? -22.327 4.449 32.564 1.00 88.50 426 LEU A CA 1
ATOM 3295 C C . LEU A 1 426 ? -22.440 5.226 33.890 1.00 88.50 426 LEU A C 1
ATOM 3297 O O . LEU A 1 426 ? -23.362 6.025 34.068 1.00 88.50 426 LEU A O 1
ATOM 3301 N N . ALA A 1 427 ? -21.476 5.045 34.800 1.00 87.62 427 ALA A N 1
ATOM 3302 C CA . ALA A 1 427 ? -21.477 5.690 36.113 1.00 87.62 427 ALA A CA 1
ATOM 3303 C C . ALA A 1 427 ? -21.251 7.214 36.048 1.00 87.62 427 ALA A C 1
ATOM 3305 O O . ALA A 1 427 ? -21.817 7.955 36.854 1.00 87.62 427 ALA A O 1
ATOM 3306 N N . ALA A 1 428 ? -20.442 7.699 35.103 1.00 87.00 428 ALA A N 1
ATOM 3307 C CA . ALA A 1 428 ? -20.201 9.123 34.892 1.00 87.00 428 ALA A CA 1
ATOM 3308 C C . ALA A 1 428 ? -21.473 9.837 34.421 1.00 87.00 428 ALA A C 1
ATOM 3310 O O . ALA A 1 428 ? -21.795 10.905 34.941 1.00 87.00 428 ALA A O 1
ATOM 3311 N N . TYR A 1 429 ? -22.235 9.230 33.504 1.00 84.44 429 TYR A N 1
ATOM 3312 C CA . TYR A 1 429 ? -23.518 9.788 33.078 1.00 84.44 429 TYR A CA 1
ATOM 3313 C C . TYR A 1 429 ? -24.571 9.724 34.191 1.00 84.44 429 TYR A C 1
ATOM 3315 O O . TYR A 1 429 ? -25.269 10.708 34.417 1.00 84.44 429 TYR A O 1
ATOM 3323 N N . GLU A 1 430 ? -24.642 8.622 34.952 1.00 81.75 430 GLU A N 1
ATOM 3324 C CA . GLU A 1 430 ? -25.543 8.503 36.112 1.00 81.75 430 GLU A CA 1
ATOM 3325 C C . GLU A 1 430 ? -25.298 9.620 37.144 1.00 81.75 430 GLU A C 1
ATOM 3327 O O . GLU A 1 430 ? -26.259 10.173 37.677 1.00 81.75 430 GLU A O 1
ATOM 3332 N N . LYS A 1 431 ? -24.035 10.006 37.374 1.00 83.94 431 LYS A N 1
ATOM 3333 C CA . LYS A 1 431 ? -23.631 11.009 38.378 1.00 83.94 431 LYS A CA 1
ATOM 3334 C C . LYS A 1 431 ? -23.571 12.456 37.875 1.00 83.94 431 LYS A C 1
ATOM 3336 O O . LYS A 1 431 ? -23.453 13.363 38.695 1.00 83.94 431 LYS A O 1
ATOM 3341 N N . CYS A 1 432 ? -23.614 12.703 36.565 1.00 80.06 432 CYS A N 1
ATOM 3342 C CA . CYS A 1 432 ? -23.408 14.051 36.033 1.00 80.06 432 CYS A CA 1
ATOM 3343 C C . CYS A 1 432 ? -24.575 14.995 36.378 1.00 80.06 432 CYS A C 1
ATOM 3345 O O . CYS A 1 432 ? -25.742 14.615 36.278 1.00 80.06 432 CYS A O 1
ATOM 3347 N N . THR A 1 433 ? -24.285 16.247 36.734 1.00 75.06 433 THR A N 1
ATOM 3348 C CA . THR A 1 433 ? -25.308 17.285 36.958 1.00 75.06 433 THR A CA 1
ATOM 3349 C C . THR A 1 433 ? -25.802 17.933 35.662 1.00 75.06 433 THR A C 1
ATOM 3351 O O . THR A 1 433 ? -26.908 18.464 35.647 1.00 75.06 433 THR A O 1
ATOM 3354 N N . GLN A 1 434 ? -25.018 17.871 34.579 1.00 74.62 434 GLN A N 1
ATOM 3355 C CA . GLN A 1 434 ? -25.363 18.395 33.253 1.00 74.62 434 GLN A CA 1
ATOM 3356 C C . GLN A 1 434 ? -25.197 17.289 32.193 1.00 74.62 434 GLN A C 1
ATOM 3358 O O . GLN A 1 434 ? -24.078 17.028 31.746 1.00 74.62 434 GLN A O 1
ATOM 3363 N N . PRO A 1 435 ? -26.279 16.586 31.817 1.00 72.31 435 PRO A N 1
ATOM 3364 C CA . PRO A 1 435 ? -26.215 15.456 30.895 1.00 72.31 435 PRO A CA 1
ATOM 3365 C C . PRO A 1 435 ? -25.897 15.909 29.463 1.00 72.31 435 PRO A C 1
ATOM 3367 O O . PRO A 1 435 ? -26.598 16.738 28.890 1.00 72.31 435 PRO A O 1
ATOM 3370 N N . ASN A 1 436 ? -24.884 15.305 28.841 1.00 80.56 436 ASN A N 1
ATOM 3371 C CA . ASN A 1 436 ? -24.617 15.456 27.408 1.00 80.56 436 ASN A CA 1
ATOM 3372 C C . ASN A 1 436 ? -24.728 14.083 26.728 1.00 80.56 436 ASN A C 1
ATOM 3374 O O . ASN A 1 436 ? -23.816 13.273 26.895 1.00 80.56 436 ASN A O 1
ATOM 3378 N N . PRO A 1 437 ? -25.793 13.798 25.953 1.00 80.75 437 PRO A N 1
ATOM 3379 C CA . PRO A 1 437 ? -25.961 12.519 25.256 1.00 80.75 437 PRO A CA 1
ATOM 3380 C C . PRO A 1 437 ? -24.737 12.109 24.430 1.00 80.75 437 PRO A C 1
ATOM 3382 O O . PRO A 1 437 ? -24.366 10.940 24.401 1.00 80.75 437 PRO A O 1
ATOM 3385 N N . SER A 1 438 ? -24.043 13.074 23.824 1.00 84.44 438 SER A N 1
ATOM 3386 C CA . SER A 1 438 ? -22.892 12.825 22.950 1.00 84.44 438 SER A CA 1
ATOM 3387 C C . SER A 1 438 ? -21.738 12.095 23.649 1.00 84.44 438 SER A C 1
ATOM 3389 O O . SER A 1 438 ? -20.999 11.368 22.987 1.00 84.44 438 SER A O 1
ATOM 3391 N N . SER A 1 439 ? -21.580 12.238 24.974 1.00 85.19 439 SER A N 1
ATOM 3392 C CA . SER A 1 439 ? -20.523 11.539 25.724 1.00 85.19 439 SER A CA 1
ATOM 3393 C C . SER A 1 439 ? -20.797 10.039 25.893 1.00 85.19 439 SER A C 1
ATOM 3395 O O . SER A 1 439 ? -19.856 9.259 26.027 1.00 85.19 439 SER A O 1
ATOM 3397 N N . LEU A 1 440 ? -22.061 9.608 25.809 1.00 87.94 440 LEU A N 1
ATOM 3398 C CA . LEU A 1 440 ? -22.442 8.194 25.866 1.00 87.94 440 LEU A CA 1
ATOM 3399 C C . LEU A 1 440 ? -22.145 7.432 24.577 1.00 87.94 440 LEU A C 1
ATOM 3401 O O . LEU A 1 440 ? -22.084 6.205 24.618 1.00 87.94 440 LEU A O 1
ATOM 3405 N N . PHE A 1 441 ? -21.986 8.111 23.435 1.00 89.31 441 PHE A N 1
ATOM 3406 C CA . PHE A 1 441 ? -21.888 7.441 22.134 1.00 89.31 441 PHE A CA 1
ATOM 3407 C C . PHE A 1 441 ? -20.721 6.439 22.082 1.00 89.31 441 PHE A C 1
ATOM 3409 O O . PHE A 1 441 ? -20.906 5.313 21.627 1.00 89.31 441 PHE A O 1
ATOM 3416 N N . GLY A 1 442 ? -19.548 6.787 22.626 1.00 88.31 442 GLY A N 1
ATOM 3417 C CA . GLY A 1 442 ? -18.407 5.862 22.735 1.00 88.31 442 GLY A CA 1
ATOM 3418 C C . GLY A 1 442 ? -18.696 4.651 23.630 1.00 88.31 442 GLY A C 1
ATOM 3419 O O . GLY A 1 442 ? -18.478 3.503 23.226 1.00 88.31 442 GLY A O 1
ATOM 3420 N N . THR A 1 443 ? -19.252 4.905 24.817 1.00 91.81 443 THR A N 1
ATOM 3421 C CA . THR A 1 443 ? -19.640 3.897 25.818 1.00 91.81 443 THR A CA 1
ATOM 3422 C C . THR A 1 443 ? -20.655 2.902 25.255 1.00 91.81 443 THR A C 1
ATOM 3424 O O . THR A 1 443 ? -20.431 1.694 25.313 1.00 91.81 443 THR A O 1
ATOM 3427 N N . LEU A 1 444 ? -21.743 3.393 24.653 1.00 90.62 444 LEU A N 1
ATOM 3428 C CA . LEU A 1 444 ? -22.820 2.565 24.105 1.00 90.62 444 LEU A CA 1
ATOM 3429 C C . LEU A 1 444 ? -22.391 1.804 22.845 1.00 90.62 444 LEU A C 1
ATOM 3431 O O . LEU A 1 444 ? -22.763 0.644 22.693 1.00 90.62 444 LEU A O 1
ATOM 3435 N N . MET A 1 445 ? -21.557 2.385 21.976 1.00 90.38 445 MET A N 1
ATOM 3436 C CA . MET A 1 445 ? -21.024 1.667 20.807 1.00 90.38 445 MET A CA 1
ATOM 3437 C C . MET A 1 445 ? -20.037 0.555 21.197 1.00 90.38 445 MET A C 1
ATOM 3439 O O . MET A 1 445 ? -19.998 -0.492 20.546 1.00 90.38 445 MET A O 1
ATOM 3443 N N . THR A 1 446 ? -19.275 0.740 22.278 1.00 90.38 446 THR A N 1
ATOM 3444 C CA . THR A 1 446 ? -18.378 -0.298 22.814 1.00 90.38 446 THR A CA 1
ATOM 3445 C C . THR A 1 446 ? -19.146 -1.380 23.573 1.00 90.38 446 THR A C 1
ATOM 3447 O O . THR A 1 446 ? -18.875 -2.562 23.371 1.00 90.38 446 THR A O 1
ATOM 3450 N N . LEU A 1 447 ? -20.177 -1.015 24.343 1.00 89.62 447 LEU A N 1
ATOM 3451 C CA . LEU A 1 447 ? -21.122 -1.979 24.916 1.00 89.62 447 LEU A CA 1
ATOM 3452 C C . LEU A 1 447 ? -21.837 -2.783 23.814 1.00 89.62 447 LEU A C 1
ATOM 3454 O O . LEU A 1 447 ? -21.929 -4.003 23.916 1.00 89.62 447 LEU A O 1
ATOM 3458 N N . LYS A 1 448 ? -22.253 -2.137 22.713 1.00 88.62 448 LYS A N 1
ATOM 3459 C CA . LYS A 1 448 ? -22.845 -2.818 21.548 1.00 88.62 448 LYS A CA 1
ATOM 3460 C C . LYS A 1 448 ? -21.888 -3.817 20.900 1.00 88.62 448 LYS A C 1
ATOM 3462 O O . LYS A 1 448 ? -22.341 -4.873 20.477 1.00 88.62 448 LYS A O 1
ATOM 3467 N N . ALA A 1 449 ? -20.587 -3.523 20.855 1.00 87.75 449 ALA A N 1
ATOM 3468 C CA . ALA A 1 449 ? -19.586 -4.482 20.385 1.00 87.75 449 ALA A CA 1
ATOM 3469 C C . ALA A 1 449 ? -19.424 -5.674 21.349 1.00 87.75 449 ALA A C 1
ATOM 3471 O O . ALA A 1 449 ? -19.395 -6.817 20.896 1.00 87.75 449 ALA A O 1
ATOM 3472 N N . ALA A 1 450 ? -19.391 -5.425 22.665 1.00 86.56 450 ALA A N 1
ATOM 3473 C CA . ALA A 1 450 ? -19.291 -6.472 23.687 1.00 86.56 450 ALA A CA 1
ATOM 3474 C C . ALA A 1 450 ? -20.486 -7.442 23.659 1.00 86.56 450 ALA A C 1
ATOM 3476 O O . ALA A 1 450 ? -20.304 -8.659 23.681 1.00 86.56 450 ALA A O 1
ATOM 3477 N N . CYS A 1 451 ? -21.703 -6.912 23.532 1.00 85.38 451 CYS A N 1
ATOM 3478 C CA . CYS A 1 451 ? -22.924 -7.713 23.465 1.00 85.38 451 CYS A CA 1
ATOM 3479 C C . CYS A 1 451 ? -23.149 -8.403 22.106 1.00 85.38 451 CYS A C 1
ATOM 3481 O O . CYS A 1 451 ? -23.996 -9.286 22.028 1.00 85.38 451 CYS A O 1
ATOM 3483 N N . ALA A 1 452 ? -22.416 -8.040 21.043 1.00 83.00 452 ALA A N 1
ATOM 3484 C CA . ALA A 1 452 ? -22.669 -8.540 19.685 1.00 83.00 452 ALA A CA 1
ATOM 3485 C C . ALA A 1 452 ? -22.486 -10.062 19.532 1.00 83.00 452 ALA A C 1
ATOM 3487 O O . ALA A 1 452 ? -23.184 -10.674 18.730 1.00 83.00 452 ALA A O 1
ATOM 3488 N N . ASN A 1 453 ? -21.561 -10.659 20.294 1.00 76.12 453 ASN A N 1
ATOM 3489 C CA . ASN A 1 453 ? -21.276 -12.103 20.261 1.00 76.12 453 ASN A CA 1
ATOM 3490 C C . ASN A 1 453 ? -21.468 -12.793 21.626 1.00 76.12 453 ASN A C 1
ATOM 3492 O O . ASN A 1 453 ? -21.398 -14.015 21.706 1.00 76.12 453 ASN A O 1
ATOM 3496 N N . ASN A 1 454 ? -21.692 -12.028 22.700 1.00 77.25 454 ASN A N 1
ATOM 3497 C CA . ASN A 1 454 ? -22.024 -12.550 24.025 1.00 77.25 454 ASN A CA 1
ATOM 3498 C C . ASN A 1 454 ? -23.183 -11.722 24.614 1.00 77.25 454 ASN A C 1
ATOM 3500 O O . ASN A 1 454 ? -22.936 -10.741 25.324 1.00 77.25 454 ASN A O 1
ATOM 3504 N N . PRO A 1 455 ? -24.450 -12.070 24.316 1.00 75.94 455 PRO A N 1
ATOM 3505 C CA . PRO A 1 455 ? -25.602 -11.307 24.798 1.00 75.94 455 PRO A CA 1
ATOM 3506 C C . PRO A 1 455 ? -25.690 -11.291 26.334 1.00 75.94 455 PRO A C 1
ATOM 3508 O O . PRO A 1 455 ? -26.080 -10.277 26.910 1.00 75.94 455 PRO A O 1
ATOM 3511 N N . GLY A 1 456 ? -25.212 -12.345 27.011 1.00 76.25 456 GLY A N 1
ATOM 3512 C CA . GLY A 1 456 ? -25.140 -12.427 28.476 1.00 76.25 456 GLY A CA 1
ATOM 3513 C C . GLY A 1 456 ? -24.171 -11.432 29.134 1.00 76.25 456 GLY A C 1
ATOM 3514 O O . GLY A 1 456 ? -24.214 -11.237 30.351 1.00 76.25 456 GLY A O 1
ATOM 3515 N N . TYR A 1 457 ? -23.323 -10.736 28.363 1.00 80.12 457 TYR A N 1
ATOM 3516 C CA . TYR A 1 457 ? -22.478 -9.658 28.888 1.00 80.12 457 TYR A CA 1
ATOM 3517 C C . TYR A 1 457 ? -23.316 -8.527 29.515 1.00 80.12 457 TYR A C 1
ATOM 3519 O O . TYR A 1 457 ? -22.902 -7.936 30.516 1.00 80.12 457 TYR A O 1
ATOM 3527 N N . ILE A 1 458 ? -24.517 -8.254 28.979 1.00 82.25 458 ILE A N 1
ATOM 3528 C CA . ILE A 1 458 ? -25.383 -7.181 29.487 1.00 82.25 458 ILE A CA 1
ATOM 3529 C C . ILE A 1 458 ? -26.008 -7.506 30.847 1.00 82.25 458 ILE A C 1
ATOM 3531 O O . ILE A 1 458 ? -26.264 -6.587 31.620 1.00 82.25 458 ILE A O 1
ATOM 3535 N N . ASP A 1 459 ? -26.199 -8.783 31.198 1.00 82.00 459 ASP A N 1
ATOM 3536 C CA . ASP A 1 459 ? -26.821 -9.166 32.475 1.00 82.00 459 ASP A CA 1
ATOM 3537 C C . ASP A 1 459 ? -25.964 -8.727 33.679 1.00 82.00 459 ASP A C 1
ATOM 3539 O O . ASP A 1 459 ? -26.496 -8.329 34.715 1.00 82.00 459 ASP A O 1
ATOM 3543 N N . ARG A 1 460 ? -24.630 -8.673 33.523 1.00 82.81 460 ARG A N 1
ATOM 3544 C CA . ARG A 1 460 ? -23.693 -8.130 34.535 1.00 82.81 460 ARG A CA 1
ATOM 3545 C C . ARG A 1 460 ? -23.796 -6.606 34.705 1.00 82.81 460 ARG A C 1
ATOM 3547 O O . ARG A 1 460 ? -23.293 -6.056 35.684 1.00 82.81 460 ARG A O 1
ATOM 3554 N N . LEU A 1 461 ? -24.419 -5.927 33.743 1.00 84.19 461 LEU A N 1
ATOM 3555 C CA . LEU A 1 461 ? -24.529 -4.471 33.626 1.00 84.19 461 LEU A CA 1
ATOM 3556 C C . LEU A 1 461 ? -25.983 -3.977 33.672 1.00 84.19 461 LEU A C 1
ATOM 3558 O O . LEU A 1 461 ? -26.214 -2.771 33.593 1.00 84.19 461 LEU A O 1
ATOM 3562 N N . ILE A 1 462 ? -26.963 -4.872 33.827 1.00 83.75 462 ILE A N 1
ATOM 3563 C CA . ILE A 1 462 ? -28.383 -4.543 33.656 1.00 83.75 462 ILE A CA 1
ATOM 3564 C C . ILE A 1 462 ? -28.847 -3.446 34.622 1.00 83.75 462 ILE A C 1
ATOM 3566 O O . ILE A 1 462 ? -29.574 -2.540 34.227 1.00 83.75 462 ILE A O 1
ATOM 3570 N N . THR A 1 463 ? -28.363 -3.457 35.866 1.00 86.06 463 THR A N 1
ATOM 3571 C CA . THR A 1 463 ? -28.724 -2.462 36.885 1.00 86.06 463 THR A CA 1
ATOM 3572 C C . THR A 1 463 ? -28.262 -1.040 36.525 1.00 86.06 463 THR A C 1
ATOM 3574 O O . THR A 1 463 ? -29.127 -0.166 36.436 1.00 86.06 463 THR A O 1
ATOM 3577 N N . PRO A 1 464 ? -26.961 -0.748 36.289 1.00 86.00 464 PRO A N 1
ATOM 3578 C CA . PRO A 1 464 ? -26.544 0.585 35.839 1.00 86.00 464 PRO A CA 1
ATOM 3579 C C . PRO A 1 464 ? -27.103 0.946 34.452 1.00 86.00 464 PRO A C 1
ATOM 3581 O O . PRO A 1 464 ? -27.458 2.101 34.225 1.00 86.00 464 PRO A O 1
ATOM 3584 N N . PHE A 1 465 ? -27.264 -0.024 33.546 1.00 86.25 465 PHE A N 1
ATOM 3585 C CA . PHE A 1 465 ? -27.822 0.218 32.213 1.00 86.25 465 PHE A CA 1
ATOM 3586 C C . PHE A 1 465 ? -29.301 0.646 32.247 1.00 86.25 465 PHE A C 1
ATOM 3588 O O . PHE A 1 465 ? -29.679 1.609 31.585 1.00 86.25 465 PHE A O 1
ATOM 3595 N N . MET A 1 466 ? -30.138 0.011 33.074 1.00 85.31 466 MET A N 1
ATOM 3596 C CA . MET A 1 466 ? -31.542 0.414 33.246 1.00 85.31 466 MET A CA 1
ATOM 3597 C C . MET A 1 466 ? -31.678 1.798 33.894 1.00 85.31 466 MET A C 1
ATOM 3599 O O . MET A 1 466 ? -32.579 2.560 33.538 1.00 85.31 466 MET A O 1
ATOM 3603 N N . ARG A 1 467 ? -30.770 2.168 34.809 1.00 86.69 467 ARG A N 1
ATOM 3604 C CA . ARG A 1 467 ? -30.728 3.533 35.365 1.00 86.69 467 ARG A CA 1
ATOM 3605 C C . ARG A 1 467 ? -30.342 4.561 34.307 1.00 86.69 467 ARG A C 1
ATOM 3607 O O . ARG A 1 467 ? -30.997 5.599 34.231 1.00 86.69 467 ARG A O 1
ATOM 3614 N N . LEU A 1 468 ? -29.345 4.255 33.470 1.00 88.00 468 LEU A N 1
ATOM 3615 C CA . LEU A 1 468 ? -28.994 5.082 32.317 1.00 88.00 468 LEU A CA 1
ATOM 3616 C C . LEU A 1 468 ? -30.202 5.278 31.394 1.00 88.00 468 LEU A C 1
ATOM 3618 O O . LEU A 1 468 ? -30.533 6.414 31.069 1.00 88.00 468 LEU A O 1
ATOM 3622 N N . LEU A 1 469 ? -30.875 4.195 30.997 1.00 86.38 469 LEU A N 1
ATOM 3623 C CA . LEU A 1 469 ? -31.994 4.249 30.056 1.00 86.38 469 LEU A CA 1
ATOM 3624 C C . LEU A 1 469 ? -33.173 5.064 30.609 1.00 86.38 469 LEU A C 1
ATOM 3626 O O . LEU A 1 469 ? -33.711 5.918 29.902 1.00 86.38 469 LEU A O 1
ATOM 3630 N N . ASN A 1 470 ? -33.517 4.884 31.888 1.00 86.25 470 ASN A N 1
ATOM 3631 C CA . ASN A 1 470 ? -34.523 5.703 32.570 1.00 86.25 470 ASN A CA 1
ATOM 3632 C C . ASN A 1 470 ? -34.129 7.188 32.610 1.00 86.25 470 ASN A C 1
ATOM 3634 O O . ASN A 1 470 ? -34.970 8.056 32.369 1.00 86.25 470 ASN A O 1
ATOM 3638 N N . ARG A 1 471 ? -32.855 7.490 32.893 1.00 86.50 471 ARG A N 1
ATOM 3639 C CA . ARG A 1 471 ? -32.337 8.861 32.948 1.00 86.50 471 ARG A CA 1
ATOM 3640 C C . ARG A 1 471 ? -32.360 9.532 31.568 1.00 86.50 471 ARG A C 1
ATOM 3642 O O . ARG A 1 471 ? -32.961 10.593 31.439 1.00 86.50 471 ARG A O 1
ATOM 3649 N N . LEU A 1 472 ? -31.807 8.878 30.546 1.00 85.50 472 LEU A N 1
ATOM 3650 C CA . LEU A 1 472 ? -31.765 9.363 29.163 1.00 85.50 472 LEU A CA 1
ATOM 3651 C C . LEU A 1 472 ? -33.178 9.583 28.594 1.00 85.50 472 LEU A C 1
ATOM 3653 O O . LEU A 1 472 ? -33.436 10.596 27.948 1.00 85.50 472 LEU A O 1
ATOM 3657 N N . THR A 1 473 ? -34.117 8.675 28.892 1.00 84.75 473 THR A N 1
ATOM 3658 C CA . THR A 1 473 ? -35.533 8.819 28.508 1.00 84.75 473 THR A CA 1
ATOM 3659 C C . THR A 1 473 ? -36.175 10.024 29.195 1.00 84.75 473 THR A C 1
ATOM 3661 O O . THR A 1 473 ? -36.841 10.823 28.539 1.00 84.75 473 THR A O 1
ATOM 3664 N N . LYS A 1 474 ? -35.958 10.191 30.507 1.00 85.44 474 LYS A N 1
ATOM 3665 C CA . LYS A 1 474 ? -36.484 11.334 31.266 1.00 85.44 474 LYS A CA 1
ATOM 3666 C C . LYS A 1 474 ? -35.954 12.659 30.718 1.00 85.44 474 LYS A C 1
ATOM 3668 O O . LYS A 1 474 ? -36.743 13.568 30.503 1.00 85.44 474 LYS A O 1
ATOM 3673 N N . GLU A 1 475 ? -34.653 12.750 30.460 1.00 83.56 475 GLU A N 1
ATOM 3674 C CA . GLU A 1 475 ? -34.001 13.964 29.952 1.00 83.56 475 GLU A CA 1
ATOM 3675 C C . GLU A 1 475 ? -34.441 14.307 28.523 1.00 83.56 475 GLU A C 1
ATOM 3677 O O . GLU A 1 475 ? -34.685 15.475 28.224 1.00 83.56 475 GLU A O 1
ATOM 3682 N N . HIS A 1 476 ? -34.653 13.302 27.666 1.00 82.31 476 HIS A N 1
ATOM 3683 C CA . HIS A 1 476 ? -35.254 13.506 26.348 1.00 82.31 476 HIS A CA 1
ATOM 3684 C C . HIS A 1 476 ? -36.700 14.034 26.441 1.00 82.31 476 HIS A C 1
ATOM 3686 O O . HIS A 1 476 ? -37.072 14.932 25.690 1.00 82.31 476 HIS A O 1
ATOM 3692 N N . LEU A 1 477 ? -37.507 13.533 27.387 1.00 82.88 477 LEU A N 1
ATOM 3693 C CA . LEU A 1 477 ? -38.882 14.004 27.611 1.00 82.88 477 LEU A CA 1
ATOM 3694 C C . LEU A 1 477 ? -38.956 15.408 28.237 1.00 82.88 477 LEU A C 1
ATOM 3696 O O . LEU A 1 477 ? -39.893 16.147 27.944 1.00 82.88 477 LEU A O 1
ATOM 3700 N N . THR A 1 478 ? -38.002 15.790 29.094 1.00 79.00 478 THR A N 1
ATOM 3701 C CA . THR A 1 478 ? -37.967 17.125 29.730 1.00 79.00 478 THR A CA 1
ATOM 3702 C C . THR A 1 478 ? -37.198 18.180 28.930 1.00 79.00 478 THR A C 1
ATOM 3704 O O . THR A 1 478 ? -37.272 19.360 29.265 1.00 79.00 478 THR A O 1
ATOM 3707 N N . GLY A 1 479 ? -36.460 17.769 27.895 1.00 68.62 479 GLY A N 1
ATOM 3708 C CA . GLY A 1 479 ? -35.554 18.611 27.114 1.00 68.62 479 GLY A CA 1
ATOM 3709 C C . GLY A 1 479 ? -34.159 18.752 27.742 1.00 68.62 479 GLY A C 1
ATOM 3710 O O . GLY A 1 479 ? -34.011 18.881 28.957 1.00 68.62 479 GLY A O 1
ATOM 3711 N N . PHE A 1 480 ? -33.120 18.791 26.898 1.00 66.88 480 PHE A N 1
ATOM 3712 C CA . PHE A 1 480 ? -31.699 18.893 27.291 1.00 66.88 480 PHE A CA 1
ATOM 3713 C C . PHE A 1 480 ? -31.246 20.307 27.711 1.00 66.88 480 PHE A C 1
ATOM 3715 O O . PHE A 1 480 ? -30.096 20.697 27.529 1.00 66.88 480 PHE A O 1
ATOM 3722 N N . GLY A 1 481 ? -32.154 21.092 28.283 1.00 49.97 481 GLY A N 1
ATOM 3723 C CA . GLY A 1 481 ? -31.885 22.425 28.807 1.00 49.97 481 GLY A CA 1
ATOM 3724 C C . GLY A 1 481 ? -33.098 22.932 29.576 1.00 49.97 481 GLY A C 1
ATOM 3725 O O . GLY A 1 481 ? -34.223 22.825 29.094 1.00 49.97 481 GLY A O 1
ATOM 3726 N N . GLY A 1 482 ? -32.879 23.470 30.778 1.00 45.28 482 GLY A N 1
ATOM 3727 C CA . GLY A 1 482 ? -33.936 23.919 31.692 1.00 45.28 482 GLY A CA 1
ATOM 3728 C C . GLY A 1 482 ? -34.647 25.201 31.244 1.00 45.28 482 GLY A C 1
ATOM 3729 O O . GLY A 1 482 ? -34.579 26.205 31.941 1.00 45.28 482 GLY A O 1
ATOM 3730 N N . ALA A 1 483 ? -35.317 25.166 30.090 1.00 39.31 483 ALA A N 1
ATOM 3731 C CA . ALA A 1 483 ? -35.981 26.309 29.453 1.00 39.31 483 ALA A CA 1
ATOM 3732 C C . ALA A 1 483 ? -37.496 26.104 29.220 1.00 39.31 483 ALA A C 1
ATOM 3734 O O . ALA A 1 483 ? -38.124 26.894 28.523 1.00 39.31 483 ALA A O 1
ATOM 3735 N N . LEU A 1 484 ? -38.099 25.067 29.818 1.00 39.56 484 LEU A N 1
ATOM 3736 C CA . LEU A 1 484 ? -39.558 24.845 29.848 1.00 39.56 484 LEU A CA 1
ATOM 3737 C C . LEU A 1 484 ? -40.103 24.663 31.279 1.00 39.56 484 LEU A C 1
ATOM 3739 O O . LEU A 1 484 ? -41.137 24.040 31.507 1.00 39.56 484 LEU A O 1
ATOM 3743 N N . GLY A 1 485 ? -39.415 25.247 32.263 1.00 37.22 485 GLY A N 1
ATOM 3744 C CA . GLY A 1 485 ? -39.888 25.351 33.642 1.00 37.22 485 GLY A CA 1
ATOM 3745 C C . GLY A 1 485 ? -40.655 26.649 33.889 1.00 37.22 485 GLY A C 1
ATOM 3746 O O . GLY A 1 485 ? -40.109 27.546 34.521 1.00 37.22 485 GLY A O 1
ATOM 3747 N N . GLY A 1 486 ? -41.905 26.750 33.419 1.00 35.94 486 GLY A N 1
ATOM 3748 C CA . GLY A 1 486 ? -42.810 27.827 33.847 1.00 35.94 486 GLY A CA 1
ATOM 3749 C C . GLY A 1 486 ? -43.669 28.483 32.766 1.00 35.94 486 GLY A C 1
ATOM 3750 O O . GLY A 1 486 ? -43.454 29.641 32.429 1.00 35.94 486 GLY A O 1
ATOM 3751 N N . VAL A 1 487 ? -44.734 27.803 32.335 1.00 32.88 487 VAL A N 1
ATOM 3752 C CA . VAL A 1 487 ? -45.989 28.488 31.980 1.00 32.88 487 VAL A CA 1
ATOM 3753 C C . VAL A 1 487 ? -47.103 27.800 32.759 1.00 32.88 487 VAL A C 1
ATOM 3755 O O . VAL A 1 487 ? -47.382 26.621 32.552 1.00 32.88 487 VAL A O 1
ATOM 3758 N N . GLY A 1 488 ? -47.673 28.515 33.729 1.00 30.19 488 GLY A N 1
ATOM 3759 C CA . GLY A 1 488 ? -48.749 27.998 34.569 1.00 30.19 488 GLY A CA 1
ATOM 3760 C C . GLY A 1 488 ? -50.064 27.874 33.801 1.00 30.19 488 GLY A C 1
ATOM 3761 O O . GLY A 1 488 ? -50.321 28.615 32.855 1.00 30.19 488 GLY A O 1
ATOM 3762 N N . ALA A 1 489 ? -50.923 26.959 34.246 1.00 37.38 489 ALA A N 1
ATOM 3763 C CA . ALA A 1 489 ? -52.293 26.882 33.760 1.00 37.38 489 ALA A CA 1
ATOM 3764 C C . ALA A 1 489 ? -53.098 28.109 34.234 1.00 37.38 489 ALA A C 1
ATOM 3766 O O . ALA A 1 489 ? -53.362 28.255 35.427 1.00 37.38 489 ALA A O 1
ATOM 3767 N N . ALA A 1 490 ? -53.511 28.968 33.299 1.00 30.56 490 ALA A N 1
ATOM 3768 C CA . ALA A 1 490 ? -54.496 30.030 33.511 1.00 30.56 490 ALA A CA 1
ATOM 3769 C C . ALA A 1 490 ? -55.246 30.320 32.197 1.00 30.56 490 ALA A C 1
ATOM 3771 O O . ALA A 1 490 ? -54.650 30.311 31.124 1.00 30.56 490 ALA A O 1
ATOM 3772 N N . GLY A 1 491 ? -56.565 30.501 32.296 1.00 28.81 491 GLY A N 1
ATOM 3773 C CA . GLY A 1 491 ? -57.530 30.399 31.196 1.00 28.81 491 GLY A CA 1
ATOM 3774 C C . GLY A 1 491 ? -57.489 31.464 30.082 1.00 28.81 491 GLY A C 1
ATOM 3775 O O . GLY A 1 491 ? -56.740 32.436 30.151 1.00 28.81 491 GLY A O 1
ATOM 3776 N N . PRO A 1 492 ? -58.328 31.289 29.043 1.00 33.62 492 PRO A N 1
ATOM 3777 C CA . PRO A 1 492 ? -58.371 32.168 27.880 1.00 33.62 492 PRO A CA 1
ATOM 3778 C C . PRO A 1 492 ? -59.257 33.402 28.116 1.00 33.62 492 PRO A C 1
ATOM 3780 O O . PRO A 1 492 ? -60.430 33.275 28.466 1.00 33.62 492 PRO A O 1
ATOM 3783 N N . GLY A 1 493 ? -58.734 34.597 27.834 1.00 28.03 493 GLY A N 1
ATOM 3784 C CA . GLY A 1 493 ? -59.535 35.822 27.754 1.00 28.03 493 GLY A CA 1
ATOM 3785 C C . GLY A 1 493 ? -58.699 37.102 27.692 1.00 28.03 493 GLY A C 1
ATOM 3786 O O . GLY A 1 493 ? -57.664 37.193 28.339 1.00 28.03 493 GLY A O 1
ATOM 3787 N N . GLY A 1 494 ? -59.181 38.109 26.953 1.00 27.31 494 GLY A N 1
ATOM 3788 C CA . GLY A 1 494 ? -58.665 39.486 27.027 1.00 27.31 494 GLY A CA 1
ATOM 3789 C C . GLY A 1 494 ? -57.961 39.989 25.764 1.00 27.31 494 GLY A C 1
ATOM 3790 O O . GLY A 1 494 ? -56.823 39.647 25.478 1.00 27.31 494 GLY A O 1
ATOM 3791 N N . ALA A 1 495 ? -58.668 40.829 25.017 1.00 27.67 495 ALA A N 1
ATOM 3792 C CA . ALA A 1 495 ? -58.289 41.402 23.733 1.00 27.67 495 ALA A CA 1
ATOM 3793 C C . ALA A 1 495 ? -57.260 42.563 23.777 1.00 27.67 495 ALA A C 1
ATOM 3795 O O . ALA A 1 495 ? -57.155 43.277 24.764 1.00 27.67 495 ALA A O 1
ATOM 3796 N N . MET A 1 496 ? -56.656 42.807 22.602 1.00 27.17 496 MET A N 1
ATOM 3797 C CA . MET A 1 496 ? -56.346 44.116 21.980 1.00 27.17 496 MET A CA 1
ATOM 3798 C C . MET A 1 496 ? -55.373 45.157 22.602 1.00 27.17 496 MET A C 1
ATOM 3800 O O . MET A 1 496 ? -55.652 45.793 23.606 1.00 27.17 496 MET A O 1
ATOM 3804 N N . LEU A 1 497 ? -54.376 45.491 21.759 1.00 26.95 497 LEU A N 1
ATOM 3805 C CA . LEU A 1 497 ? -53.938 46.835 21.300 1.00 26.95 497 LEU A CA 1
ATOM 3806 C C . LEU A 1 497 ? -5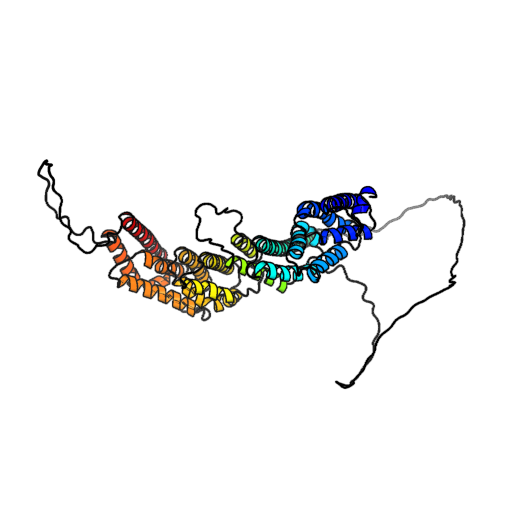3.248 47.864 22.230 1.00 26.95 497 LEU A C 1
ATOM 3808 O O . LEU A 1 497 ? -53.824 48.347 23.194 1.00 26.95 497 LEU A O 1
ATOM 3812 N N . ALA A 1 498 ? -52.092 48.331 21.716 1.00 29.23 498 ALA A N 1
ATOM 3813 C CA . ALA A 1 498 ? -51.435 49.662 21.772 1.00 29.23 498 ALA A CA 1
ATOM 3814 C C . ALA A 1 498 ? -49.946 49.507 22.174 1.00 29.23 498 ALA A C 1
ATOM 3816 O O . ALA A 1 498 ? -49.662 48.924 23.210 1.00 29.23 498 ALA A O 1
ATOM 3817 N N . ALA A 1 499 ? -48.909 49.830 21.389 1.00 27.83 499 ALA A N 1
ATOM 3818 C CA . ALA A 1 499 ? -48.608 50.948 20.477 1.00 27.83 499 ALA A CA 1
ATOM 3819 C C . ALA A 1 499 ? -48.194 52.263 21.180 1.00 27.83 499 ALA A C 1
ATOM 3821 O O . ALA A 1 499 ? -49.049 52.988 21.675 1.00 27.83 499 ALA A O 1
ATOM 3822 N N . GLY A 1 500 ? -46.898 52.618 21.093 1.00 26.97 500 GLY A N 1
ATOM 3823 C CA . GLY A 1 500 ? -46.430 54.017 21.129 1.00 26.97 500 GLY A CA 1
ATOM 3824 C C . GLY A 1 500 ? -45.300 54.381 22.112 1.00 26.97 500 GLY A C 1
ATOM 3825 O O . GLY A 1 500 ? -45.512 54.387 23.316 1.00 26.97 500 GLY A O 1
ATOM 3826 N N . GLY A 1 501 ? -44.154 54.826 21.568 1.00 27.73 501 GLY A N 1
ATOM 3827 C CA . GLY A 1 501 ? -43.108 55.610 22.262 1.00 27.73 501 GLY A CA 1
ATOM 3828 C C . GLY A 1 501 ? -42.124 54.819 23.151 1.00 27.73 501 GLY A C 1
ATOM 3829 O O . GLY A 1 501 ? -42.498 53.844 23.783 1.00 27.73 501 GLY A O 1
ATOM 3830 N N . GLY A 1 502 ? -40.835 55.162 23.262 1.00 26.80 502 GLY A N 1
ATOM 3831 C CA . GLY A 1 502 ? -40.066 56.242 22.626 1.00 26.80 502 GLY A CA 1
ATOM 3832 C C . GLY A 1 502 ? -39.173 56.980 23.633 1.00 26.80 502 GLY A C 1
ATOM 3833 O O . GLY A 1 502 ? -39.680 57.795 24.394 1.00 26.80 502 GLY A O 1
ATOM 3834 N N . GLY A 1 503 ? -37.856 56.734 23.628 1.00 29.00 503 GLY A N 1
ATOM 3835 C CA . GLY A 1 503 ? -36.894 57.452 24.485 1.00 29.00 503 GLY A CA 1
ATOM 3836 C C . GLY A 1 503 ? -35.586 56.676 24.739 1.00 29.00 503 GLY A C 1
ATOM 3837 O O . GLY A 1 503 ? -35.665 55.512 25.128 1.00 29.00 503 GLY A O 1
ATOM 3838 N N . PRO A 1 504 ? -34.391 57.264 24.519 1.00 42.59 504 PRO A N 1
ATOM 3839 C CA . PRO A 1 504 ? -33.104 56.590 24.727 1.00 42.59 504 PRO A CA 1
ATOM 3840 C C . PRO A 1 504 ? -32.409 56.985 26.046 1.00 42.59 504 PRO A C 1
ATOM 3842 O O . PRO A 1 504 ? -32.481 58.139 26.462 1.00 42.59 504 PRO A O 1
ATOM 3845 N N . GLY A 1 505 ? -31.622 56.073 26.635 1.00 28.73 505 GLY A N 1
ATOM 3846 C CA . GLY A 1 505 ? -30.584 56.437 27.614 1.00 28.73 505 GLY A CA 1
ATOM 3847 C C . GLY A 1 505 ? -30.222 55.368 28.654 1.00 28.73 505 GLY A C 1
ATOM 3848 O O . GLY A 1 505 ? -31.101 54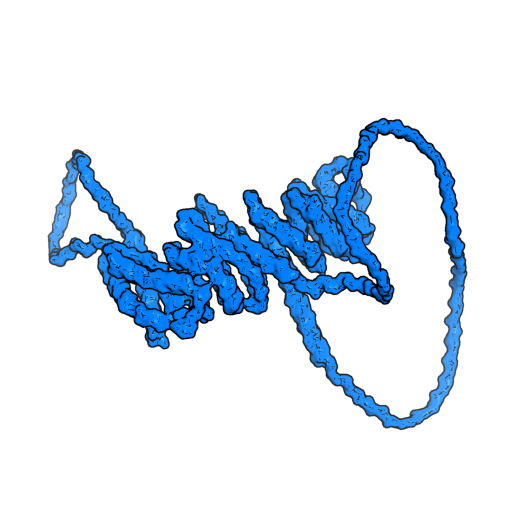.786 29.277 1.00 28.73 505 GLY A O 1
ATOM 3849 N N . GLY A 1 506 ? -28.915 55.198 28.904 1.00 29.09 506 GLY A N 1
ATOM 3850 C CA . GLY A 1 506 ? -28.378 54.568 30.124 1.00 29.09 506 GLY A CA 1
ATOM 3851 C C . GLY A 1 506 ? -27.815 53.141 29.966 1.00 29.09 506 GLY A C 1
ATOM 3852 O O . GLY A 1 506 ? -28.574 52.222 29.673 1.00 29.09 506 GLY A O 1
ATOM 3853 N N . PRO A 1 507 ? -26.504 52.916 30.196 1.00 46.19 507 PRO A N 1
ATOM 3854 C CA . PRO A 1 507 ? -25.909 51.581 30.221 1.00 46.19 507 PRO A CA 1
ATOM 3855 C C . PRO A 1 507 ? -25.922 50.970 31.634 1.00 46.19 507 PRO A C 1
ATOM 3857 O O . PRO A 1 507 ? -25.562 51.633 32.606 1.00 46.19 507 PRO A O 1
ATOM 3860 N N . ALA A 1 508 ? -26.239 49.679 31.744 1.00 31.77 508 ALA A N 1
ATOM 3861 C CA . ALA A 1 508 ? -26.013 48.887 32.954 1.00 31.77 508 ALA A CA 1
ATOM 3862 C C . ALA A 1 508 ? -25.650 47.444 32.574 1.00 31.77 508 ALA A C 1
ATOM 3864 O O . ALA A 1 508 ? -26.331 46.819 31.763 1.00 31.77 508 ALA A O 1
ATOM 3865 N N . GLY A 1 509 ? -24.552 46.929 33.129 1.00 32.66 509 GLY A N 1
ATOM 3866 C CA . GLY A 1 509 ? -24.078 45.574 32.852 1.00 32.66 509 GLY A CA 1
ATOM 3867 C C . GLY A 1 509 ? -24.809 44.50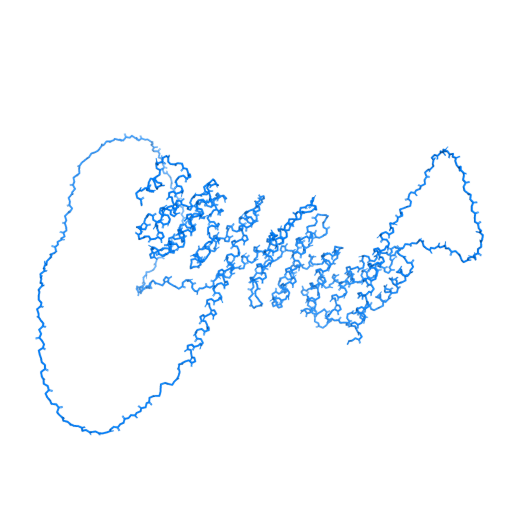8 33.672 1.00 32.66 509 GLY A C 1
ATOM 3868 O O . GLY A 1 509 ? -25.101 44.709 34.847 1.00 32.66 509 GLY A O 1
ATOM 3869 N N . GLY A 1 510 ? -25.027 43.347 33.058 1.00 28.83 510 GLY A N 1
ATOM 3870 C CA . GLY A 1 510 ? -25.439 42.101 33.706 1.00 28.83 510 GLY A CA 1
ATOM 3871 C C . GLY A 1 510 ? -24.759 40.921 32.997 1.00 28.83 510 GLY A C 1
ATOM 3872 O O . GLY A 1 510 ? -24.459 41.037 31.806 1.00 28.83 510 GLY A O 1
ATOM 3873 N N . PRO A 1 511 ? -24.438 39.817 33.696 1.00 34.94 511 PRO A N 1
ATOM 3874 C CA . PRO A 1 511 ? -23.619 38.751 33.130 1.00 34.94 511 PRO A CA 1
ATOM 3875 C C . PRO A 1 511 ? -24.359 38.016 32.007 1.00 34.94 511 PRO A C 1
ATOM 3877 O O . PRO A 1 511 ? -25.504 37.597 32.170 1.00 34.94 511 PRO A O 1
ATOM 3880 N N . GLY A 1 512 ? -23.683 37.836 30.871 1.00 26.09 512 GLY A N 1
ATOM 3881 C CA . GLY A 1 512 ? -24.229 37.128 29.718 1.00 26.09 512 GLY A CA 1
ATOM 3882 C C . GLY A 1 512 ? -24.445 35.645 30.010 1.00 26.09 512 GLY A C 1
ATOM 3883 O O . GLY A 1 512 ? -23.515 34.849 29.908 1.00 26.09 512 GLY A O 1
ATOM 3884 N N . GLY A 1 513 ? -25.683 35.272 30.337 1.00 28.55 513 GLY A N 1
ATOM 3885 C CA . GLY A 1 513 ? -26.122 33.881 30.319 1.00 28.55 513 GLY A CA 1
ATOM 3886 C C . GLY A 1 513 ? -26.073 33.348 28.888 1.00 28.55 513 GLY A C 1
ATOM 3887 O O . GLY A 1 513 ? -26.795 33.831 28.017 1.00 28.55 513 GLY A O 1
ATOM 3888 N N . SER A 1 514 ? -25.208 32.368 28.636 1.00 34.28 514 SER A N 1
ATOM 3889 C CA . SER A 1 514 ? -25.042 31.739 27.326 1.00 34.28 514 SER A CA 1
ATOM 3890 C C . SER A 1 514 ? -26.293 30.945 26.940 1.00 34.28 514 SER A C 1
ATOM 3892 O O . SER A 1 514 ? -26.461 29.796 27.350 1.00 34.28 514 SER A O 1
ATOM 3894 N N . GLY A 1 515 ? -27.171 31.557 26.144 1.00 34.06 515 GLY A N 1
ATOM 3895 C CA . GLY A 1 515 ? -28.289 30.864 25.514 1.00 34.06 515 GLY A CA 1
ATOM 3896 C C . GLY A 1 515 ? -27.781 29.880 24.462 1.00 34.06 515 GLY A C 1
ATOM 3897 O O . GLY A 1 515 ? -27.290 30.302 23.417 1.00 34.06 515 GLY A O 1
ATOM 3898 N N . ALA A 1 516 ? -27.906 28.579 24.732 1.00 41.25 516 ALA A N 1
ATOM 3899 C CA . ALA A 1 516 ? -27.670 27.543 23.730 1.00 41.25 516 ALA A CA 1
ATOM 3900 C C . ALA A 1 516 ? -28.640 27.735 22.552 1.00 41.25 516 ALA A C 1
ATOM 3902 O O . ALA A 1 516 ? -29.829 27.998 22.751 1.00 41.25 516 ALA A O 1
ATOM 3903 N N . SER A 1 517 ? -28.140 27.621 21.321 1.00 46.81 517 SER A N 1
ATOM 3904 C CA . SER A 1 517 ? -28.958 27.858 20.126 1.00 46.81 517 SER A CA 1
ATOM 3905 C C . SER A 1 517 ? -30.087 26.822 20.011 1.00 46.81 517 SER A C 1
ATOM 3907 O O . SER A 1 517 ? -29.884 25.640 20.296 1.00 46.81 517 SER A O 1
ATOM 3909 N N . MET A 1 518 ? -31.259 27.209 19.489 1.00 48.22 518 MET A N 1
ATOM 3910 C CA . MET A 1 518 ? -32.335 26.254 19.152 1.00 48.22 518 MET A CA 1
ATOM 3911 C C . MET A 1 518 ? -31.861 25.128 18.209 1.00 48.22 518 MET A C 1
ATOM 3913 O O . MET A 1 518 ? -32.363 24.004 18.274 1.00 48.22 518 MET A O 1
ATOM 3917 N N . SER A 1 519 ? -30.860 25.401 17.363 1.00 55.53 519 SER A N 1
ATOM 3918 C CA . SER A 1 519 ? -30.226 24.402 16.490 1.00 55.53 519 SER A CA 1
ATOM 3919 C C . SER A 1 519 ? -29.369 23.379 17.246 1.00 55.53 519 SER A C 1
ATOM 3921 O O . SER A 1 519 ? -29.114 22.290 16.744 1.00 55.53 519 SER A O 1
ATOM 3923 N N . GLU A 1 520 ? -28.904 23.716 18.447 1.00 58.47 520 GLU A N 1
ATOM 3924 C CA . GLU A 1 520 ? -28.070 22.857 19.287 1.00 58.47 520 GLU A CA 1
ATOM 3925 C C . GLU A 1 520 ? -28.944 21.925 20.140 1.00 58.47 520 GLU A C 1
ATOM 3927 O O . GLU A 1 520 ? -28.694 20.723 20.194 1.00 58.47 520 GLU A O 1
ATOM 3932 N N . ALA A 1 521 ? -30.046 22.448 20.693 1.00 60.16 521 ALA A N 1
ATOM 3933 C CA . ALA A 1 521 ? -31.039 21.673 21.445 1.00 60.16 521 ALA A CA 1
ATOM 3934 C C . ALA A 1 521 ? -31.791 20.630 20.590 1.00 60.16 521 ALA A C 1
ATOM 3936 O O . ALA A 1 521 ? -32.103 19.533 21.055 1.00 60.16 521 ALA A O 1
ATOM 3937 N N . THR A 1 522 ? -32.071 20.943 19.322 1.00 66.94 522 THR A N 1
ATOM 3938 C CA . THR A 1 522 ? -32.680 19.982 18.383 1.00 66.94 522 THR A CA 1
ATOM 3939 C C . THR A 1 522 ? -31.694 18.878 17.977 1.00 66.94 522 THR A C 1
ATOM 3941 O O . THR A 1 522 ? -32.075 17.710 17.872 1.00 66.94 522 THR A O 1
ATOM 3944 N N . ASN A 1 523 ? -30.408 19.211 17.836 1.00 74.50 523 ASN A N 1
ATOM 3945 C CA . ASN A 1 523 ? -29.348 18.250 17.535 1.00 74.50 523 ASN A CA 1
ATOM 3946 C C . ASN A 1 523 ? -29.087 17.289 18.716 1.00 74.50 523 ASN A C 1
ATOM 3948 O O . ASN A 1 523 ? -29.056 16.075 18.525 1.00 74.50 523 ASN A O 1
ATOM 3952 N N . THR A 1 524 ? -29.001 17.790 19.956 1.00 75.88 524 THR A N 1
ATOM 3953 C CA . THR A 1 524 ? -28.833 16.932 21.150 1.00 75.88 524 THR A CA 1
ATOM 3954 C C . THR A 1 524 ? -30.025 16.006 21.394 1.00 75.88 524 THR A C 1
ATOM 3956 O O . THR A 1 524 ? -29.817 14.843 21.740 1.00 75.88 524 THR A O 1
ATOM 3959 N N . SER A 1 525 ? -31.254 16.471 21.144 1.00 75.25 525 SER A N 1
ATOM 3960 C CA . SER A 1 525 ? -32.461 15.629 21.162 1.00 75.25 525 SER A CA 1
ATOM 3961 C C . SER A 1 525 ? -32.387 14.489 20.131 1.00 75.25 525 SER A C 1
ATOM 3963 O O . SER A 1 525 ? -32.611 13.325 20.465 1.00 75.25 525 SER A O 1
ATOM 3965 N N . THR A 1 526 ? -31.950 14.794 18.903 1.00 81.31 526 THR A N 1
ATOM 3966 C CA . THR A 1 526 ? -31.783 13.796 17.829 1.00 81.31 526 THR A CA 1
ATOM 3967 C C . THR A 1 526 ? -30.735 12.739 18.197 1.00 81.31 526 THR A C 1
ATOM 3969 O O . THR A 1 526 ? -30.980 11.542 18.056 1.00 81.31 526 THR A O 1
ATOM 3972 N N . ILE A 1 527 ? -29.594 13.162 18.752 1.00 79.94 527 ILE A N 1
ATOM 3973 C CA . ILE A 1 527 ? -28.542 12.256 19.238 1.00 79.94 527 ILE A CA 1
ATOM 3974 C C . ILE A 1 527 ? -29.074 11.362 20.370 1.00 79.94 527 ILE A C 1
ATOM 3976 O O . ILE A 1 527 ? -28.812 10.161 20.380 1.00 79.94 527 ILE A O 1
ATOM 3980 N N . ALA A 1 528 ? -29.856 11.906 21.309 1.00 79.12 528 ALA A N 1
ATOM 3981 C CA . ALA A 1 528 ? -30.457 11.113 22.382 1.00 79.12 528 ALA A CA 1
ATOM 3982 C C . ALA A 1 528 ? -31.420 10.033 21.852 1.00 79.12 528 ALA A C 1
ATOM 3984 O O . ALA A 1 528 ? -31.408 8.916 22.371 1.00 79.12 528 ALA A O 1
ATOM 3985 N N . LEU A 1 529 ? -32.192 10.317 20.795 1.00 82.81 529 LEU A N 1
ATOM 3986 C CA . LEU A 1 529 ? -33.040 9.321 20.126 1.00 82.81 529 LEU A CA 1
ATOM 3987 C C . LEU A 1 529 ? -32.223 8.190 19.488 1.00 82.81 529 LEU A C 1
ATOM 3989 O O . LEU A 1 529 ? -32.546 7.023 19.710 1.00 82.81 529 LEU A O 1
ATOM 3993 N N . GLU A 1 530 ? -31.146 8.497 18.756 1.00 83.44 530 GLU A N 1
ATOM 3994 C CA . GLU A 1 530 ? -30.265 7.462 18.187 1.00 83.44 530 GLU A CA 1
ATOM 3995 C C . GLU A 1 530 ? -29.679 6.551 19.280 1.00 83.44 530 GLU A C 1
ATOM 3997 O O . GLU A 1 530 ? -29.636 5.327 19.131 1.00 83.44 530 GLU A O 1
ATOM 4002 N N . LEU A 1 531 ? -29.272 7.133 20.413 1.00 84.06 531 LEU A N 1
ATOM 4003 C CA . LEU A 1 531 ? -28.729 6.392 21.553 1.00 84.06 531 LEU A CA 1
ATOM 4004 C C . LEU A 1 531 ? -29.786 5.552 22.279 1.00 84.06 531 LEU A C 1
ATOM 4006 O O . LEU A 1 531 ? -29.472 4.447 22.727 1.00 84.06 531 LEU A O 1
ATOM 4010 N N . LEU A 1 532 ? -31.033 6.026 22.368 1.00 83.06 532 LEU A N 1
ATOM 4011 C CA . LEU A 1 532 ? -32.156 5.238 22.882 1.00 83.06 532 LEU A CA 1
ATOM 4012 C C . LEU A 1 532 ? -32.448 4.040 21.971 1.00 83.06 532 LEU A C 1
ATOM 4014 O O . LEU A 1 532 ? -32.576 2.929 22.479 1.00 83.06 532 LEU A O 1
ATOM 4018 N N . VAL A 1 533 ? -32.460 4.216 20.644 1.00 85.25 533 VAL A N 1
ATOM 4019 C CA . VAL A 1 533 ? -32.617 3.103 19.685 1.00 85.25 533 VAL A CA 1
ATOM 4020 C C . VAL A 1 533 ? -31.489 2.079 19.842 1.00 85.25 533 VAL A C 1
ATOM 4022 O O . VAL A 1 533 ? -31.760 0.890 19.993 1.00 85.25 533 VAL A O 1
ATOM 4025 N N . VAL A 1 534 ? -30.229 2.526 19.909 1.00 82.25 534 VAL A N 1
ATOM 4026 C CA . VAL A 1 534 ? -29.070 1.649 20.169 1.00 82.25 534 VAL A CA 1
ATOM 4027 C C . VAL A 1 534 ? -29.193 0.908 21.505 1.00 82.25 534 VAL A C 1
ATOM 4029 O O . VAL A 1 534 ? -28.818 -0.261 21.595 1.00 82.25 534 VAL A O 1
ATOM 4032 N N . SER A 1 535 ? -29.728 1.561 22.536 1.00 81.06 535 SER A N 1
ATOM 4033 C CA . SER A 1 535 ? -29.920 0.956 23.856 1.00 81.06 535 SER A CA 1
ATOM 4034 C C . SER A 1 535 ? -31.063 -0.067 23.868 1.00 81.06 535 SER A C 1
ATOM 4036 O O . SER A 1 535 ? -30.952 -1.103 24.519 1.00 81.06 535 SER A O 1
ATOM 4038 N N . LEU A 1 536 ? -32.138 0.175 23.115 1.00 81.94 536 LEU A N 1
ATOM 4039 C CA . LEU A 1 536 ? -33.251 -0.764 22.962 1.00 81.94 536 LEU A CA 1
ATOM 4040 C C . LEU A 1 536 ? -32.865 -1.982 22.110 1.00 81.94 536 LEU A C 1
ATOM 4042 O O . LEU A 1 536 ? -33.239 -3.097 22.469 1.00 81.94 536 LEU A O 1
ATOM 4046 N N . ASP A 1 537 ? -32.061 -1.806 21.054 1.00 81.62 537 ASP A N 1
ATOM 4047 C CA . ASP A 1 537 ? -31.451 -2.909 20.290 1.00 81.62 537 ASP A CA 1
ATOM 4048 C C . ASP A 1 537 ? -30.683 -3.874 21.211 1.00 81.62 537 ASP A C 1
ATOM 4050 O O . ASP A 1 537 ? -30.785 -5.091 21.066 1.00 81.62 537 ASP A O 1
ATOM 4054 N N . LEU A 1 538 ? -29.927 -3.335 22.175 1.00 81.06 538 LEU A N 1
ATOM 4055 C CA . LEU A 1 538 ? -29.140 -4.126 23.124 1.00 81.06 538 LEU A CA 1
ATOM 4056 C C . LEU A 1 538 ? -30.013 -4.983 24.049 1.00 81.06 538 LEU A C 1
ATOM 4058 O O . LEU A 1 538 ? -29.681 -6.139 24.298 1.00 81.06 538 LEU A O 1
ATOM 4062 N N . VAL A 1 539 ? -31.142 -4.446 24.522 1.00 77.50 539 VAL A N 1
ATOM 4063 C CA . VAL A 1 539 ? -32.110 -5.214 25.327 1.00 77.50 539 VAL A CA 1
ATOM 4064 C C . VAL A 1 539 ? -32.844 -6.237 24.458 1.00 77.50 539 VAL A C 1
ATOM 4066 O O . VAL A 1 539 ? -33.033 -7.378 24.874 1.00 77.50 539 VAL A O 1
ATOM 4069 N N . LYS A 1 540 ? -33.227 -5.860 23.233 1.00 77.12 540 LYS A N 1
ATOM 4070 C CA . LYS A 1 540 ? -33.930 -6.735 22.285 1.00 77.12 540 LYS A CA 1
ATOM 4071 C C . LYS A 1 540 ? -33.096 -7.962 21.911 1.00 77.12 540 LYS A C 1
ATOM 4073 O O . LYS A 1 540 ? -33.618 -9.071 21.963 1.00 77.12 540 LYS A O 1
ATOM 4078 N N . ASN A 1 541 ? -31.809 -7.778 21.616 1.00 70.62 541 ASN A N 1
ATOM 4079 C CA . ASN A 1 541 ? -30.871 -8.855 21.267 1.00 70.62 541 ASN A CA 1
ATOM 4080 C C . ASN A 1 541 ? -30.548 -9.822 22.428 1.00 70.62 541 ASN A C 1
ATOM 4082 O O . ASN A 1 541 ? -29.753 -10.737 22.244 1.00 70.62 541 ASN A O 1
ATOM 4086 N N . ARG A 1 542 ? -31.125 -9.610 23.618 1.00 68.94 542 ARG A N 1
ATOM 4087 C CA . ARG A 1 542 ? -31.046 -10.513 24.777 1.00 68.94 542 ARG A CA 1
ATOM 4088 C C . ARG A 1 542 ? -32.350 -11.292 25.018 1.00 68.94 542 ARG A C 1
ATOM 4090 O O . ARG A 1 542 ? -32.362 -12.228 25.810 1.00 68.94 542 ARG A O 1
ATOM 4097 N N . VAL A 1 543 ? -33.457 -10.885 24.391 1.00 57.69 543 VAL A N 1
ATOM 4098 C CA . VAL A 1 543 ? -34.785 -11.527 24.520 1.00 57.69 543 VAL A CA 1
ATOM 4099 C C . VAL A 1 543 ? -35.040 -12.552 23.401 1.00 57.69 543 VAL A C 1
ATOM 4101 O O . VAL A 1 543 ? -35.947 -13.373 23.526 1.00 57.69 543 VAL A O 1
ATOM 4104 N N . VAL A 1 544 ? -34.233 -12.504 22.337 1.00 46.78 544 VAL A N 1
ATOM 4105 C CA . VAL A 1 544 ? -34.153 -13.487 21.242 1.00 46.78 544 VAL A CA 1
ATOM 4106 C C . VAL A 1 544 ? -32.931 -14.371 21.462 1.00 46.78 544 VAL A C 1
ATOM 4108 O O . VAL A 1 544 ? -33.074 -15.595 21.270 1.00 46.78 544 VAL A O 1
#

Foldseek 3Di:
DVVLVLLLDPPDPDDPQSSLLSLLVVLVVLLPDQDDLVVLLSSVLVLLQPLDPVCLVSSVNSLVRSLLSQVVRDVCRLVSSLVSLVCQLPVVVVDVSSVLSSLVSCLVPLVSCLQVCQSCLVSLLVQLCVLCPDPPHDPSSNVSSLSSLVSLLVSLVVLVVVVVVVVVVVVVVVVVPDDPDDDDDDDDDDDDDDDDDDDDDDDDDDDDDDDDDDDDDDDDDDDDDDDDDDDDDDDDDDDDDDDDDDDDDDDDDDPDPPPPPNNDHHDLVSNLSSLLSLLVSLLVQPPPPPDDPDDDPVPDRSSVSSLVSNLSSAAQPDDRPHPCLVVLVLLLCLPPPPRPVSSVLSNLVSLLSCLVRYDPVSNLVNCLSNLNSLLSLLQHLDPSSLVSNLSSLLSVCVSQPCDPVRDPVSNCSNVVSLVCLLVVQLVCQLPDPQHQLSSCSSNLSSVLSNCNNPLCVCVVVVVSLVSSLVVLVVCLVCFNDPPPPDDDDDDDDDDDDDDDDDDDDDDDDDDDDDDDDPVRRVVSSVSSVVSNVSSVVSVVSNVD

Solvent-accessible surface area (backbone atoms only — not comparable to full-atom values): 33854 Å² total; per-residue (Å²): 108,77,89,39,49,64,52,76,43,93,85,52,93,62,53,72,61,63,26,36,53,27,45,29,54,48,20,58,44,54,58,73,46,94,59,65,64,72,58,56,52,52,53,48,56,53,52,65,68,50,48,52,75,92,43,36,70,49,41,48,57,19,46,68,46,30,60,69,33,42,49,78,66,39,97,60,19,61,60,51,54,48,52,54,55,51,47,46,53,71,78,47,30,84,44,64,56,45,33,48,47,54,50,52,48,47,57,75,40,41,78,72,46,49,73,55,36,84,85,43,51,66,59,50,51,58,48,27,51,57,34,57,69,45,83,93,58,52,69,69,42,37,50,50,24,52,46,49,47,51,45,55,50,49,49,48,54,47,49,63,44,55,56,50,55,50,51,51,52,55,53,58,58,57,76,74,67,79,83,84,77,86,76,90,85,79,89,82,90,87,82,87,90,81,89,80,90,81,86,93,84,88,83,90,88,80,90,81,90,82,90,88,81,90,85,89,88,86,82,88,78,88,77,88,87,86,89,87,88,78,91,87,84,88,88,88,84,88,87,85,82,88,88,86,91,86,82,85,86,82,89,78,88,82,80,80,82,76,80,82,66,60,91,57,78,74,57,67,71,62,52,29,49,46,47,46,47,32,52,52,46,22,39,67,49,53,80,75,74,90,82,71,94,87,79,77,71,86,87,72,53,63,21,61,52,26,49,53,50,41,63,70,68,58,50,64,88,58,92,67,76,66,84,55,63,66,51,19,60,52,29,45,34,65,82,43,99,81,43,61,60,58,23,40,46,46,45,46,53,52,51,41,48,45,70,75,36,52,53,71,70,61,44,50,70,56,44,53,64,28,34,67,9,50,38,47,43,62,74,36,88,50,68,70,49,34,57,46,46,27,57,34,43,36,52,48,38,64,76,54,48,89,44,95,91,50,71,59,71,79,47,45,71,35,54,49,43,52,51,48,44,37,56,52,46,51,50,50,59,70,68,47,93,74,80,58,61,77,72,44,52,43,31,53,42,45,48,50,20,57,34,68,73,36,46,72,60,46,69,84,41,43,70,64,49,52,53,44,52,54,48,56,52,50,40,61,75,66,45,92,54,97,80,79,85,81,82,78,95,72,86,93,81,86,82,85,91,82,89,83,87,87,86,89,84,86,90,81,91,74,85,84,75,84,76,78,50,75,74,50,57,54,49,50,50,52,52,41,51,56,51,48,52,58,53,49,51,60,55,52,62,60,78,110

Radius of gyration: 39.98 Å; Cα contacts (8 Å, |Δi|>4): 445; chains: 1; bounding box: 120×126×100 Å

InterPro domains:
  IPR046805 Tra1, HEAT repeat ring region [PF20206] (1-543)
  IPR050517 DNA Damage Response and Repair Kinase [PTHR11139] (15-476)

Sequence (544 aa):
MTFAWPCLLPKNCVDPSARYHGHLLLSHIIARLAIHKRIVLQVFHSLLKAHAVEARKVVQQALEVLTPAMPLRMEDGNTMLTHWTKKIIVEEGHTMQQLYHILQLIVRHYKVYYPVRHQLVQQMINSMHRLGFTANTSAEYRRLSIDLADVVIKWEMQYAREEADEAVNNAAGAEGGTVEVKREEDSFAGGSGGFGSGVDETGGEGSSSKQQASGAIKRTASGMDDESAGTSTMKKKLAVGENDPQASNVDRPASSKVEQGHNRPIDRIQYDTVVNFLFRMACQLNDVAPGTPGLVTATDNPSRRCVNLVKQAIKPDVAVDLKLAWLDKIFQSVETQQANIGNICTGLELLTFLLGVLKKDQLLLTLRPLQRGLSACVTCSNTRVIKLMHGLLSRLMAIFPTDAQHKCDDLETLSSTISRMIYDGLAAYEKCTQPNPSSLFGTLMTLKAACANNPGYIDRLITPFMRLLNRLTKEHLTGFGGALGGVGAAGPGGAMLAAGGGGPGGPAGGPGGSGASMSEATNTSTIALELLVVSLDLVKNRVV

Mean predicted aligned error: 16.36 Å

pLDDT: mean 73.06, std 25.41, range [24.27, 97.44]